Protein AF-A0A2A5JKD1-F1 (afdb_monomer)

Nearest PDB structures (foldseek):
  4aam-assembly1_A  TM=7.685E-01  e=1.737E-15  Geobacter sulfurreducens PCA
  4aal-assembly1_A  TM=6.685E-01  e=9.839E-11  Geobacter sulfurreducens PCA
  5iku-assembly1_A  TM=3.154E-01  e=1.225E-09  Hathewaya histolytica
  5sv5-assembly1_A  TM=7.148E-01  e=9.611E-04  Bacillus anthracis
  1nqj-assembly2_B  TM=7.236E-01  e=5.645E-03  Hathewaya histolytica

Radius of gyration: 30.05 Å; Cα contacts (8 Å, |Δi|>4): 1703; chains: 1; bounding box: 68×61×134 Å

Mean predicted aligned error: 7.11 Å

pLDDT: mean 91.25, std 12.55, range [30.92, 98.88]

Foldseek 3Di:
DDDDDDDDDPDPPPPPPPPPDADDDDPDLLVLLLVLCVVLVAQLCLCVPFDFFACPDLLLLLLLLQQQFLLLFLVLLEGVCQAQPLLLQGGQLDLARQAPQWPHSQATHQQTDHPVNAGDRQWGGFHLAQVSSDQAADDFQRQWGQLDSVCNVQAIHHPVDAPSHHDPLCANDRQLNVVLPQSQDCRHGHPCPRPPPDDSVVSQQLSLCLQLLDDPNHPVFVFHPNQVSQCVPPNDDRSSVRSHSSSNSSSNSSNSSNNHQSPFLVSVVSVPPVVSADPLLSLLSSCQSPQDFDDDPDDDDDPDDPQEQCNQLSYSQRHHDDPDQKDQLLDFQFHQACDDPVCRSAPQRNCSNHVDNVRGNITGDDGLQQVQSGALDDGSRLRGALLLVLVCLQAVPVSLCCCLVVVSVCVRSRNVPPDPSNPNGPCRNVNSVVSVVVVVVCVVVPRRGSDHNPDDPSNSVSNRSNSVSSYRCLSQDQVSCVSSHDDLPDDNRRQSRRQHAHSLRAGAANADQLVVDDADAAPEEFDARHKGWHKFQKGKYKYFDAFAFKKKKKWKDDFFFAWKKFWDAPDAGDPVDGLAIWDDTTRTTIDIFGDGGGMIIMMIHHPDITGGMIIHMYIHHQWRDNGPCSQDDDQCLVPDDAAQEEEADAPDKHWHDFFKRKYKYWDDDFQKKKKKWKDDFWAFKKKFKDLDAADPVGGRHIFGDRIRGTIGIGGGGDTHMMMIMTGRPRIGHSMMMHMHID

Solvent-accessible surface area (backbone atoms only — not comparable to full-atom values): 39091 Å² total; per-residue (Å²): 136,88,84,87,82,83,84,82,79,81,79,82,77,78,79,75,76,82,73,81,74,69,84,84,77,67,93,58,52,68,66,54,42,51,50,47,36,61,75,62,65,53,63,45,54,54,58,69,96,55,90,66,44,55,55,87,36,68,45,13,46,51,8,44,54,56,35,31,21,7,68,62,10,57,74,51,58,29,27,59,37,62,40,34,29,64,65,31,36,14,8,27,44,30,29,52,41,55,48,36,64,41,71,51,64,37,39,36,35,51,65,52,48,43,70,80,80,66,62,64,32,41,39,27,51,67,48,41,59,41,50,60,70,60,67,47,50,41,73,56,42,37,48,35,24,38,75,33,56,92,44,60,90,65,29,34,23,35,84,93,41,64,76,90,40,60,36,92,81,26,68,96,41,71,57,22,35,52,60,64,47,49,44,61,34,36,39,44,20,11,33,78,73,50,69,63,92,58,52,65,66,56,54,44,53,43,42,19,22,36,58,33,54,33,83,96,28,47,75,74,47,94,38,76,53,44,56,67,60,42,28,75,62,70,45,89,64,65,43,82,78,48,39,29,52,67,50,51,23,46,18,36,26,33,27,43,27,27,39,68,63,72,74,16,33,48,33,43,32,62,67,65,39,76,78,52,48,53,73,52,25,49,54,11,46,41,54,44,67,59,42,70,53,70,87,64,100,77,64,82,79,70,98,79,49,55,40,53,63,38,55,51,33,54,40,61,48,23,32,46,85,60,10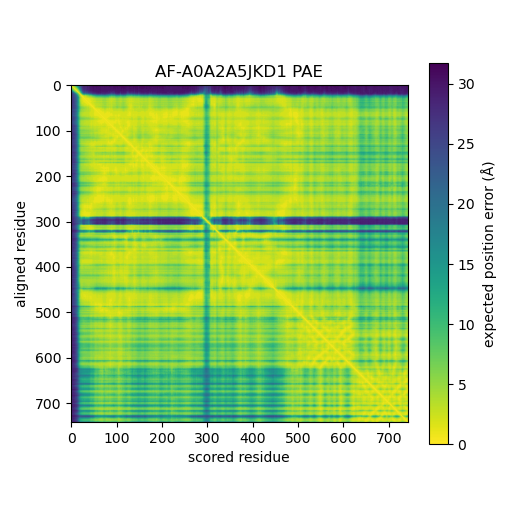2,61,55,59,45,69,74,56,63,64,40,46,55,42,23,65,37,51,94,92,44,39,51,36,56,37,37,22,19,73,58,66,78,38,75,94,28,48,46,13,34,44,64,58,58,48,56,35,48,75,52,40,37,29,38,66,65,31,14,70,30,81,45,65,60,58,52,49,46,35,57,29,41,40,69,66,47,50,51,54,33,58,79,66,38,45,60,40,72,35,76,68,33,52,82,46,85,69,40,76,66,76,43,80,56,25,61,62,45,24,51,58,44,38,50,56,50,51,56,39,38,75,75,64,46,62,57,78,58,72,61,74,66,50,72,66,54,49,52,15,37,45,44,24,43,49,31,34,30,20,65,48,83,78,33,42,74,66,47,40,83,75,47,89,53,90,84,54,86,65,45,51,42,42,47,67,61,56,17,29,67,85,73,39,60,55,44,28,76,58,64,36,93,80,49,81,54,58,60,67,72,36,73,55,52,68,29,27,36,41,28,36,56,44,40,66,39,44,33,32,38,75,38,90,44,63,43,25,30,37,33,40,40,33,31,64,57,49,50,43,50,44,43,20,29,20,66,88,46,85,21,42,98,89,71,35,65,42,62,40,53,72,58,43,38,39,31,42,34,68,36,50,39,55,53,44,64,36,21,33,17,44,39,34,97,48,66,26,41,40,24,33,37,34,36,23,80,47,57,20,51,56,69,77,38,66,73,71,70,67,71,74,73,27,44,82,81,42,75,60,39,47,67,49,76,58,45,69,79,46,59,40,14,36,31,60,26,66,20,44,35,35,36,77,42,84,53,64,64,29,34,44,35,40,38,32,33,61,54,49,48,31,34,29,41,30,27,21,79,52,85,32,50,100,90,48,58,74,38,66,22,78,57,92,32,27,68,27,31,35,50,39,34,35,58,64,48,44,58,38,19,36,29,40,40,15,91,74,47,23,40,52,30,17,41,32,39,39,69,89

InterPro domains:
  IPR004852 Di-haem cytochrome c peroxidase [PF03150] (59-274)
  IPR009056 Cytochrome c-like domain [PS51007] (279-471)
  IPR036909 Cytochrome c-like domain superfamily [G3DSA:1.10.760.10] (52-263)
  IPR036909 Cytochrome c-like domain superfamily [G3DSA:1.10.760.10] (264-482)
  IPR036909 Cytochrome c-like domain superfamily [SSF46626] (56-259)
  IPR036909 Cytochrome c-like domain superfamily [SSF46626] (264-472)
  IPR051395 Cytochrome c-dependent Peroxidase and MauG [PTHR30600] (47-470)

Structure (mmCIF, N/CA/C/O backbone):
data_AF-A0A2A5JKD1-F1
#
_entry.id   AF-A0A2A5JKD1-F1
#
loop_
_atom_site.group_PDB
_atom_site.id
_atom_site.type_symbol
_atom_site.label_atom_id
_atom_site.label_alt_id
_atom_site.label_comp_id
_atom_site.label_asym_id
_atom_site.label_entity_id
_atom_site.label_seq_id
_atom_site.pdbx_PDB_ins_code
_atom_site.Cartn_x
_atom_site.Cartn_y
_atom_site.Cartn_z
_atom_site.occupancy
_atom_site.B_iso_or_equiv
_atom_site.auth_seq_id
_atom_site.auth_comp_id
_atom_site.auth_asym_id
_atom_site.auth_atom_id
_atom_site.pdbx_PDB_model_num
ATOM 1 N N . MET A 1 1 ? -20.024 23.253 93.128 1.00 36.88 1 MET A N 1
ATOM 2 C CA . MET A 1 1 ? -18.914 22.840 92.241 1.00 36.88 1 MET A CA 1
ATOM 3 C C . MET A 1 1 ? -19.411 21.720 91.340 1.00 36.88 1 MET A C 1
ATOM 5 O O . MET A 1 1 ? -19.757 20.662 91.843 1.00 36.88 1 MET A O 1
ATOM 9 N N . LYS A 1 2 ? -19.543 22.006 90.041 1.00 35.41 2 LYS A N 1
ATOM 10 C CA . LYS A 1 2 ? -19.962 21.075 88.981 1.00 35.41 2 LYS A CA 1
ATOM 11 C C . LYS A 1 2 ? -18.818 20.089 88.695 1.00 35.41 2 LYS A C 1
ATOM 13 O O . LYS A 1 2 ? -17.677 20.534 88.607 1.00 35.41 2 LYS A O 1
ATOM 18 N N . ARG A 1 3 ? -19.100 18.795 88.508 1.00 32.31 3 ARG A N 1
ATOM 19 C CA . ARG A 1 3 ? -18.168 17.858 87.857 1.00 32.31 3 ARG A CA 1
ATOM 20 C C . ARG A 1 3 ? -18.816 17.288 86.599 1.00 32.31 3 ARG A C 1
ATOM 22 O O . ARG A 1 3 ? -19.912 16.744 86.639 1.00 32.31 3 ARG A O 1
ATOM 29 N N . LEU A 1 4 ? -18.105 17.538 85.510 1.00 34.50 4 LEU A N 1
ATOM 30 C CA . LEU A 1 4 ? -18.342 17.199 84.116 1.00 34.50 4 LEU A CA 1
ATOM 31 C C . LEU A 1 4 ? -18.054 15.702 83.906 1.00 34.50 4 LEU A C 1
ATOM 33 O O . LEU A 1 4 ? -16.990 15.244 84.314 1.00 34.50 4 LEU A O 1
ATOM 37 N N . TYR A 1 5 ? -18.937 14.976 83.225 1.00 32.69 5 TYR A N 1
ATOM 38 C CA . TYR A 1 5 ? -18.563 13.773 82.476 1.00 32.69 5 TYR A CA 1
ATOM 39 C C . TYR A 1 5 ? -19.056 13.977 81.044 1.00 32.69 5 TYR A C 1
ATOM 41 O O . TYR A 1 5 ? -20.259 14.050 80.798 1.00 32.69 5 TYR A O 1
ATOM 49 N N . GLY A 1 6 ? -18.107 14.192 80.132 1.00 30.92 6 GLY A N 1
ATOM 50 C CA . GLY A 1 6 ? -18.357 14.345 78.704 1.00 30.92 6 GLY A CA 1
ATOM 51 C C . GLY A 1 6 ? -18.532 12.983 78.040 1.00 30.92 6 GLY A C 1
ATOM 52 O O . GLY A 1 6 ? -17.751 12.067 78.285 1.00 30.92 6 GLY A O 1
ATOM 53 N N . TYR A 1 7 ? -19.553 12.874 77.194 1.00 31.80 7 TYR A N 1
ATOM 54 C CA . TYR A 1 7 ? -19.716 11.777 76.250 1.00 31.80 7 TYR A CA 1
ATOM 55 C C . TYR A 1 7 ? -18.874 12.076 75.004 1.00 31.80 7 TYR A C 1
ATOM 57 O O . TYR A 1 7 ? -19.100 13.079 74.331 1.00 31.80 7 TYR A O 1
ATOM 65 N N . ILE A 1 8 ? -17.907 11.209 74.705 1.00 32.81 8 ILE A N 1
ATOM 66 C CA . ILE A 1 8 ? -17.232 11.157 73.405 1.00 32.81 8 ILE A CA 1
ATOM 67 C C . ILE A 1 8 ? -18.076 10.234 72.523 1.00 32.81 8 ILE A C 1
ATOM 69 O O . ILE A 1 8 ? -18.129 9.029 72.758 1.00 32.81 8 ILE A O 1
ATOM 73 N N . ALA A 1 9 ? -18.759 10.801 71.530 1.00 33.31 9 ALA A N 1
ATOM 74 C CA . ALA A 1 9 ? -19.353 10.034 70.446 1.00 33.31 9 ALA A CA 1
ATOM 75 C C . ALA A 1 9 ? -18.248 9.711 69.429 1.00 33.31 9 ALA A C 1
ATOM 77 O O . ALA A 1 9 ? -17.772 10.603 68.729 1.00 33.31 9 ALA A O 1
ATOM 78 N N . LEU A 1 10 ? -17.817 8.448 69.365 1.00 31.42 10 LEU A N 1
ATOM 79 C CA . LEU A 1 10 ? -17.057 7.945 68.221 1.00 31.42 10 LEU A CA 1
ATOM 80 C C . LEU A 1 10 ? -18.020 7.806 67.035 1.00 31.42 10 LEU A C 1
ATOM 82 O O . LEU A 1 10 ? -18.791 6.852 66.955 1.00 31.42 10 LEU A O 1
ATOM 86 N N . THR A 1 11 ? -17.971 8.754 66.106 1.00 37.66 11 THR A N 1
ATOM 87 C CA . THR A 1 11 ? -18.471 8.555 64.745 1.00 37.66 11 THR A CA 1
ATOM 88 C C . THR A 1 11 ? -17.506 7.623 64.017 1.00 37.66 11 THR A C 1
ATOM 90 O O . THR A 1 11 ? -16.406 8.032 63.648 1.00 37.66 11 THR A O 1
ATOM 93 N N . LEU A 1 12 ? -17.900 6.359 63.838 1.00 34.94 12 LEU A N 1
ATOM 94 C CA . LEU A 1 12 ? -17.247 5.446 62.902 1.00 34.94 12 LEU A CA 1
ATOM 95 C C . LEU A 1 12 ? -17.587 5.924 61.482 1.00 34.94 12 LEU A C 1
ATOM 97 O O . LEU A 1 12 ? -18.666 5.644 60.962 1.00 34.94 12 LEU A O 1
ATOM 101 N N . SER A 1 13 ? -16.687 6.680 60.863 1.00 37.03 13 SER A N 1
ATOM 102 C CA . SER A 1 13 ? -16.710 6.925 59.423 1.00 37.03 13 SER A CA 1
ATOM 103 C C . SER A 1 13 ? -16.349 5.611 58.733 1.00 37.03 13 SER A C 1
ATOM 105 O O . SER A 1 13 ? -15.183 5.219 58.681 1.00 37.03 13 SER A O 1
ATOM 107 N N . ALA A 1 14 ? -17.358 4.895 58.239 1.00 37.09 14 ALA A N 1
ATOM 108 C CA . ALA A 1 14 ? -17.148 3.807 57.301 1.00 37.09 14 ALA A CA 1
ATOM 109 C C . ALA A 1 14 ? -16.570 4.412 56.014 1.00 37.09 14 ALA A C 1
ATOM 111 O O . ALA A 1 14 ? -17.289 5.014 55.220 1.00 37.09 14 ALA A O 1
ATOM 112 N N . LEU A 1 15 ? -15.255 4.285 55.837 1.00 38.03 15 LEU A N 1
ATOM 113 C CA . LEU A 1 15 ? -14.617 4.408 54.533 1.00 38.03 15 LEU A CA 1
ATOM 114 C C . LEU A 1 15 ? -15.183 3.281 53.666 1.00 38.03 15 LEU A C 1
ATOM 116 O O . LEU A 1 15 ? -14.708 2.147 53.713 1.00 38.03 15 LEU A O 1
ATOM 120 N N . ALA A 1 16 ? -16.248 3.580 52.923 1.00 38.09 16 ALA A N 1
ATOM 121 C CA . ALA A 1 16 ? -16.667 2.771 51.796 1.00 38.09 16 ALA A CA 1
ATOM 122 C C . ALA A 1 16 ? -15.532 2.837 50.771 1.00 38.09 16 ALA A C 1
ATOM 124 O O . ALA A 1 16 ? -15.431 3.769 49.978 1.00 38.09 16 ALA A O 1
ATOM 125 N N . SER A 1 17 ? -14.619 1.871 50.858 1.00 38.34 17 SER A N 1
ATOM 126 C CA . SER A 1 17 ? -13.686 1.567 49.786 1.00 38.34 17 SER A CA 1
ATOM 127 C C . SER A 1 17 ? -14.542 1.280 48.559 1.00 38.34 17 SER A C 1
ATOM 129 O O . SER A 1 17 ? -15.239 0.266 48.521 1.00 38.34 17 SER A O 1
ATOM 131 N N . CYS A 1 18 ? -14.557 2.210 47.607 1.00 40.09 18 CYS A N 1
ATOM 132 C CA . CYS A 1 18 ? -15.239 2.051 46.333 1.00 40.09 18 CYS A CA 1
ATOM 133 C C . CYS A 1 18 ? -14.489 0.955 45.564 1.00 40.09 18 CYS A C 1
ATOM 135 O O . CYS A 1 18 ? -13.544 1.221 44.826 1.00 40.09 18 CYS A O 1
ATOM 137 N N . CYS A 1 19 ? -14.808 -0.309 45.850 1.00 42.97 19 CYS A N 1
ATOM 138 C CA . CYS A 1 19 ? -14.310 -1.440 45.088 1.00 42.97 19 CYS A CA 1
ATOM 139 C C . CYS A 1 19 ? -14.927 -1.333 43.699 1.00 42.97 19 CYS A C 1
ATOM 141 O O . CYS A 1 19 ? -16.077 -1.718 43.501 1.00 42.97 19 CYS A O 1
ATOM 143 N N . VAL A 1 20 ? -14.163 -0.781 42.760 1.00 52.69 20 VAL A N 1
ATOM 144 C CA . VAL A 1 20 ? -14.494 -0.797 41.338 1.00 52.69 20 VAL A CA 1
ATOM 145 C C . VAL A 1 20 ? -14.700 -2.259 40.934 1.00 52.69 20 VAL A C 1
ATOM 147 O O . VAL A 1 20 ? -13.764 -3.059 40.966 1.00 52.69 20 VAL A O 1
ATOM 150 N N . GLN A 1 21 ? -15.945 -2.639 40.647 1.00 57.84 21 GLN A N 1
ATOM 151 C CA . GLN A 1 21 ? -16.272 -3.991 40.208 1.00 57.84 21 GLN A CA 1
ATOM 152 C C . GLN A 1 21 ? -15.935 -4.127 38.723 1.00 57.84 21 GLN A C 1
ATOM 154 O O . GLN A 1 21 ? -16.411 -3.351 37.900 1.00 57.84 21 GLN A O 1
ATOM 159 N N . ALA A 1 22 ? -15.116 -5.125 38.385 1.00 66.00 22 ALA A N 1
ATOM 160 C CA . ALA A 1 22 ? -14.866 -5.500 36.998 1.00 66.00 22 ALA A CA 1
ATOM 161 C C . ALA A 1 22 ? -16.187 -5.847 36.287 1.00 66.00 22 ALA A C 1
ATOM 163 O O . ALA A 1 22 ? -17.088 -6.417 36.908 1.00 66.00 22 ALA A O 1
ATOM 164 N N . ILE A 1 23 ? -16.282 -5.540 34.987 1.00 73.38 23 ILE A N 1
ATOM 165 C CA . ILE A 1 23 ? -17.461 -5.864 34.172 1.00 73.38 23 ILE A CA 1
ATOM 166 C C . ILE A 1 23 ? -17.713 -7.381 34.253 1.00 73.38 23 ILE A C 1
ATOM 168 O O . ILE A 1 23 ? -16.823 -8.158 33.888 1.00 73.38 23 ILE A O 1
ATOM 172 N N . PRO A 1 24 ? -18.888 -7.829 34.733 1.00 80.12 24 PRO A N 1
ATOM 173 C CA . PRO A 1 24 ? -19.174 -9.249 34.872 1.00 80.12 24 PRO A CA 1
ATOM 174 C C . PRO A 1 24 ? -19.288 -9.898 33.490 1.00 80.12 24 PRO A C 1
ATOM 176 O O . PRO A 1 24 ? -20.055 -9.446 32.637 1.00 80.12 24 PRO A O 1
ATOM 179 N N . ILE A 1 25 ? -18.522 -10.969 33.282 1.00 87.31 25 ILE A N 1
ATOM 180 C CA . ILE A 1 25 ? -18.590 -11.802 32.080 1.00 87.31 25 ILE A CA 1
ATOM 181 C C . ILE A 1 25 ? -19.612 -12.924 32.327 1.00 87.31 25 ILE A C 1
ATOM 183 O O . ILE A 1 25 ? -19.450 -13.654 33.306 1.00 87.31 25 ILE A O 1
ATOM 187 N N . PRO A 1 26 ? -20.650 -13.077 31.485 1.00 90.81 26 PRO A N 1
ATOM 188 C CA . PRO A 1 26 ? -21.635 -14.147 31.627 1.00 90.81 26 PRO A CA 1
ATOM 189 C C . PRO A 1 26 ? -21.029 -15.540 31.422 1.00 90.81 26 PRO A C 1
ATOM 191 O O . PRO A 1 26 ? -20.155 -15.715 30.575 1.00 90.81 26 PRO A O 1
ATOM 194 N N . ASP A 1 27 ? -21.570 -16.543 32.119 1.00 91.69 27 ASP A N 1
ATOM 195 C CA . ASP A 1 27 ? -21.173 -17.949 31.937 1.00 91.69 27 ASP A CA 1
ATOM 196 C C . ASP A 1 27 ? -21.538 -18.482 30.539 1.00 91.69 27 ASP A C 1
ATOM 198 O O . ASP A 1 27 ? -20.803 -19.282 29.964 1.00 91.69 27 ASP A O 1
ATOM 202 N N . ASN A 1 28 ? -22.669 -18.032 29.977 1.00 96.06 28 ASN A N 1
ATOM 203 C CA . ASN A 1 28 ? -23.091 -18.355 28.614 1.00 96.06 28 ASN A CA 1
ATOM 204 C C . ASN A 1 28 ? -22.935 -17.130 27.704 1.00 96.06 28 ASN A C 1
ATOM 206 O O . ASN A 1 28 ? -23.841 -16.303 27.572 1.00 96.06 28 ASN A O 1
ATOM 210 N N . LEU A 1 29 ? -21.759 -17.025 27.087 1.00 97.06 29 LEU A N 1
ATOM 211 C CA . LEU A 1 29 ? -21.419 -15.933 26.178 1.00 97.06 29 LEU A CA 1
ATOM 212 C C . LEU A 1 29 ? -22.256 -15.940 24.901 1.00 97.06 29 LEU A C 1
ATOM 214 O O . LEU A 1 29 ? -22.583 -14.864 24.410 1.00 97.06 29 LEU A O 1
ATOM 218 N N . ASP A 1 30 ? -22.619 -17.110 24.373 1.00 98.25 30 ASP A N 1
ATOM 219 C CA . ASP A 1 30 ? -23.359 -17.187 23.113 1.00 98.25 30 ASP A CA 1
ATOM 220 C C . ASP A 1 30 ? -24.752 -16.565 23.249 1.00 98.25 30 ASP A C 1
ATOM 222 O O . ASP A 1 30 ? -25.148 -15.748 22.417 1.00 98.25 30 ASP A O 1
ATOM 226 N N . ASP A 1 31 ? -25.473 -16.903 24.322 1.00 97.25 31 ASP A N 1
ATOM 227 C CA . ASP A 1 31 ? -26.813 -16.365 24.575 1.00 97.25 31 ASP A CA 1
ATOM 228 C C . ASP A 1 31 ? -26.760 -14.856 24.865 1.00 97.25 31 ASP A C 1
ATOM 230 O O . ASP A 1 31 ? -27.574 -14.090 24.345 1.00 97.25 31 ASP A O 1
ATOM 234 N N . ALA A 1 32 ? -25.776 -14.410 25.655 1.00 95.44 32 ALA A N 1
ATOM 235 C CA . ALA A 1 32 ? -25.583 -12.992 25.957 1.00 95.44 32 ALA A CA 1
ATOM 236 C C . ALA A 1 32 ? -25.227 -12.179 24.700 1.00 95.44 32 ALA A C 1
ATOM 238 O O . ALA A 1 32 ? -25.790 -11.110 24.458 1.00 95.44 32 ALA A O 1
ATOM 239 N N . LEU A 1 33 ? -24.328 -12.699 23.861 1.00 96.75 33 LEU A N 1
ATOM 240 C CA . LEU A 1 33 ? -23.966 -12.074 22.592 1.00 96.75 33 LEU A CA 1
ATOM 241 C C . LEU A 1 33 ? -25.138 -12.054 21.620 1.00 96.75 33 LEU A C 1
ATOM 243 O O . LEU A 1 33 ? -25.331 -11.045 20.955 1.00 96.75 33 LEU A O 1
ATOM 247 N N . GLN A 1 34 ? -25.941 -13.116 21.547 1.00 97.00 34 GLN A N 1
ATOM 248 C CA . GLN A 1 34 ? -27.123 -13.142 20.689 1.00 97.00 34 GLN A CA 1
ATOM 249 C C . GLN A 1 34 ? -28.111 -12.027 21.060 1.00 97.00 34 GLN A C 1
ATOM 251 O O . GLN A 1 34 ? -28.635 -11.353 20.171 1.00 97.00 34 GLN A O 1
ATOM 256 N N . GLN A 1 35 ? -28.324 -11.789 22.358 1.00 94.44 35 GLN A N 1
ATOM 257 C CA . GLN A 1 35 ? -29.158 -10.682 22.835 1.00 94.44 35 GLN A CA 1
ATOM 258 C C . GLN A 1 35 ? -28.578 -9.323 22.433 1.00 94.44 35 GLN A C 1
ATOM 260 O O . GLN A 1 35 ? -29.308 -8.487 21.905 1.00 94.44 35 GLN A O 1
ATOM 265 N N . LEU A 1 36 ? -27.270 -9.115 22.613 1.00 93.25 36 LEU A N 1
ATOM 266 C CA . LEU A 1 36 ? -26.601 -7.863 22.244 1.00 93.25 36 LEU A CA 1
ATOM 267 C C . LEU A 1 36 ? -26.593 -7.626 20.727 1.00 93.25 36 LEU A C 1
ATOM 269 O O . LEU A 1 36 ? -26.864 -6.518 20.274 1.00 93.25 36 LEU A O 1
ATOM 273 N N . ILE A 1 37 ? -26.336 -8.662 19.930 1.00 95.06 37 ILE A N 1
ATOM 274 C CA . ILE A 1 37 ? -26.403 -8.624 18.462 1.00 95.06 37 ILE A CA 1
ATOM 275 C C . ILE A 1 37 ? -27.802 -8.195 18.014 1.00 95.06 37 ILE A C 1
ATOM 277 O O . ILE A 1 37 ? -27.929 -7.293 17.185 1.00 95.06 37 ILE A O 1
ATOM 281 N N . GLN A 1 38 ? -28.850 -8.787 18.597 1.00 94.31 38 GLN A N 1
ATOM 282 C CA . GLN A 1 38 ? -30.234 -8.423 18.301 1.00 94.31 38 GLN A CA 1
ATOM 283 C C . GLN A 1 38 ? -30.560 -6.994 18.756 1.00 94.31 38 GLN A C 1
ATOM 285 O O . GLN A 1 38 ? -31.191 -6.248 18.009 1.00 94.31 38 GLN A O 1
ATOM 290 N N . GLN A 1 39 ? -30.116 -6.602 19.953 1.00 89.69 39 GLN A N 1
ATOM 291 C CA . GLN A 1 39 ? -30.312 -5.263 20.510 1.00 89.69 39 GLN A CA 1
ATOM 292 C C . GLN A 1 39 ? -29.683 -4.178 19.626 1.00 89.69 39 GLN A C 1
ATOM 294 O O . GLN A 1 39 ? -30.291 -3.130 19.417 1.00 89.69 39 GLN A O 1
ATOM 299 N N . HIS A 1 40 ? -28.485 -4.432 19.095 1.00 88.25 40 HIS A N 1
ATOM 300 C CA . HIS A 1 40 ? -27.760 -3.499 18.226 1.00 88.25 40 HIS A CA 1
ATOM 301 C C . HIS A 1 40 ? -28.112 -3.650 16.737 1.00 88.25 40 HIS A C 1
ATOM 303 O O . HIS A 1 40 ? -27.634 -2.871 15.917 1.00 88.25 40 HIS A O 1
ATOM 309 N N . GLY A 1 41 ? -28.958 -4.619 16.374 1.00 91.12 41 GLY A N 1
ATOM 310 C CA . GLY A 1 41 ? -29.410 -4.836 14.997 1.00 91.12 41 GLY A CA 1
ATOM 311 C C . GLY A 1 41 ? -28.307 -5.278 14.031 1.00 91.12 41 GLY A C 1
ATOM 312 O O . GLY A 1 41 ? -28.397 -4.985 12.839 1.00 91.12 41 GLY A O 1
ATOM 313 N N . LEU A 1 42 ? -27.269 -5.956 14.527 1.00 94.19 42 LEU A N 1
ATOM 314 C CA . LEU A 1 42 ? -26.165 -6.451 13.701 1.00 94.19 42 LEU A CA 1
ATOM 315 C C . LEU A 1 42 ? -26.621 -7.663 12.878 1.00 94.19 42 LEU A C 1
ATOM 317 O O . LEU A 1 42 ? -27.296 -8.556 13.390 1.00 94.19 42 LEU A O 1
ATOM 321 N N . THR A 1 43 ? -26.250 -7.699 11.599 1.00 96.31 43 THR A N 1
ATOM 322 C CA . THR A 1 43 ? -26.681 -8.737 10.646 1.00 96.31 43 THR A CA 1
ATOM 323 C C . THR A 1 43 ? -25.527 -9.561 10.079 1.00 96.31 43 THR A C 1
ATOM 325 O O . THR A 1 43 ? -25.752 -10.615 9.483 1.00 96.31 43 THR A O 1
ATOM 328 N N . GLY A 1 44 ? -24.283 -9.101 10.245 1.00 96.25 44 GLY A N 1
ATOM 329 C CA . GLY A 1 44 ? -23.110 -9.704 9.612 1.00 96.25 44 GLY A CA 1
ATOM 330 C C . GLY A 1 44 ? -23.043 -9.441 8.100 1.00 96.25 44 GLY A C 1
ATOM 331 O O . GLY A 1 44 ? -22.355 -10.164 7.370 1.00 96.25 44 GLY A O 1
ATOM 332 N N . GLU A 1 45 ? -23.775 -8.438 7.601 1.00 96.06 45 GLU A N 1
ATOM 333 C CA . GLU A 1 45 ? -23.840 -8.050 6.185 1.00 96.06 45 GLU A CA 1
ATOM 334 C C . GLU A 1 45 ? -23.384 -6.590 5.969 1.00 96.06 45 GLU A C 1
ATOM 336 O O . GLU A 1 45 ? -24.184 -5.731 5.596 1.00 96.06 45 GLU A O 1
ATOM 341 N N . PRO A 1 46 ? -22.087 -6.270 6.145 1.00 94.62 46 PRO A N 1
ATOM 342 C CA . PRO A 1 46 ? -21.582 -4.892 6.057 1.00 94.62 46 PRO A CA 1
ATOM 343 C C . PRO A 1 46 ? -21.778 -4.217 4.694 1.00 94.62 46 PRO A C 1
ATOM 345 O O . PRO A 1 46 ? -21.756 -2.993 4.608 1.00 94.62 46 PRO A O 1
ATOM 348 N N . THR A 1 47 ? -21.951 -4.991 3.622 1.00 94.69 47 THR A N 1
ATOM 349 C CA . THR A 1 47 ? -22.134 -4.492 2.248 1.00 94.69 47 THR A CA 1
ATOM 350 C C . THR A 1 47 ? -23.597 -4.370 1.836 1.00 94.69 47 THR A C 1
ATOM 352 O O . THR A 1 47 ? -23.887 -4.052 0.681 1.00 94.69 47 THR A O 1
ATOM 355 N N . LYS A 1 48 ? -24.543 -4.637 2.742 1.00 92.75 48 LYS A N 1
ATOM 356 C CA . LYS A 1 48 ? -25.969 -4.626 2.421 1.00 92.75 48 LYS A CA 1
ATOM 357 C C . LYS A 1 48 ? -26.399 -3.273 1.853 1.00 92.75 48 LYS A C 1
ATOM 359 O O . LYS A 1 48 ? -26.233 -2.234 2.483 1.00 92.75 48 LYS A O 1
ATOM 364 N N . GLY A 1 49 ? -26.965 -3.295 0.646 1.00 89.19 49 GLY A N 1
ATOM 365 C CA . GLY A 1 49 ? -27.406 -2.087 -0.060 1.00 89.19 49 GLY A CA 1
ATOM 366 C C . GLY A 1 49 ? -26.280 -1.261 -0.695 1.00 89.19 49 GLY A C 1
ATOM 367 O O . GLY A 1 49 ? -26.550 -0.184 -1.217 1.00 89.19 49 GLY A O 1
ATOM 368 N N . ILE A 1 50 ? -25.036 -1.749 -0.690 1.00 90.88 50 ILE A N 1
ATOM 369 C CA . ILE A 1 50 ? -23.883 -1.071 -1.287 1.00 90.88 50 ILE A CA 1
ATOM 370 C C . ILE A 1 50 ? -23.482 -1.803 -2.565 1.00 90.88 50 ILE A C 1
ATOM 372 O O . ILE A 1 50 ? -23.224 -3.003 -2.565 1.00 90.88 50 ILE A O 1
ATOM 376 N N . THR A 1 51 ? -23.393 -1.066 -3.672 1.00 92.75 51 THR A N 1
ATOM 377 C CA . THR A 1 51 ? -22.845 -1.610 -4.921 1.00 92.75 51 THR A CA 1
ATOM 378 C C . THR A 1 51 ? -21.322 -1.591 -4.856 1.00 92.75 51 THR A C 1
ATOM 380 O O . THR A 1 51 ? -20.723 -0.520 -4.730 1.00 92.75 51 THR A O 1
ATOM 383 N N . ILE A 1 52 ? -20.701 -2.765 -4.958 1.00 96.06 52 ILE A N 1
ATOM 384 C CA . ILE A 1 52 ? -19.246 -2.940 -4.974 1.00 96.06 52 ILE A CA 1
ATOM 385 C C . ILE A 1 52 ? -18.802 -3.195 -6.422 1.00 96.06 52 ILE A C 1
ATOM 387 O O . ILE A 1 52 ? -19.320 -4.126 -7.041 1.00 96.06 52 ILE A O 1
ATOM 391 N N . PRO A 1 53 ? -17.886 -2.388 -6.987 1.00 96.69 53 PRO A N 1
ATOM 392 C CA . PRO A 1 53 ? -17.310 -2.668 -8.298 1.00 96.69 53 PRO A CA 1
ATOM 393 C C . PRO A 1 53 ? -16.533 -3.987 -8.308 1.00 96.69 53 PRO A C 1
ATOM 395 O O . PRO A 1 53 ? -15.824 -4.298 -7.352 1.00 96.69 53 PRO A O 1
ATOM 398 N N . ASP A 1 54 ? -16.618 -4.729 -9.408 1.00 97.44 54 ASP A N 1
ATOM 399 C CA . ASP A 1 54 ? -15.767 -5.897 -9.641 1.00 97.44 54 ASP A CA 1
ATOM 400 C C . ASP A 1 54 ? -14.349 -5.432 -10.008 1.00 97.44 54 ASP A C 1
ATOM 402 O O . ASP A 1 54 ? -14.181 -4.618 -10.926 1.00 97.44 54 ASP A O 1
ATOM 406 N N . ILE A 1 55 ? -13.331 -5.958 -9.319 1.00 97.69 55 ILE A N 1
ATOM 407 C CA . ILE A 1 55 ? -11.922 -5.701 -9.640 1.00 97.69 55 ILE A CA 1
ATOM 408 C C . ILE A 1 55 ? -11.609 -6.081 -11.092 1.00 97.69 55 ILE A C 1
ATOM 410 O O . ILE A 1 55 ? -10.810 -5.405 -11.728 1.00 97.69 55 ILE A O 1
ATOM 414 N N . HIS A 1 56 ? -12.273 -7.083 -11.669 1.00 97.75 56 HIS A N 1
ATOM 415 C CA . HIS A 1 56 ? -12.060 -7.511 -13.054 1.00 97.75 56 HIS A CA 1
ATOM 416 C C . HIS A 1 56 ? -12.777 -6.647 -14.106 1.00 97.75 56 HIS A C 1
ATOM 418 O O . HIS A 1 56 ? -12.594 -6.871 -15.304 1.00 97.75 56 HIS A O 1
ATOM 424 N N . SER A 1 57 ? -13.566 -5.646 -13.699 1.00 98.12 57 SER A N 1
ATOM 425 C CA . SER A 1 57 ? -14.172 -4.695 -14.638 1.00 98.12 57 SER A CA 1
ATOM 426 C C . SER A 1 57 ? -13.112 -3.827 -15.328 1.00 98.12 57 SER A C 1
ATOM 428 O O . SER A 1 57 ? -12.082 -3.491 -14.740 1.00 98.12 57 SER A O 1
ATOM 430 N N . SER A 1 58 ? -13.365 -3.417 -16.575 1.00 98.06 58 SER A N 1
ATOM 431 C CA . SER A 1 58 ? -12.422 -2.590 -17.343 1.00 98.06 58 SER A CA 1
ATOM 432 C C . SER A 1 58 ? -12.123 -1.247 -16.663 1.00 98.06 58 SER A C 1
ATOM 434 O O . SER A 1 58 ? -10.977 -0.804 -16.657 1.00 98.06 58 SER A O 1
ATOM 436 N N . GLU A 1 59 ? -13.121 -0.631 -16.023 1.00 98.62 59 GLU A N 1
ATOM 437 C CA . GLU A 1 59 ? -12.963 0.620 -15.271 1.00 98.62 59 GLU A CA 1
ATOM 438 C C . GLU A 1 59 ? -12.089 0.437 -14.016 1.00 98.62 59 GLU A C 1
ATOM 440 O O . GLU A 1 59 ? -11.202 1.254 -13.766 1.00 98.62 59 GLU A O 1
ATOM 445 N N . ALA A 1 60 ? -12.263 -0.660 -13.265 1.00 98.62 60 ALA A N 1
ATOM 446 C CA . ALA A 1 60 ? -11.407 -0.970 -12.119 1.00 98.62 60 ALA A CA 1
ATOM 447 C C . ALA A 1 60 ? -9.979 -1.351 -12.544 1.00 98.62 60 ALA A C 1
ATOM 449 O O . ALA A 1 60 ? -9.026 -0.970 -11.869 1.00 98.62 60 ALA A O 1
ATOM 450 N N . GLN A 1 61 ? -9.796 -2.042 -13.675 1.00 98.62 61 GLN A N 1
ATOM 451 C CA . GLN A 1 61 ? -8.462 -2.337 -14.212 1.00 98.62 61 GLN A CA 1
ATOM 452 C C . GLN A 1 61 ? -7.744 -1.067 -14.696 1.00 98.62 61 GLN A C 1
ATOM 454 O O . GLN A 1 61 ? -6.564 -0.892 -14.396 1.00 98.62 61 GLN A O 1
ATOM 459 N N . LEU A 1 62 ? -8.448 -0.139 -15.358 1.00 98.81 62 LEU A N 1
ATOM 460 C CA . LEU A 1 62 ? -7.909 1.189 -15.677 1.00 98.81 62 LEU A CA 1
ATOM 461 C C . LEU A 1 62 ? -7.515 1.942 -14.396 1.00 98.81 62 LEU A C 1
ATOM 463 O O . LEU A 1 62 ? -6.415 2.487 -14.309 1.00 98.81 62 LEU A O 1
ATOM 467 N N . GLY A 1 63 ? -8.380 1.913 -13.379 1.00 98.81 63 GLY A N 1
ATOM 468 C CA . GLY A 1 63 ? -8.103 2.480 -12.063 1.00 98.81 63 GLY A CA 1
ATOM 469 C C . GLY A 1 63 ? -6.873 1.874 -11.390 1.00 98.81 63 GLY A C 1
ATOM 470 O O . GLY A 1 63 ? -6.057 2.621 -10.862 1.00 98.81 63 GLY A O 1
ATOM 471 N N . LYS A 1 64 ? -6.696 0.547 -11.461 1.00 98.81 64 LYS A N 1
ATOM 472 C CA . LYS A 1 64 ? -5.517 -0.165 -10.941 1.00 98.81 64 LYS A CA 1
ATOM 473 C C . LYS A 1 64 ? -4.238 0.356 -11.593 1.00 98.81 64 LYS A C 1
ATOM 475 O O . LYS A 1 64 ? -3.278 0.656 -10.894 1.00 98.81 64 LYS A O 1
ATOM 480 N N . LEU A 1 65 ? -4.219 0.503 -12.918 1.00 98.69 65 LEU A N 1
ATOM 481 C CA . LEU A 1 65 ? -3.041 1.018 -13.621 1.00 98.69 65 LEU A CA 1
ATOM 482 C C . LEU A 1 65 ? -2.730 2.466 -13.219 1.00 98.69 65 LEU A C 1
ATOM 484 O O . LEU A 1 65 ? -1.579 2.776 -12.920 1.00 98.69 65 LEU A O 1
ATOM 488 N N . LEU A 1 66 ? -3.745 3.336 -13.157 1.00 98.88 66 LEU A N 1
ATOM 489 C CA . LEU A 1 66 ? -3.583 4.731 -12.725 1.00 98.88 66 LEU A CA 1
ATOM 490 C C . LEU A 1 66 ? -3.077 4.830 -11.280 1.00 98.88 66 LEU A C 1
ATOM 492 O O . LEU A 1 66 ? -2.212 5.645 -10.984 1.00 98.88 66 LEU A O 1
ATOM 496 N N . PHE A 1 67 ? -3.585 3.979 -10.387 1.00 98.88 67 PHE A N 1
ATOM 497 C CA . PHE A 1 67 ? -3.248 3.988 -8.963 1.00 98.88 67 PHE A CA 1
ATOM 498 C C . PHE A 1 67 ? -1.771 3.664 -8.688 1.00 98.88 67 PHE A C 1
ATOM 500 O O . PHE A 1 67 ? -1.208 4.125 -7.693 1.00 98.88 67 PHE A O 1
ATOM 507 N N . PHE A 1 68 ? -1.141 2.882 -9.567 1.00 98.50 68 PHE A N 1
ATOM 508 C CA . PHE A 1 68 ? 0.273 2.512 -9.476 1.00 98.50 68 PHE A CA 1
ATOM 509 C C . PHE A 1 68 ? 1.187 3.339 -10.390 1.00 98.50 68 PHE A C 1
ATOM 511 O O . PHE A 1 68 ? 2.400 3.179 -10.297 1.00 98.50 68 PHE A O 1
ATOM 518 N N . SER A 1 69 ? 0.656 4.210 -11.253 1.00 97.88 69 SER A N 1
ATOM 519 C CA . SER A 1 69 ? 1.484 5.101 -12.073 1.00 97.88 69 SER A CA 1
ATOM 520 C C . SER A 1 69 ? 1.858 6.367 -11.303 1.00 97.88 69 SER A C 1
ATOM 522 O O . SER A 1 69 ? 1.012 7.007 -10.673 1.00 97.88 69 SER A O 1
ATOM 524 N N . LYS A 1 70 ? 3.129 6.765 -11.402 1.00 97.38 70 LYS A N 1
ATOM 525 C CA . LYS A 1 70 ? 3.620 8.043 -10.875 1.00 97.38 70 LYS A CA 1
ATOM 526 C C . LYS A 1 70 ? 3.240 9.230 -11.769 1.00 97.38 70 LYS A C 1
ATOM 528 O O . LYS A 1 70 ? 3.390 10.374 -11.360 1.00 97.38 70 LYS A O 1
ATOM 533 N N . ALA A 1 71 ? 2.678 9.006 -12.963 1.00 97.31 71 ALA A N 1
ATOM 534 C CA . ALA A 1 71 ? 2.335 10.071 -13.914 1.00 97.31 71 ALA A CA 1
ATOM 535 C C . ALA A 1 71 ? 1.304 11.089 -13.388 1.00 97.31 71 ALA A C 1
ATOM 537 O O . ALA A 1 71 ? 1.225 12.204 -13.912 1.00 97.31 71 ALA A O 1
ATOM 538 N N . LEU A 1 72 ? 0.530 10.723 -12.357 1.00 98.06 72 LEU A N 1
ATOM 539 C CA . LEU A 1 72 ? -0.428 11.601 -11.679 1.00 98.06 72 LEU A CA 1
ATOM 540 C C . LEU A 1 72 ? 0.205 12.500 -10.600 1.00 98.06 72 LEU A C 1
ATOM 542 O O . LEU A 1 72 ? -0.489 13.372 -10.078 1.00 98.06 72 LEU A O 1
ATOM 546 N N . SER A 1 73 ? 1.484 12.317 -10.261 1.00 98.25 73 SER A N 1
ATOM 547 C CA . SER A 1 73 ? 2.238 13.246 -9.410 1.00 98.25 73 SER A CA 1
ATOM 548 C C . SER A 1 73 ? 2.898 14.320 -10.267 1.00 98.25 73 SER A C 1
ATOM 550 O O . SER A 1 73 ? 3.230 14.089 -11.433 1.00 98.25 73 SER A O 1
ATOM 552 N N . GLY A 1 74 ? 3.080 15.524 -9.727 1.00 97.00 74 GLY A N 1
ATOM 553 C CA . GLY A 1 74 ? 3.640 16.629 -10.508 1.00 97.00 74 GLY A CA 1
ATOM 554 C C . GLY A 1 74 ? 5.048 16.320 -11.018 1.00 97.00 74 GLY A C 1
ATOM 555 O O . GLY A 1 74 ? 5.315 16.497 -12.209 1.00 97.00 74 GLY A O 1
ATOM 556 N N . ASN A 1 75 ? 5.880 15.751 -10.139 1.00 94.81 75 ASN A N 1
ATOM 557 C CA . ASN A 1 75 ? 7.277 15.390 -10.390 1.00 94.81 75 ASN A CA 1
ATOM 558 C C . ASN A 1 75 ? 7.486 13.964 -10.937 1.00 94.81 75 ASN A C 1
ATOM 560 O O . ASN A 1 75 ? 8.628 13.585 -11.180 1.00 94.81 75 ASN A O 1
ATOM 564 N N . GLN A 1 76 ? 6.418 13.188 -11.152 1.00 95.62 76 GLN A N 1
ATOM 565 C CA . GLN A 1 76 ? 6.473 11.796 -11.625 1.00 95.62 76 GLN A CA 1
ATOM 566 C C . GLN A 1 76 ? 7.220 10.821 -10.687 1.00 95.62 76 GLN A C 1
ATOM 568 O O . GLN A 1 76 ? 7.758 9.811 -11.132 1.00 95.62 76 GLN A O 1
ATOM 573 N N . ASP A 1 77 ? 7.198 11.103 -9.384 1.00 94.44 77 ASP A N 1
ATOM 574 C CA . ASP A 1 77 ? 7.946 10.437 -8.307 1.00 94.44 77 ASP A CA 1
ATOM 575 C C . ASP A 1 77 ? 7.061 9.718 -7.262 1.00 94.44 77 ASP A C 1
ATOM 577 O O . ASP A 1 77 ? 7.563 8.969 -6.424 1.00 94.44 77 ASP A O 1
ATOM 581 N N . VAL A 1 78 ? 5.735 9.904 -7.296 1.00 97.69 78 VAL A N 1
ATOM 582 C CA . VAL A 1 78 ? 4.802 9.332 -6.305 1.00 97.69 78 VAL A CA 1
ATOM 583 C C . VAL A 1 78 ? 3.578 8.732 -6.996 1.00 97.69 78 VAL A C 1
ATOM 585 O O . VAL A 1 78 ? 2.931 9.375 -7.809 1.00 97.69 78 VAL A O 1
ATOM 588 N N . ALA A 1 79 ? 3.195 7.508 -6.646 1.00 98.38 79 ALA A N 1
ATOM 589 C CA . ALA A 1 79 ? 1.914 6.927 -7.051 1.00 98.38 79 ALA A CA 1
ATOM 590 C C . ALA A 1 79 ? 0.943 6.913 -5.862 1.00 98.38 79 ALA A C 1
ATOM 592 O O . ALA A 1 79 ? 1.365 7.001 -4.709 1.00 98.38 79 ALA A O 1
ATOM 593 N N . CYS A 1 80 ? -0.356 6.708 -6.096 1.00 98.81 80 CYS A N 1
ATOM 594 C CA . CYS A 1 80 ? -1.295 6.477 -4.989 1.00 98.81 80 CYS A CA 1
ATOM 595 C C . CYS A 1 80 ? -0.857 5.258 -4.151 1.00 98.81 80 CYS A C 1
ATOM 597 O O . CYS A 1 80 ? -0.883 5.288 -2.920 1.00 98.81 80 CYS A O 1
ATOM 599 N N . ALA A 1 81 ? -0.369 4.212 -4.827 1.00 98.44 81 ALA A N 1
ATOM 600 C CA . ALA A 1 81 ? 0.180 3.012 -4.204 1.00 98.44 81 ALA A CA 1
ATOM 601 C C . ALA A 1 81 ? 1.423 3.262 -3.336 1.00 98.44 81 ALA A C 1
ATOM 603 O O . ALA A 1 81 ? 1.667 2.453 -2.447 1.00 98.44 81 ALA A O 1
ATOM 604 N N . SER A 1 82 ? 2.158 4.368 -3.519 1.00 98.00 82 SER A N 1
ATOM 605 C CA . SER A 1 82 ? 3.326 4.698 -2.686 1.00 98.00 82 SER A CA 1
ATOM 606 C C . SER A 1 82 ? 2.964 4.894 -1.211 1.00 98.00 82 SER A C 1
ATOM 608 O O . SER A 1 82 ? 3.834 4.747 -0.360 1.00 98.00 82 SER A O 1
ATOM 610 N N . CYS A 1 83 ? 1.702 5.223 -0.909 1.00 98.00 83 CYS A N 1
ATOM 611 C CA . CYS A 1 83 ? 1.205 5.404 0.458 1.00 98.00 83 CYS A CA 1
ATOM 612 C C . CYS A 1 83 ? 0.037 4.461 0.806 1.00 98.00 83 CYS A C 1
ATOM 614 O O . CYS A 1 83 ? -0.402 4.441 1.948 1.00 98.00 83 CYS A O 1
ATOM 616 N N . HIS A 1 84 ? -0.501 3.706 -0.156 1.00 98.19 84 HIS A N 1
ATOM 617 C CA . HIS A 1 84 ? -1.718 2.896 0.006 1.00 98.19 84 HIS A CA 1
ATOM 618 C C . HIS A 1 84 ? -1.567 1.482 -0.578 1.00 98.19 84 HIS A C 1
ATOM 620 O O . HIS A 1 84 ? -2.492 0.926 -1.180 1.00 98.19 84 HIS A O 1
ATOM 626 N N . HIS A 1 85 ? -0.380 0.892 -0.454 1.00 98.19 85 HIS A N 1
ATOM 627 C CA . HIS A 1 85 ? -0.103 -0.409 -1.050 1.00 98.19 85 HIS A CA 1
ATOM 628 C C . HIS A 1 85 ? -0.914 -1.529 -0.358 1.00 98.19 85 HIS A C 1
ATOM 630 O O . HIS A 1 85 ? -0.903 -1.615 0.874 1.00 98.19 85 HIS A O 1
ATOM 636 N N . PRO A 1 86 ? -1.568 -2.457 -1.091 1.00 97.69 86 PRO A N 1
ATOM 637 C CA . PRO A 1 86 ? -2.359 -3.529 -0.474 1.00 97.69 86 PRO A CA 1
ATOM 638 C C 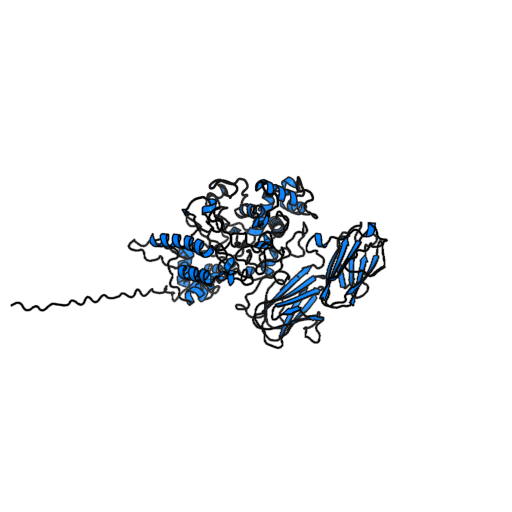. PRO A 1 86 ? -1.575 -4.407 0.517 1.00 97.69 86 PRO A C 1
ATOM 640 O O . PRO A 1 86 ? -2.093 -4.750 1.575 1.00 97.69 86 PRO A O 1
ATOM 643 N N . TYR A 1 87 ? -0.297 -4.705 0.247 1.00 97.00 87 TYR A N 1
ATOM 644 C CA . TYR A 1 87 ? 0.566 -5.449 1.188 1.00 97.00 87 TYR A CA 1
ATOM 645 C C . TYR A 1 87 ? 0.917 -4.710 2.489 1.00 97.00 87 TYR A C 1
ATOM 647 O O . TYR A 1 87 ? 1.460 -5.324 3.403 1.00 97.00 87 TYR A O 1
ATOM 655 N N . LEU A 1 88 ? 0.597 -3.421 2.592 1.00 96.75 88 LEU A N 1
ATOM 656 C CA . LEU A 1 88 ? 0.737 -2.612 3.808 1.00 96.75 88 LEU A CA 1
ATOM 657 C C . LEU A 1 88 ? -0.643 -2.307 4.420 1.00 96.75 88 LEU A C 1
ATOM 659 O O . LEU A 1 88 ? -0.847 -1.280 5.061 1.00 96.75 88 LEU A O 1
ATOM 663 N N . GLY A 1 89 ? -1.623 -3.184 4.173 1.00 96.62 89 GLY A N 1
ATOM 664 C CA . GLY A 1 89 ? -2.991 -3.031 4.664 1.00 96.62 89 GLY A CA 1
ATOM 665 C C . GLY A 1 89 ? -3.782 -1.937 3.945 1.00 96.62 89 GLY A C 1
ATOM 666 O O . GLY A 1 89 ? -4.738 -1.414 4.509 1.00 96.62 89 GLY A O 1
ATOM 667 N N . GLY A 1 90 ? -3.373 -1.527 2.739 1.00 97.06 90 GLY A N 1
ATOM 668 C CA . GLY A 1 90 ? -3.983 -0.405 2.015 1.00 97.06 90 GLY A CA 1
ATOM 669 C C . GLY A 1 90 ? -3.657 0.975 2.609 1.00 97.06 90 GLY A C 1
ATOM 670 O O . GLY A 1 90 ? -4.274 1.964 2.213 1.00 97.06 90 GLY A O 1
ATOM 671 N N . GLY A 1 91 ? -2.725 1.042 3.564 1.00 96.19 91 GLY A N 1
ATOM 672 C CA . GLY A 1 91 ? -2.095 2.264 4.071 1.00 96.19 91 GLY A CA 1
ATOM 673 C C . GLY A 1 91 ? -0.586 2.256 3.797 1.00 96.19 91 GLY A C 1
ATOM 674 O O . GLY A 1 91 ? -0.116 1.509 2.938 1.00 96.19 91 GLY A O 1
ATOM 675 N N . ASP A 1 92 ? 0.168 3.088 4.521 1.00 95.81 92 ASP A N 1
ATOM 676 C CA . ASP A 1 92 ? 1.616 3.277 4.293 1.00 95.81 92 ASP A CA 1
ATOM 677 C C . ASP A 1 92 ? 2.463 2.359 5.195 1.00 95.81 92 ASP A C 1
ATOM 679 O O . ASP A 1 92 ? 3.630 2.097 4.939 1.00 95.81 92 ASP A O 1
ATOM 683 N N . GLY A 1 93 ? 1.901 1.850 6.298 1.00 95.50 93 GLY A N 1
ATOM 684 C CA . GLY A 1 93 ? 2.687 1.155 7.328 1.00 95.50 93 GLY A CA 1
ATOM 685 C C . GLY A 1 93 ? 3.692 2.069 8.052 1.00 95.50 93 GLY A C 1
ATOM 686 O O . GLY A 1 93 ? 4.600 1.578 8.725 1.00 95.50 93 GLY A O 1
ATOM 687 N N . LEU A 1 94 ? 3.526 3.387 7.910 1.00 97.06 94 LEU A N 1
ATOM 688 C CA . LEU A 1 94 ? 4.286 4.454 8.557 1.00 97.06 94 LEU A CA 1
ATOM 689 C C . LEU A 1 94 ? 3.363 5.291 9.448 1.00 97.06 94 LEU A C 1
ATOM 691 O O . LEU A 1 94 ? 2.162 5.397 9.182 1.00 97.06 94 LEU A O 1
ATOM 695 N N . ALA A 1 95 ? 3.920 5.903 10.494 1.00 96.94 95 ALA A N 1
ATOM 696 C CA . ALA A 1 95 ? 3.184 6.841 11.333 1.00 96.94 95 ALA A CA 1
ATOM 697 C C . ALA A 1 95 ? 2.822 8.093 10.523 1.00 96.94 95 ALA A C 1
ATOM 699 O O . ALA A 1 95 ? 1.647 8.430 10.402 1.00 96.94 95 ALA A O 1
ATOM 700 N N . LEU A 1 96 ? 3.815 8.698 9.867 1.00 96.75 96 LEU A N 1
ATOM 701 C CA . LEU A 1 96 ? 3.643 9.848 8.976 1.00 96.75 96 LEU A CA 1
ATOM 702 C C . LEU A 1 96 ? 4.149 9.496 7.577 1.00 96.75 96 LEU A C 1
ATOM 704 O O . LEU A 1 96 ? 5.281 9.038 7.428 1.00 96.75 96 LEU A O 1
ATOM 708 N N . ALA A 1 97 ? 3.335 9.700 6.543 1.00 96.69 97 ALA A N 1
ATOM 709 C CA . ALA A 1 97 ? 3.776 9.428 5.178 1.00 96.69 97 ALA A CA 1
ATOM 710 C C . ALA A 1 97 ? 4.931 10.356 4.771 1.00 96.69 97 ALA A C 1
ATOM 712 O O . ALA A 1 97 ? 4.982 11.523 5.163 1.00 96.69 97 ALA A O 1
ATOM 713 N N . VAL A 1 98 ? 5.846 9.841 3.947 1.00 96.75 98 VAL A N 1
ATOM 714 C CA . VAL A 1 98 ? 6.907 10.667 3.342 1.00 96.75 98 VAL A CA 1
ATOM 715 C C . VAL A 1 98 ? 6.328 11.523 2.214 1.00 96.75 98 VAL A C 1
ATOM 717 O O . VAL A 1 98 ? 6.617 12.712 2.148 1.00 96.75 98 VAL A O 1
ATOM 720 N N . GLY A 1 99 ? 5.468 10.929 1.377 1.00 95.62 99 GLY A N 1
ATOM 721 C CA . GLY A 1 99 ? 4.901 11.592 0.204 1.00 95.62 99 GLY A CA 1
ATOM 722 C C . GLY A 1 99 ? 5.971 11.903 -0.845 1.00 95.62 99 GLY A C 1
ATOM 723 O O . GLY A 1 99 ? 6.676 10.981 -1.271 1.00 95.62 99 GLY A O 1
ATOM 724 N N . THR A 1 100 ? 6.077 13.167 -1.263 1.00 96.62 100 THR A N 1
ATOM 725 C CA . THR A 1 100 ? 7.146 13.640 -2.163 1.00 96.62 100 THR A CA 1
ATOM 726 C C . THR A 1 100 ? 8.501 13.706 -1.445 1.00 96.62 100 THR A C 1
ATOM 728 O O . THR A 1 100 ? 8.592 13.480 -0.240 1.00 96.62 100 THR A O 1
ATOM 731 N N . LEU A 1 101 ? 9.585 13.996 -2.178 1.00 95.56 101 LEU A N 1
ATOM 732 C CA . LEU A 1 101 ? 10.935 14.157 -1.606 1.00 95.56 101 LEU A CA 1
ATOM 733 C C . LEU A 1 101 ? 11.508 12.884 -0.951 1.00 95.56 101 LEU A C 1
ATOM 735 O O . LEU A 1 101 ? 12.388 12.977 -0.091 1.00 95.56 101 LEU A O 1
ATOM 739 N N . ALA A 1 102 ? 11.052 11.697 -1.355 1.00 95.69 102 ALA A N 1
ATOM 740 C CA . ALA A 1 102 ? 11.654 10.434 -0.935 1.00 95.69 102 ALA A CA 1
ATOM 741 C C . ALA A 1 102 ? 13.078 10.275 -1.505 1.00 95.69 102 ALA A C 1
ATOM 743 O O . ALA A 1 102 ? 13.340 10.661 -2.642 1.00 95.69 102 ALA A O 1
ATOM 744 N N . ILE A 1 103 ? 13.999 9.687 -0.731 1.00 94.56 103 ILE A N 1
ATOM 745 C CA . ILE A 1 103 ? 15.352 9.348 -1.225 1.00 94.56 103 ILE A CA 1
ATOM 746 C C . ILE A 1 103 ? 15.266 8.310 -2.350 1.00 94.56 103 ILE A C 1
ATOM 748 O O . ILE A 1 103 ? 15.957 8.417 -3.360 1.00 94.56 103 ILE A O 1
ATOM 752 N N . ASP A 1 104 ? 14.417 7.306 -2.148 1.00 94.06 104 ASP A N 1
ATOM 753 C CA . ASP A 1 104 ? 14.087 6.277 -3.124 1.00 94.06 104 ASP A CA 1
ATOM 754 C C . ASP A 1 104 ? 12.560 6.211 -3.229 1.00 94.06 104 ASP A C 1
ATOM 756 O O . ASP A 1 104 ? 11.862 5.934 -2.250 1.00 94.06 104 ASP A O 1
ATOM 760 N N . GLU A 1 105 ? 12.050 6.533 -4.414 1.00 94.44 105 GLU A N 1
ATOM 761 C CA . GLU A 1 105 ? 10.623 6.597 -4.739 1.00 94.44 105 GLU A CA 1
ATOM 762 C C . GLU A 1 105 ? 9.921 5.230 -4.716 1.00 94.44 105 GLU A C 1
ATOM 764 O O . GLU A 1 105 ? 8.693 5.175 -4.620 1.00 94.44 105 GLU A O 1
ATOM 769 N N . ASP A 1 106 ? 10.683 4.137 -4.793 1.00 94.38 106 ASP A N 1
ATOM 770 C CA . ASP A 1 106 ? 10.169 2.769 -4.854 1.00 94.38 106 ASP A CA 1
ATOM 771 C C . ASP A 1 106 ? 10.181 2.064 -3.483 1.00 94.38 106 ASP A C 1
ATOM 773 O O . ASP A 1 106 ? 9.434 1.103 -3.277 1.00 94.38 106 ASP A O 1
ATOM 777 N N . ILE A 1 107 ? 10.975 2.544 -2.513 1.00 95.69 107 ILE A N 1
ATOM 778 C CA . ILE A 1 107 ? 10.956 2.020 -1.137 1.00 95.69 107 ILE A CA 1
ATOM 779 C C . ILE A 1 107 ? 9.662 2.442 -0.436 1.00 95.69 107 ILE A C 1
ATOM 781 O O . ILE A 1 107 ? 9.333 3.626 -0.365 1.00 95.69 107 ILE A O 1
ATOM 785 N N . MET A 1 108 ? 8.963 1.477 0.162 1.00 95.06 108 MET A N 1
ATOM 786 C CA . MET A 1 108 ? 7.728 1.705 0.917 1.00 95.06 108 MET A CA 1
ATOM 787 C C . MET A 1 108 ? 7.762 1.144 2.334 1.00 95.06 108 MET A C 1
ATOM 789 O O . MET A 1 108 ? 8.499 0.202 2.640 1.00 95.06 108 MET A O 1
ATOM 793 N N . GLY A 1 109 ? 6.891 1.695 3.184 1.00 94.25 109 GLY A N 1
ATOM 794 C CA . GLY A 1 109 ? 6.773 1.292 4.575 1.00 94.25 109 GLY A CA 1
ATOM 795 C C . GLY A 1 109 ? 8.043 1.570 5.381 1.00 94.25 109 GLY A C 1
ATOM 796 O O . GLY A 1 109 ? 8.832 2.457 5.030 1.00 94.25 109 GLY A O 1
ATOM 797 N N . PRO A 1 110 ? 8.260 0.834 6.487 1.00 90.69 110 PRO A N 1
ATOM 798 C CA . PRO A 1 110 ? 9.426 1.021 7.342 1.00 90.69 110 PRO A CA 1
ATOM 799 C C . PRO A 1 110 ? 10.746 1.002 6.561 1.00 90.69 110 PRO A C 1
ATOM 801 O O . PRO A 1 110 ? 11.032 0.061 5.819 1.00 90.69 110 PRO A O 1
ATOM 804 N N . GLY A 1 111 ? 11.554 2.046 6.764 1.00 91.06 111 GLY A N 1
ATOM 805 C CA . GLY A 1 111 ? 12.815 2.287 6.057 1.00 91.06 111 GLY A CA 1
ATOM 806 C C . GLY A 1 111 ? 12.722 3.290 4.904 1.00 91.06 111 GLY A C 1
ATOM 807 O O . GLY A 1 111 ? 13.764 3.724 4.418 1.00 91.06 111 GLY A O 1
ATOM 808 N N . ARG A 1 112 ? 11.515 3.718 4.505 1.00 94.56 112 ARG A N 1
ATOM 809 C CA . ARG A 1 112 ? 11.332 4.853 3.589 1.00 94.56 112 ARG A CA 1
ATOM 810 C C . ARG A 1 112 ? 11.779 6.153 4.260 1.00 94.56 112 ARG A C 1
ATOM 812 O O . ARG A 1 112 ? 11.393 6.438 5.393 1.00 94.56 112 ARG A O 1
ATOM 819 N N . GLN A 1 113 ? 12.593 6.938 3.558 1.00 93.31 113 GLN A N 1
ATOM 820 C CA . GLN A 1 113 ? 13.225 8.147 4.090 1.00 93.31 113 GLN A CA 1
ATOM 821 C C . GLN A 1 113 ? 12.986 9.353 3.187 1.00 93.31 113 GLN A C 1
ATOM 823 O O . GLN A 1 113 ? 12.917 9.234 1.963 1.00 93.31 113 GLN A O 1
ATOM 828 N N . THR A 1 114 ? 12.906 10.513 3.825 1.00 93.12 114 THR A N 1
ATOM 829 C CA . THR A 1 114 ? 12.865 11.836 3.201 1.00 93.12 114 THR A CA 1
ATOM 830 C C . THR A 1 114 ? 14.283 12.333 2.911 1.00 93.12 114 THR A C 1
ATOM 832 O O . THR A 1 114 ? 15.211 12.103 3.685 1.00 93.12 114 THR A O 1
ATOM 835 N N . THR A 1 115 ? 14.447 13.046 1.802 1.00 94.44 115 THR A N 1
ATOM 836 C CA . THR A 1 115 ? 15.684 13.749 1.425 1.00 94.44 115 THR A CA 1
ATOM 837 C C . THR A 1 115 ? 16.005 14.940 2.328 1.00 94.44 115 THR A C 1
ATOM 839 O O . THR A 1 115 ? 17.160 15.361 2.376 1.00 94.44 115 THR A O 1
ATOM 842 N N . THR A 1 116 ? 15.020 15.481 3.052 1.00 92.62 116 THR A N 1
ATOM 843 C CA . THR A 1 116 ? 15.196 16.660 3.918 1.00 92.62 116 THR A CA 1
ATOM 844 C C . THR A 1 116 ? 15.425 16.303 5.384 1.00 92.62 116 THR A C 1
ATOM 846 O O . THR A 1 116 ? 15.888 17.146 6.146 1.00 92.62 116 THR A O 1
ATOM 849 N N . GLY A 1 117 ? 15.103 15.070 5.786 1.00 89.56 117 GLY A N 1
ATOM 850 C CA . GLY A 1 117 ? 15.038 14.661 7.194 1.00 89.56 117 GLY A CA 1
ATOM 851 C C . GLY A 1 117 ? 13.735 15.053 7.907 1.00 89.56 117 GLY A C 1
ATOM 852 O O . GLY A 1 117 ? 13.489 14.560 9.002 1.00 89.56 117 GLY A O 1
ATOM 853 N N . GLU A 1 118 ? 12.883 15.863 7.269 1.00 90.19 118 GLU A N 1
ATOM 854 C CA . GLU A 1 118 ? 11.618 16.372 7.813 1.00 90.19 118 GLU A CA 1
ATOM 855 C C . GLU A 1 118 ? 10.388 15.676 7.203 1.00 90.19 118 GLU A C 1
ATOM 857 O O . GLU A 1 118 ? 10.419 15.200 6.062 1.00 90.19 118 GLU A O 1
ATOM 862 N N . TYR A 1 119 ? 9.277 15.674 7.946 1.00 93.50 119 TYR A N 1
ATOM 863 C CA . TYR A 1 119 ? 7.992 15.104 7.522 1.00 93.50 119 TYR A CA 1
ATOM 864 C C . TYR A 1 119 ? 6.964 16.202 7.250 1.00 93.50 119 TYR A C 1
ATOM 866 O O . TYR A 1 119 ? 6.760 17.082 8.081 1.00 93.50 119 TYR A O 1
ATOM 874 N N . TYR A 1 120 ? 6.278 16.122 6.106 1.00 95.00 120 TYR A N 1
ATOM 875 C CA . TYR A 1 120 ? 5.359 17.173 5.640 1.00 95.00 120 TYR A CA 1
ATOM 876 C C . TYR A 1 120 ? 3.900 16.720 5.504 1.00 95.00 120 TYR A C 1
ATOM 878 O O . TYR A 1 120 ? 3.012 17.554 5.317 1.00 95.00 120 TYR A O 1
ATOM 886 N N . VAL A 1 121 ? 3.629 15.414 5.571 1.00 96.31 121 VAL A N 1
ATOM 887 C CA . VAL A 1 121 ? 2.258 14.893 5.600 1.00 96.31 121 VAL A CA 1
ATOM 888 C C . VAL A 1 121 ? 1.800 14.845 7.062 1.00 96.31 121 VAL A C 1
ATOM 890 O O . VAL A 1 121 ? 2.429 14.164 7.872 1.00 96.31 121 VAL A O 1
ATOM 893 N N . PRO A 1 122 ? 0.719 15.553 7.434 1.00 94.19 122 PRO A N 1
ATOM 894 C CA . PRO A 1 122 ? 0.397 15.803 8.840 1.00 94.19 122 PRO A CA 1
ATOM 895 C C . PRO A 1 122 ? -0.257 14.632 9.564 1.00 94.19 122 PRO A C 1
ATOM 897 O O . PRO A 1 122 ? -0.455 14.692 10.771 1.00 94.19 122 PRO A O 1
ATOM 900 N N . ARG A 1 123 ? -0.655 13.589 8.835 1.00 95.56 123 ARG A N 1
ATOM 901 C CA . ARG A 1 123 ? -1.476 12.506 9.369 1.00 95.56 123 ARG A CA 1
ATOM 902 C C . ARG A 1 123 ? -1.037 11.162 8.816 1.00 95.56 123 ARG A C 1
ATOM 904 O O . ARG A 1 123 ? -0.545 11.062 7.695 1.00 95.56 123 ARG A O 1
ATOM 911 N N . ASN A 1 124 ? -1.310 10.125 9.594 1.00 97.31 124 ASN A N 1
ATOM 912 C CA . ASN A 1 124 ? -1.235 8.743 9.167 1.00 97.31 124 ASN A CA 1
ATOM 913 C C . ASN A 1 124 ? -2.205 8.472 8.014 1.00 97.31 124 ASN A C 1
ATOM 915 O O . ASN A 1 124 ? -3.391 8.834 8.057 1.00 97.31 124 ASN A O 1
ATOM 919 N N . THR A 1 125 ? -1.686 7.765 7.016 1.00 97.25 125 THR A N 1
ATOM 920 C CA . THR A 1 125 ? -2.419 7.353 5.828 1.00 97.25 125 THR A CA 1
ATOM 921 C C . THR A 1 125 ? -3.472 6.291 6.172 1.00 97.25 125 THR A C 1
ATOM 923 O O . THR A 1 125 ? -3.107 5.181 6.563 1.00 97.25 125 THR A O 1
ATOM 926 N N . PRO A 1 126 ? -4.782 6.579 6.028 1.00 95.12 126 PRO A N 1
ATOM 927 C CA . PRO A 1 126 ? -5.823 5.600 6.315 1.00 95.12 126 PRO A CA 1
ATOM 928 C C . PRO A 1 126 ? -5.817 4.467 5.283 1.00 95.12 126 PRO A C 1
ATOM 930 O O . PRO A 1 126 ? -5.485 4.676 4.117 1.00 95.12 126 PRO A O 1
ATOM 933 N N . SER A 1 127 ? -6.270 3.281 5.693 1.00 96.81 127 SER A N 1
ATOM 934 C CA . SER A 1 127 ? -6.481 2.177 4.757 1.00 96.81 127 SER A CA 1
ATOM 935 C C . SER A 1 127 ? -7.557 2.509 3.716 1.00 96.81 127 SER A C 1
ATOM 937 O O . SER A 1 127 ? -8.607 3.067 4.052 1.00 96.81 127 SER A O 1
ATOM 939 N N . ILE A 1 128 ? -7.313 2.120 2.461 1.00 97.06 128 ILE A N 1
ATOM 940 C CA . ILE A 1 128 ? -8.318 2.142 1.382 1.00 97.06 128 ILE A CA 1
ATOM 941 C C . ILE A 1 128 ? -9.194 0.886 1.334 1.00 97.06 128 ILE A C 1
ATOM 943 O O . ILE A 1 128 ? -10.171 0.848 0.577 1.00 97.06 128 ILE A O 1
ATOM 947 N N . PHE A 1 129 ? -8.878 -0.137 2.133 1.00 98.00 129 PHE A N 1
ATOM 948 C CA . PHE A 1 129 ? -9.720 -1.321 2.240 1.00 98.00 129 PHE A CA 1
ATOM 949 C C . PHE A 1 129 ? -11.114 -0.921 2.712 1.00 98.00 129 PHE A C 1
ATOM 951 O O . PHE A 1 129 ? -11.288 -0.065 3.580 1.00 98.00 129 PHE A O 1
ATOM 958 N N . ASN A 1 130 ? -12.122 -1.522 2.083 1.00 97.25 130 ASN A N 1
ATOM 959 C CA . ASN A 1 130 ? -13.529 -1.278 2.366 1.00 97.25 130 ASN A CA 1
ATOM 960 C C . ASN A 1 130 ? -13.957 0.192 2.195 1.00 97.25 130 ASN A C 1
ATOM 962 O O . ASN A 1 130 ? -14.969 0.608 2.758 1.00 97.25 130 ASN A O 1
ATOM 966 N N . SER A 1 131 ? -13.241 0.985 1.387 1.00 95.12 131 SER A N 1
ATOM 967 C CA . SER A 1 131 ? -13.556 2.405 1.156 1.00 95.12 131 SER A CA 1
ATOM 968 C C . SER A 1 131 ? -14.983 2.649 0.640 1.00 95.12 131 SER A C 1
ATOM 970 O O . SER A 1 131 ? -15.569 3.699 0.902 1.00 95.12 131 SER A O 1
ATOM 972 N N . ALA A 1 132 ? -15.581 1.659 -0.030 1.00 93.62 132 ALA A N 1
ATOM 973 C CA . ALA A 1 132 ? -16.974 1.685 -0.474 1.00 93.62 132 ALA A CA 1
ATOM 974 C C . ALA A 1 132 ? -18.003 1.729 0.672 1.00 93.62 132 ALA A C 1
ATOM 976 O O . ALA A 1 132 ? -19.149 2.102 0.430 1.00 93.62 132 ALA A O 1
ATOM 977 N N . LEU A 1 133 ? -17.617 1.348 1.896 1.00 92.25 133 LEU A N 1
ATOM 978 C CA . LEU A 1 133 ? -18.505 1.317 3.062 1.00 92.25 133 LEU A CA 1
ATOM 979 C C . LEU A 1 133 ? -18.689 2.695 3.709 1.00 92.25 133 LEU A C 1
ATOM 981 O O . LEU A 1 133 ? -19.591 2.877 4.526 1.00 92.25 133 LEU A O 1
ATOM 985 N N . TYR A 1 134 ? -17.862 3.682 3.355 1.00 90.31 134 TYR A N 1
ATOM 986 C CA . TYR A 1 134 ? -18.009 5.038 3.869 1.00 90.31 134 TYR A CA 1
ATOM 987 C C . TYR A 1 134 ? -19.147 5.768 3.155 1.00 90.31 134 TYR A C 1
ATOM 989 O O . TYR A 1 134 ? -19.081 6.033 1.959 1.00 90.31 134 TYR A O 1
ATOM 997 N N . GLN A 1 135 ? -20.176 6.136 3.919 1.00 85.44 135 GLN A N 1
ATOM 998 C CA . GLN A 1 135 ? -21.380 6.803 3.404 1.00 85.44 135 GLN A CA 1
ATOM 999 C C . GLN A 1 135 ? -21.540 8.248 3.891 1.00 85.44 135 GLN A C 1
ATOM 1001 O O . GLN A 1 135 ? -22.544 8.884 3.600 1.00 85.44 135 GLN A O 1
ATOM 1006 N N . ARG A 1 136 ? -20.574 8.776 4.652 1.00 89.00 136 ARG A N 1
ATOM 1007 C CA . ARG A 1 136 ? -20.658 10.114 5.267 1.00 89.00 136 ARG A CA 1
ATOM 1008 C C . ARG A 1 136 ? -19.561 11.042 4.786 1.00 89.00 136 ARG A C 1
ATOM 1010 O O . ARG A 1 136 ? -19.853 12.042 4.146 1.00 89.00 136 ARG A O 1
ATOM 1017 N N . GLY A 1 137 ? -18.313 10.673 5.053 1.00 92.38 137 GLY A N 1
ATOM 1018 C CA . GLY A 1 137 ? -17.150 11.447 4.650 1.00 92.38 137 GLY A CA 1
ATOM 1019 C C . GLY A 1 137 ? -15.857 10.642 4.698 1.00 92.38 137 GLY A C 1
ATOM 1020 O O . GLY A 1 137 ? -15.808 9.549 5.267 1.00 92.38 137 GLY A O 1
ATOM 1021 N N . LEU A 1 138 ? -14.820 11.197 4.079 1.00 94.62 138 LEU A N 1
ATOM 1022 C CA . LEU A 1 138 ? -13.471 10.648 3.945 1.00 94.62 138 LEU A CA 1
ATOM 1023 C C . LEU A 1 138 ? -12.425 11.646 4.451 1.00 94.62 138 LEU A C 1
ATOM 1025 O O . LEU A 1 138 ? -12.749 12.788 4.749 1.00 94.62 138 LEU A O 1
ATOM 1029 N N . PHE A 1 139 ? -11.163 11.210 4.522 1.00 94.81 139 PHE A N 1
ATOM 1030 C CA . PHE A 1 139 ? -10.092 11.820 5.325 1.00 94.81 139 PHE A CA 1
ATOM 1031 C C . PHE A 1 139 ? -10.333 11.693 6.838 1.00 94.81 139 PHE A C 1
ATOM 1033 O O . PHE A 1 139 ? -11.402 11.272 7.289 1.00 94.81 139 PHE A O 1
ATOM 1040 N N . ARG A 1 140 ? -9.295 11.983 7.633 1.00 93.81 140 ARG A N 1
ATOM 1041 C CA . ARG A 1 140 ? -9.361 11.969 9.104 1.00 93.81 140 ARG A CA 1
ATOM 1042 C C . ARG A 1 140 ? -10.180 13.147 9.650 1.00 93.81 140 ARG A C 1
ATOM 1044 O O . ARG A 1 140 ? -10.832 12.983 10.665 1.00 93.81 140 ARG A O 1
ATOM 1051 N N . ASP A 1 141 ? -10.198 14.286 8.964 1.00 93.75 141 ASP A N 1
ATOM 1052 C CA . ASP A 1 141 ? -10.950 15.507 9.320 1.00 93.75 141 ASP A CA 1
ATOM 1053 C C . ASP A 1 141 ? -12.312 15.626 8.620 1.00 93.75 141 ASP A C 1
ATOM 1055 O O . ASP A 1 141 ? -13.018 16.616 8.805 1.00 93.75 141 ASP A O 1
ATOM 1059 N N . ALA A 1 142 ? -12.669 14.638 7.794 1.00 92.56 142 ALA A N 1
ATOM 1060 C CA . ALA A 1 142 ? -13.909 14.613 7.028 1.00 92.56 142 ALA A CA 1
ATOM 1061 C C . ALA A 1 142 ? -14.109 15.771 6.051 1.00 92.56 142 ALA A C 1
ATOM 1063 O O . ALA A 1 142 ? -15.236 16.137 5.725 1.00 92.56 142 ALA A O 1
ATOM 1064 N N . ARG A 1 143 ? -13.013 16.342 5.545 1.00 94.62 143 ARG A N 1
ATOM 1065 C CA . ARG A 1 143 ? -13.082 17.485 4.630 1.00 94.62 143 ARG A CA 1
ATOM 1066 C C . ARG A 1 143 ? -13.803 17.201 3.307 1.00 94.62 143 ARG A C 1
ATOM 1068 O O . ARG A 1 143 ? -14.212 18.149 2.641 1.00 94.62 143 ARG A O 1
ATOM 1075 N N . VAL A 1 144 ? -13.967 15.924 2.950 1.00 96.25 144 VAL A N 1
ATOM 1076 C CA . VAL A 1 144 ? -14.832 15.447 1.861 1.00 96.25 144 VAL A CA 1
ATOM 1077 C C . VAL A 1 144 ? -16.005 14.691 2.472 1.00 96.25 144 VAL A C 1
ATOM 1079 O O . VAL A 1 144 ? -15.805 13.604 3.012 1.00 96.25 144 VAL A O 1
ATOM 1082 N N . GLU A 1 145 ? -17.214 15.240 2.382 1.00 93.88 145 GLU A N 1
ATOM 1083 C CA . GLU A 1 145 ? -18.414 14.665 3.003 1.00 93.88 145 GLU A CA 1
ATOM 1084 C C . GLU A 1 145 ? -19.691 14.982 2.218 1.00 93.88 145 GLU A C 1
ATOM 1086 O O . GLU A 1 145 ? -19.776 15.997 1.529 1.00 93.88 145 GLU A O 1
ATOM 1091 N N . PHE A 1 146 ? -20.702 14.120 2.318 1.00 93.75 146 PHE A N 1
ATOM 1092 C CA . PHE A 1 146 ? -22.033 14.447 1.808 1.00 93.75 146 PHE A CA 1
ATOM 1093 C C . PHE A 1 146 ? -22.632 15.600 2.614 1.00 93.75 146 PHE A C 1
ATOM 1095 O O . PHE A 1 146 ? -22.557 15.600 3.841 1.00 93.75 146 PHE A O 1
ATOM 1102 N N . LEU A 1 147 ? -23.297 16.539 1.934 1.00 93.12 147 LEU A N 1
ATOM 1103 C CA . LEU A 1 147 ? -24.048 17.605 2.612 1.00 93.12 147 LEU A CA 1
ATOM 1104 C C . LEU A 1 147 ? -25.160 17.048 3.506 1.00 93.12 147 LEU A C 1
ATOM 1106 O O . LEU A 1 147 ? -25.477 17.603 4.554 1.00 93.12 147 LEU A O 1
ATOM 1110 N N . ASP A 1 148 ? -25.762 15.947 3.066 1.00 91.12 148 ASP A N 1
ATOM 1111 C CA . ASP A 1 148 ? -26.735 15.168 3.813 1.00 91.12 148 ASP A CA 1
ATOM 1112 C C . ASP A 1 148 ? -26.534 13.702 3.434 1.00 91.12 148 ASP A C 1
ATOM 1114 O O . ASP A 1 148 ? -26.880 13.274 2.337 1.00 91.12 148 ASP A O 1
ATOM 1118 N N . TRP A 1 149 ? -25.931 12.924 4.327 1.00 86.94 149 TRP A N 1
ATOM 1119 C CA . TRP A 1 149 ? -25.616 11.518 4.066 1.00 86.94 149 TRP A CA 1
ATOM 1120 C C . TRP A 1 149 ? -26.867 10.631 3.918 1.00 86.94 149 TRP A C 1
ATOM 1122 O O . TRP A 1 149 ? -26.773 9.543 3.358 1.00 86.94 149 TRP A O 1
ATOM 1132 N N . LEU A 1 150 ? -28.040 11.092 4.380 1.00 87.31 150 LEU A N 1
ATOM 1133 C CA . LEU A 1 150 ? -29.331 10.433 4.135 1.00 87.31 150 LEU A CA 1
ATOM 1134 C C . LEU A 1 150 ? -29.946 10.830 2.787 1.00 87.31 150 LEU A C 1
ATOM 1136 O O . LEU A 1 150 ? -30.901 10.195 2.341 1.00 87.31 150 LEU A O 1
ATOM 1140 N N . LYS A 1 151 ? -29.418 11.885 2.157 1.00 91.19 151 LYS A N 1
ATOM 1141 C CA . LYS A 1 151 ? -29.845 12.420 0.860 1.00 91.19 151 LYS A CA 1
ATOM 1142 C C . LYS A 1 151 ? -28.630 12.704 -0.034 1.00 91.19 151 LYS A C 1
ATOM 1144 O O . LYS A 1 151 ? -28.341 13.878 -0.305 1.00 91.19 151 LYS A O 1
ATOM 1149 N N . PRO A 1 152 ? -27.893 11.660 -0.476 1.00 90.25 152 PRO A N 1
ATOM 1150 C CA . PRO A 1 152 ? -26.669 11.811 -1.268 1.00 90.25 152 PRO A CA 1
ATOM 1151 C C . PRO A 1 152 ? -26.837 12.670 -2.529 1.00 90.25 152 PRO A C 1
ATOM 1153 O O . PRO A 1 152 ? -25.884 13.302 -2.980 1.00 90.25 152 PRO A O 1
ATOM 1156 N N . GLU A 1 153 ? -28.053 12.749 -3.077 1.00 92.75 153 GLU A N 1
ATOM 1157 C CA . GLU A 1 153 ? -28.411 13.591 -4.219 1.00 92.75 153 GLU A CA 1
ATOM 1158 C C . GLU A 1 153 ? -28.226 15.096 -3.973 1.00 92.75 153 GLU A C 1
ATOM 1160 O O . GLU A 1 153 ? -28.149 15.862 -4.932 1.00 92.75 153 GLU A O 1
ATOM 1165 N N . LYS A 1 154 ? -28.119 15.538 -2.711 1.00 94.44 154 LYS A N 1
ATOM 1166 C CA . LYS A 1 154 ? -27.768 16.929 -2.383 1.00 94.44 154 LYS A CA 1
ATOM 1167 C C . LYS A 1 154 ? -26.318 17.279 -2.722 1.00 94.44 154 LYS A C 1
ATOM 1169 O O . LYS A 1 154 ? -25.991 18.460 -2.769 1.00 94.44 154 LYS A O 1
ATOM 1174 N N . GLY A 1 155 ? -25.468 16.285 -2.969 1.00 95.81 155 GLY A N 1
ATOM 1175 C CA . GLY A 1 155 ? -24.081 16.476 -3.373 1.00 95.81 155 GLY A CA 1
ATOM 1176 C C . GLY A 1 155 ? -23.071 16.374 -2.229 1.00 95.81 155 GLY A C 1
ATOM 1177 O O . GLY A 1 155 ? -23.405 16.174 -1.057 1.00 95.81 155 GLY A O 1
ATOM 1178 N N . ILE A 1 156 ? -21.801 16.485 -2.612 1.00 97.50 156 ILE A N 1
ATOM 1179 C CA . ILE A 1 156 ? -20.630 16.318 -1.749 1.00 97.50 156 ILE A CA 1
ATOM 1180 C C . ILE A 1 156 ? -19.957 17.681 -1.580 1.00 97.50 156 ILE A C 1
ATOM 1182 O O . ILE A 1 156 ? -19.684 18.367 -2.561 1.00 97.50 156 ILE A O 1
ATOM 1186 N N . SER A 1 157 ? -19.664 18.054 -0.340 1.00 96.69 157 SER A N 1
ATOM 1187 C CA . SER A 1 157 ? -18.813 19.190 0.010 1.00 96.69 157 SER A CA 1
ATOM 1188 C C . SER A 1 157 ? -17.351 18.751 0.010 1.00 96.69 157 SER A C 1
ATOM 1190 O O . SER A 1 157 ? -17.010 17.682 0.522 1.00 96.69 157 SER A O 1
ATOM 1192 N N . THR A 1 158 ? -16.477 19.583 -0.554 1.00 97.44 158 THR A N 1
ATOM 1193 C CA . THR A 1 158 ? -15.026 19.351 -0.611 1.00 97.44 158 THR A CA 1
ATOM 1194 C C . THR A 1 158 ? -14.261 20.635 -0.258 1.00 97.44 158 THR A C 1
ATOM 1196 O O . THR A 1 158 ? -14.865 21.707 -0.236 1.00 97.44 158 THR A O 1
ATOM 1199 N N . PRO A 1 159 ? -12.937 20.579 -0.017 1.00 96.69 159 PRO A N 1
ATOM 1200 C CA . PRO A 1 159 ? -12.115 21.775 0.189 1.00 96.69 159 PRO A CA 1
ATOM 1201 C C . PRO A 1 159 ? -12.052 22.771 -0.978 1.00 96.69 159 PRO A C 1
ATOM 1203 O O . PRO A 1 159 ? -11.587 23.886 -0.769 1.00 96.69 159 PRO A O 1
ATOM 1206 N N . ASP A 1 160 ? -12.486 22.407 -2.190 1.00 96.75 160 ASP A N 1
ATOM 1207 C CA . ASP A 1 160 ? -12.466 23.334 -3.333 1.00 96.75 160 ASP A CA 1
ATOM 1208 C C . ASP A 1 160 ? -13.650 24.326 -3.320 1.00 96.75 160 ASP A C 1
ATOM 1210 O O . ASP A 1 160 ? -13.693 25.240 -4.145 1.00 96.75 160 ASP A O 1
ATOM 1214 N N . VAL A 1 161 ? -14.601 24.166 -2.390 1.00 96.62 161 VAL A N 1
ATOM 1215 C CA . VAL A 1 161 ? -15.758 25.055 -2.198 1.00 96.62 161 VAL A CA 1
ATOM 1216 C C . VAL A 1 161 ? -15.922 25.449 -0.720 1.00 96.62 161 VAL A C 1
ATOM 1218 O O . VAL A 1 161 ? -15.460 24.730 0.180 1.00 96.62 161 VAL A O 1
ATOM 1221 N N . PRO A 1 162 ? -16.599 26.576 -0.418 1.00 95.81 162 PRO A N 1
ATOM 1222 C CA . PRO A 1 162 ? -16.966 26.929 0.951 1.00 95.81 162 PRO A CA 1
ATOM 1223 C C . PRO A 1 162 ? -17.671 25.785 1.699 1.00 95.81 162 PRO A C 1
ATOM 1225 O O . PRO A 1 162 ? -18.314 24.915 1.111 1.00 95.81 162 PRO A O 1
ATOM 1228 N N . TYR A 1 163 ? -17.517 25.748 3.025 1.00 92.88 163 TYR A N 1
ATOM 1229 C CA . TYR A 1 163 ? -18.175 24.730 3.847 1.00 92.88 163 TYR A CA 1
ATOM 1230 C C . TYR A 1 163 ? -19.700 24.815 3.726 1.00 92.88 163 TYR A C 1
ATOM 1232 O O . TYR A 1 163 ? -20.269 25.892 3.872 1.00 92.88 163 TYR A O 1
ATOM 1240 N N . GLY A 1 164 ? -20.352 23.671 3.500 1.00 90.94 164 GLY A N 1
ATOM 1241 C CA . GLY A 1 164 ? -21.808 23.582 3.350 1.00 90.94 164 GLY A CA 1
ATOM 1242 C C . GLY A 1 164 ? -22.320 23.744 1.915 1.00 90.94 164 GLY A C 1
ATOM 1243 O O . GLY A 1 164 ? -23.528 23.661 1.702 1.00 90.94 164 GLY A O 1
ATOM 1244 N N . GLU A 1 165 ? -21.433 23.920 0.934 1.00 96.44 165 GLU A N 1
ATOM 1245 C CA . GLU A 1 165 ? -21.788 23.970 -0.488 1.00 96.44 165 GLU A CA 1
ATOM 1246 C C . GLU A 1 165 ? -21.500 22.642 -1.200 1.00 96.44 165 GLU A C 1
ATOM 1248 O O . GLU A 1 165 ? -20.578 21.906 -0.841 1.00 96.44 165 GLU A O 1
ATOM 1253 N N . ALA A 1 166 ? -22.302 22.328 -2.221 1.00 97.44 166 ALA A N 1
ATOM 1254 C CA . ALA A 1 166 ? -22.077 21.164 -3.069 1.00 97.44 166 ALA A CA 1
ATOM 1255 C C . ALA A 1 166 ? -21.008 21.503 -4.109 1.00 97.44 166 ALA A C 1
ATOM 1257 O O . ALA A 1 166 ? -21.165 22.451 -4.879 1.00 97.44 166 ALA A O 1
ATOM 1258 N N . ASP A 1 167 ? -19.944 20.710 -4.163 1.00 97.75 167 ASP A N 1
ATOM 1259 C CA . ASP A 1 167 ? -18.917 20.843 -5.186 1.00 97.75 167 ASP A CA 1
ATOM 1260 C C . ASP A 1 167 ? -19.391 20.170 -6.488 1.00 97.75 167 ASP A C 1
ATOM 1262 O O . ASP A 1 167 ? -19.539 18.941 -6.527 1.00 97.75 167 ASP A O 1
ATOM 1266 N N . PRO A 1 168 ? -19.591 20.930 -7.581 1.00 96.12 168 PRO A N 1
ATOM 1267 C CA . PRO A 1 168 ? -20.060 20.377 -8.851 1.00 96.12 168 PRO A CA 1
ATOM 1268 C C . PRO A 1 168 ? -19.062 19.401 -9.495 1.00 96.12 168 PRO A C 1
ATOM 1270 O O . PRO A 1 168 ? -19.441 18.629 -10.372 1.00 96.12 168 PRO A O 1
ATOM 1273 N N . ASN A 1 169 ? -17.796 19.411 -9.067 1.00 96.25 169 ASN A N 1
ATOM 1274 C CA . ASN A 1 169 ? -16.734 18.552 -9.586 1.00 96.25 169 ASN A CA 1
ATOM 1275 C C . ASN A 1 169 ? -16.423 17.359 -8.666 1.00 96.25 169 ASN A C 1
ATOM 1277 O O . ASN A 1 169 ? -15.458 16.633 -8.912 1.00 96.25 169 ASN A O 1
ATOM 1281 N N . ALA A 1 170 ? -17.180 17.147 -7.583 1.00 95.69 170 ALA A N 1
ATOM 1282 C CA . ALA A 1 170 ? -16.930 16.049 -6.642 1.00 95.69 170 ALA A CA 1
ATOM 1283 C C . ALA A 1 170 ? -17.054 14.652 -7.278 1.00 95.69 170 ALA A C 1
ATOM 1285 O O . ALA A 1 170 ? -16.438 13.701 -6.803 1.00 95.69 170 ALA A O 1
ATOM 1286 N N . GLY A 1 171 ? -17.806 14.524 -8.372 1.00 92.75 171 GLY A N 1
ATOM 1287 C CA . GLY A 1 171 ? -18.137 13.232 -8.965 1.00 92.75 171 GLY A CA 1
ATOM 1288 C C . GLY A 1 171 ? -19.230 12.499 -8.183 1.00 92.75 171 GLY A C 1
ATOM 1289 O O . GLY A 1 171 ? -19.896 13.067 -7.322 1.00 92.75 171 GLY A O 1
ATOM 1290 N N . GLU A 1 172 ? -19.440 11.224 -8.511 1.00 88.62 172 GLU A N 1
ATOM 1291 C CA . GLU A 1 172 ? -20.600 10.449 -8.036 1.00 88.62 172 GLU A CA 1
ATOM 1292 C C . GLU A 1 172 ? -20.395 9.793 -6.660 1.00 88.62 172 GLU A C 1
ATOM 1294 O O . GLU A 1 172 ? -21.350 9.337 -6.035 1.00 88.62 172 GLU A O 1
ATOM 1299 N N . THR A 1 173 ? -19.151 9.694 -6.181 1.00 95.12 173 THR A N 1
ATOM 1300 C CA . THR A 1 173 ? -18.827 8.987 -4.932 1.00 95.12 173 THR A CA 1
ATOM 1301 C C . THR A 1 173 ? -17.832 9.772 -4.092 1.00 95.12 173 THR A C 1
ATOM 1303 O O . THR A 1 173 ? -16.987 10.487 -4.632 1.00 95.12 173 THR A O 1
ATOM 1306 N N . LEU A 1 174 ? -17.861 9.572 -2.768 1.00 96.56 174 LEU A N 1
ATOM 1307 C CA . LEU A 1 174 ? -16.870 10.162 -1.862 1.00 96.56 174 LEU A CA 1
ATOM 1308 C C . LEU A 1 174 ? -15.436 9.805 -2.277 1.00 96.56 174 LEU A C 1
ATOM 1310 O O . LEU A 1 174 ? -14.562 10.661 -2.218 1.00 96.56 174 LEU A O 1
ATOM 1314 N N . VAL A 1 175 ? -15.194 8.571 -2.733 1.00 97.69 175 VAL A N 1
ATOM 1315 C CA . VAL A 1 175 ? -13.858 8.111 -3.152 1.00 97.69 175 VAL A CA 1
ATOM 1316 C C . VAL A 1 175 ? -13.379 8.854 -4.405 1.00 97.69 175 VAL A C 1
ATOM 1318 O O . VAL A 1 175 ? -12.225 9.272 -4.464 1.00 97.69 175 VAL A O 1
ATOM 1321 N N . ALA A 1 176 ? -14.267 9.100 -5.376 1.00 97.81 176 ALA A N 1
ATOM 1322 C CA . ALA A 1 176 ? -13.934 9.910 -6.551 1.00 97.81 176 ALA A CA 1
ATOM 1323 C C . ALA A 1 176 ? -13.631 11.368 -6.167 1.00 97.81 176 ALA A C 1
ATOM 1325 O O . ALA A 1 176 ? -12.682 11.952 -6.690 1.00 97.81 176 ALA A O 1
ATOM 1326 N N . ALA A 1 177 ? -14.383 11.933 -5.217 1.00 98.25 177 ALA A N 1
ATOM 1327 C CA . ALA A 1 177 ? -14.130 13.273 -4.693 1.00 98.25 177 ALA A CA 1
ATOM 1328 C C . ALA A 1 177 ? -12.784 13.348 -3.954 1.00 98.25 177 ALA A C 1
ATOM 1330 O O . ALA A 1 177 ? -11.993 14.260 -4.186 1.00 98.25 177 ALA A O 1
ATOM 1331 N N . GLN A 1 178 ? -12.497 12.365 -3.097 1.00 98.00 178 GLN A N 1
ATOM 1332 C CA . GLN A 1 178 ? -11.273 12.265 -2.302 1.00 98.00 178 GLN A CA 1
ATOM 1333 C C . GLN A 1 178 ? -10.021 12.172 -3.183 1.00 98.00 178 GLN A C 1
ATOM 1335 O O . GLN A 1 178 ? -9.052 12.885 -2.919 1.00 98.00 178 GLN A O 1
ATOM 1340 N N . ALA A 1 179 ? -10.063 11.382 -4.262 1.00 98.12 179 ALA A N 1
ATOM 1341 C CA . ALA A 1 179 ? -8.935 11.177 -5.175 1.00 98.12 179 ALA A CA 1
ATOM 1342 C C . ALA A 1 179 ? -8.446 12.467 -5.870 1.00 98.12 179 ALA A C 1
ATOM 1344 O O . ALA A 1 179 ? -7.364 12.494 -6.451 1.00 98.12 179 ALA A O 1
ATOM 1345 N N . ARG A 1 180 ? -9.215 13.562 -5.799 1.00 98.00 180 ARG A N 1
ATOM 1346 C CA . ARG A 1 180 ? -8.859 14.861 -6.386 1.00 98.00 180 ARG A CA 1
ATOM 1347 C C . ARG A 1 180 ? -7.838 15.657 -5.570 1.00 98.00 180 ARG A C 1
ATOM 1349 O O . ARG A 1 180 ? -7.321 16.645 -6.093 1.00 98.00 180 ARG A O 1
ATOM 1356 N N . PHE A 1 181 ? -7.601 15.309 -4.307 1.00 98.19 181 PHE A N 1
ATOM 1357 C CA . PHE A 1 181 ? -6.820 16.142 -3.383 1.00 98.19 181 PHE A CA 1
ATOM 1358 C C . PHE A 1 181 ? -5.338 15.762 -3.276 1.00 98.19 181 PHE A C 1
ATOM 1360 O O . PHE A 1 181 ? -4.528 16.677 -3.401 1.00 98.19 181 PHE A O 1
ATOM 1367 N N . PRO A 1 182 ? -4.944 14.477 -3.166 1.00 98.31 182 PRO A N 1
ATOM 1368 C CA . PRO A 1 182 ? -3.524 14.125 -3.056 1.00 98.31 182 PRO A CA 1
ATOM 1369 C C . PRO A 1 182 ? -2.666 14.693 -4.196 1.00 98.31 182 PRO A C 1
ATOM 1371 O O . PRO A 1 182 ? -1.595 15.244 -3.959 1.00 98.31 182 PRO A O 1
ATOM 1374 N N . VAL A 1 183 ? -3.189 14.669 -5.430 1.00 98.44 183 VAL A N 1
ATOM 1375 C CA . VAL A 1 183 ? -2.499 15.162 -6.639 1.00 98.44 183 VAL A CA 1
ATOM 1376 C C . VAL A 1 183 ? -2.234 16.672 -6.665 1.00 98.44 183 VAL A C 1
ATOM 1378 O O . VAL A 1 183 ? -1.429 17.133 -7.469 1.00 98.44 183 VAL A O 1
ATOM 1381 N N . VAL A 1 184 ? -2.915 17.456 -5.821 1.00 98.19 184 VAL A N 1
ATOM 1382 C CA . VAL A 1 184 ? -2.715 18.914 -5.722 1.00 98.19 184 VAL A CA 1
ATOM 1383 C C . VAL A 1 184 ? -1.995 19.332 -4.439 1.00 98.19 184 VAL A C 1
ATOM 1385 O O . VAL A 1 184 ? -1.587 20.486 -4.338 1.00 98.19 184 VAL A O 1
ATOM 1388 N N . THR A 1 185 ? -1.805 18.411 -3.492 1.00 97.75 185 THR A N 1
ATOM 1389 C CA . THR A 1 185 ? -1.081 18.655 -2.242 1.00 97.75 185 THR A CA 1
ATOM 1390 C C . THR A 1 185 ? 0.417 18.448 -2.453 1.00 97.75 185 THR A C 1
ATOM 1392 O O . THR A 1 185 ? 0.855 17.384 -2.894 1.00 97.75 185 THR A O 1
ATOM 1395 N N . GLU A 1 186 ? 1.210 19.469 -2.130 1.00 97.06 186 GLU A N 1
ATOM 1396 C CA . GLU A 1 186 ? 2.662 19.534 -2.345 1.00 97.06 186 GLU A CA 1
ATOM 1397 C C . GLU A 1 186 ? 3.404 18.367 -1.703 1.00 97.06 186 GLU A C 1
ATOM 1399 O O . GLU A 1 186 ? 4.204 17.695 -2.359 1.00 97.06 186 GLU A O 1
ATOM 1404 N N . SER A 1 187 ? 3.103 18.119 -0.429 1.00 96.56 187 SER A N 1
ATOM 1405 C CA . SER A 1 187 ? 3.737 17.077 0.369 1.00 96.56 187 SER A CA 1
ATOM 1406 C C . SER A 1 187 ? 3.259 15.672 0.026 1.00 96.56 187 SER A C 1
ATOM 1408 O O . SER A 1 187 ? 3.940 14.723 0.385 1.00 96.56 187 SER A O 1
ATOM 1410 N N . GLU A 1 188 ? 2.131 15.512 -0.674 1.00 98.19 188 GLU A N 1
ATOM 1411 C CA . GLU A 1 188 ? 1.588 14.196 -1.025 1.00 98.19 188 GLU A CA 1
ATOM 1412 C C . GLU A 1 188 ? 2.034 13.765 -2.427 1.00 98.19 188 GLU A C 1
ATOM 1414 O O . GLU A 1 188 ? 2.810 12.821 -2.548 1.00 98.19 188 GLU A O 1
ATOM 1419 N N . MET A 1 189 ? 1.570 14.444 -3.485 1.00 98.62 189 MET A N 1
ATOM 1420 C CA . MET A 1 189 ? 1.881 14.063 -4.873 1.00 98.62 189 MET A CA 1
ATOM 1421 C C . MET A 1 189 ? 2.200 15.243 -5.801 1.00 98.62 189 MET A C 1
ATOM 1423 O O . MET A 1 189 ? 2.803 15.035 -6.852 1.00 98.62 189 MET A O 1
ATOM 1427 N N . ARG A 1 190 ? 1.810 16.488 -5.495 1.00 98.31 190 ARG A N 1
ATOM 1428 C CA . ARG A 1 190 ? 2.070 17.593 -6.438 1.00 98.31 190 ARG A CA 1
ATOM 1429 C C . ARG A 1 190 ? 3.565 17.887 -6.557 1.00 98.31 190 ARG A C 1
ATOM 1431 O O . ARG A 1 190 ? 4.051 18.106 -7.657 1.00 98.31 190 ARG A O 1
ATOM 1438 N N . GLY A 1 191 ? 4.279 17.891 -5.435 1.00 96.94 191 GLY A N 1
ATOM 1439 C CA . GLY A 1 191 ? 5.618 18.463 -5.344 1.00 96.94 191 GLY A CA 1
ATOM 1440 C C . GLY A 1 191 ? 5.575 19.983 -5.162 1.00 96.94 191 GLY A C 1
ATOM 1441 O O . GLY A 1 191 ? 4.595 20.656 -5.503 1.00 96.94 191 GLY A O 1
ATOM 1442 N N . PHE A 1 192 ? 6.643 20.525 -4.579 1.00 95.44 192 PHE A N 1
ATOM 1443 C CA . PHE A 1 192 ? 6.717 21.936 -4.189 1.00 95.44 192 PHE A CA 1
ATOM 1444 C C . PHE A 1 192 ? 6.939 22.885 -5.380 1.00 95.44 192 PHE A C 1
ATOM 1446 O O . PHE A 1 192 ? 6.425 24.003 -5.357 1.00 95.44 192 PHE A O 1
ATOM 1453 N N . ASP A 1 193 ? 7.613 22.418 -6.436 1.00 95.75 193 ASP A N 1
ATOM 1454 C CA . ASP A 1 193 ? 7.968 23.239 -7.605 1.00 95.75 193 ASP A CA 1
ATOM 1455 C C . ASP A 1 193 ? 6.959 23.125 -8.761 1.00 95.75 193 ASP A C 1
ATOM 1457 O O . ASP A 1 193 ? 6.784 24.057 -9.551 1.00 95.75 193 ASP A O 1
ATOM 1461 N N . PHE A 1 194 ? 6.268 21.986 -8.874 1.00 97.25 194 PHE A N 1
ATOM 1462 C CA . PHE A 1 194 ? 5.367 21.723 -9.990 1.00 97.25 194 PHE A CA 1
ATOM 1463 C C . PHE A 1 194 ? 4.148 22.648 -9.959 1.00 97.25 194 PHE A C 1
ATOM 1465 O O . PHE A 1 194 ? 3.338 22.609 -9.029 1.00 97.25 194 PHE A O 1
ATOM 1472 N N . MET A 1 195 ? 4.007 23.464 -11.010 1.00 97.06 195 MET A N 1
ATOM 1473 C CA . MET A 1 195 ? 2.912 24.426 -11.175 1.00 97.06 195 MET A CA 1
ATOM 1474 C C . MET A 1 195 ? 2.680 25.292 -9.922 1.00 97.06 195 MET A C 1
ATOM 1476 O O . MET A 1 195 ? 1.541 25.578 -9.544 1.00 97.06 195 MET A O 1
ATOM 1480 N N . GLN A 1 196 ? 3.763 25.738 -9.279 1.00 96.44 196 GLN A N 1
ATOM 1481 C CA . GLN A 1 196 ? 3.685 26.638 -8.131 1.00 96.44 196 GLN A CA 1
ATOM 1482 C C . GLN A 1 196 ? 2.873 27.901 -8.476 1.00 96.44 196 GLN A C 1
ATOM 1484 O O . GLN A 1 196 ? 3.104 28.555 -9.493 1.00 96.44 196 GLN A O 1
ATOM 1489 N N . GLY A 1 197 ? 1.901 28.244 -7.626 1.00 95.81 197 GLY A N 1
ATOM 1490 C CA . GLY A 1 197 ? 1.033 29.414 -7.806 1.00 95.81 197 GLY A CA 1
ATOM 1491 C C . GLY A 1 197 ? -0.156 29.214 -8.755 1.00 95.81 197 GLY A C 1
ATOM 1492 O O . GLY A 1 197 ? -0.981 30.120 -8.881 1.00 95.81 197 GLY A O 1
ATOM 1493 N N . TYR A 1 198 ? -0.292 28.049 -9.394 1.00 97.25 198 TYR A N 1
ATOM 1494 C CA . TYR A 1 198 ? -1.481 27.708 -10.177 1.00 97.25 198 TYR A CA 1
ATOM 1495 C C . TYR A 1 198 ? -2.611 27.197 -9.275 1.00 97.25 198 TYR A C 1
ATOM 1497 O O . TYR A 1 198 ? -2.386 26.697 -8.174 1.00 97.25 198 TYR A O 1
ATOM 1505 N N . SER A 1 199 ? -3.856 27.303 -9.748 1.00 97.62 199 SER A N 1
ATOM 1506 C CA . SER A 1 199 ? -5.011 26.775 -9.017 1.00 97.62 199 SER A CA 1
ATOM 1507 C C . SER A 1 199 ? -5.046 25.242 -9.034 1.00 97.62 199 SER A C 1
ATOM 1509 O O . SER A 1 199 ? -4.617 24.613 -10.003 1.00 97.62 199 SER A O 1
ATOM 1511 N N . ASN A 1 200 ? -5.671 24.633 -8.019 1.00 97.62 200 ASN A N 1
ATOM 1512 C CA . ASN A 1 200 ? -5.905 23.181 -7.967 1.00 97.62 200 ASN A CA 1
ATOM 1513 C C . ASN A 1 200 ? -6.568 22.645 -9.247 1.00 97.62 200 ASN A C 1
ATOM 1515 O O . ASN A 1 200 ? -6.261 21.548 -9.712 1.00 97.62 200 ASN A O 1
ATOM 1519 N N . GLN A 1 201 ? -7.479 23.422 -9.841 1.00 97.44 201 GLN A N 1
ATOM 1520 C CA . GLN A 1 201 ? -8.147 23.037 -11.081 1.00 97.44 201 GLN A CA 1
ATOM 1521 C C . GLN A 1 201 ? -7.195 23.038 -12.283 1.00 97.44 201 GLN A C 1
ATOM 1523 O O . GLN A 1 201 ? -7.285 22.141 -13.118 1.00 97.44 201 GLN A O 1
ATOM 1528 N N . ALA A 1 202 ? -6.277 24.006 -12.365 1.00 98.12 202 ALA A N 1
ATOM 1529 C CA . ALA A 1 202 ? -5.272 24.048 -13.422 1.00 98.12 202 ALA A CA 1
ATOM 1530 C C . ALA A 1 202 ? -4.301 22.863 -13.319 1.00 98.12 202 ALA A C 1
ATOM 1532 O O . ALA A 1 202 ? -4.027 22.224 -14.330 1.00 98.12 202 ALA A O 1
ATOM 1533 N N . VAL A 1 203 ? -3.870 22.508 -12.102 1.00 98.56 203 VAL A N 1
ATOM 1534 C CA . VAL A 1 203 ? -3.025 21.327 -11.853 1.00 98.56 203 VAL A CA 1
ATOM 1535 C C . VAL A 1 203 ? -3.714 20.051 -12.345 1.00 98.56 203 VAL A C 1
ATOM 1537 O O . VAL A 1 203 ? -3.149 19.304 -13.136 1.00 98.56 203 VAL A O 1
ATOM 1540 N N . ARG A 1 204 ? -4.974 19.815 -11.963 1.00 98.44 204 ARG A N 1
ATOM 1541 C CA . ARG A 1 204 ? -5.734 18.627 -12.403 1.00 98.44 204 ARG A CA 1
ATOM 1542 C C . ARG A 1 204 ? -5.973 18.587 -13.910 1.00 98.44 204 ARG A C 1
ATOM 1544 O O . ARG A 1 204 ? -5.908 17.516 -14.509 1.00 98.44 204 ARG A O 1
ATOM 1551 N N . ALA A 1 205 ? -6.255 19.739 -14.522 1.00 98.31 205 ALA A N 1
ATOM 1552 C CA . ALA A 1 205 ? -6.410 19.842 -15.969 1.00 98.31 205 ALA A CA 1
ATOM 1553 C C . ALA A 1 205 ? -5.104 19.489 -16.694 1.00 98.31 205 ALA A C 1
ATOM 1555 O O . ALA A 1 205 ? -5.140 18.740 -17.668 1.00 98.31 205 ALA A O 1
ATOM 1556 N N . HIS A 1 206 ? -3.965 19.960 -16.178 1.00 98.69 206 HIS A N 1
ATOM 1557 C CA . HIS A 1 206 ? -2.640 19.625 -16.694 1.00 98.69 206 HIS A CA 1
ATOM 1558 C C . HIS A 1 206 ? -2.325 18.135 -16.543 1.00 98.69 206 HIS A C 1
ATOM 1560 O O . HIS A 1 206 ? -1.904 17.500 -17.503 1.00 98.69 206 HIS A O 1
ATOM 1566 N N . LEU A 1 207 ? -2.591 17.539 -15.376 1.00 98.69 207 LEU A N 1
ATOM 1567 C CA . LEU A 1 207 ? -2.382 16.103 -15.155 1.00 98.69 207 LEU A CA 1
ATOM 1568 C C . LEU A 1 207 ? -3.246 15.246 -16.094 1.00 98.69 207 LEU A C 1
ATOM 1570 O O . LEU A 1 207 ? -2.755 14.276 -16.663 1.00 98.69 207 LEU A O 1
ATOM 1574 N N . ALA A 1 208 ? -4.509 15.617 -16.320 1.00 98.69 208 ALA A N 1
ATOM 1575 C CA . ALA A 1 208 ? -5.349 14.941 -17.311 1.00 98.69 208 ALA A CA 1
ATOM 1576 C C . ALA A 1 208 ? -4.796 15.098 -18.738 1.00 98.69 208 ALA A C 1
ATOM 1578 O O . ALA A 1 208 ? -4.736 14.120 -19.480 1.00 98.69 208 ALA A O 1
ATOM 1579 N N . ALA A 1 209 ? -4.326 16.297 -19.092 1.00 98.69 209 ALA A N 1
ATOM 1580 C CA . ALA A 1 209 ? -3.693 16.577 -20.378 1.00 98.69 209 ALA A CA 1
ATOM 1581 C C . ALA A 1 209 ? -2.409 15.769 -20.603 1.00 98.69 209 ALA A C 1
ATOM 1583 O O . ALA A 1 209 ? -2.187 15.289 -21.711 1.00 98.69 209 ALA A O 1
ATOM 1584 N N . ARG A 1 210 ? -1.615 15.540 -19.551 1.00 98.44 210 ARG A N 1
ATOM 1585 C CA . ARG A 1 210 ? -0.438 14.663 -19.582 1.00 98.44 210 ARG A CA 1
ATOM 1586 C C . ARG A 1 210 ? -0.831 13.219 -19.886 1.00 98.44 210 ARG A C 1
ATOM 1588 O O . ARG A 1 210 ? -0.265 12.609 -20.787 1.00 98.44 210 ARG A O 1
ATOM 1595 N N . ILE A 1 211 ? -1.807 12.671 -19.155 1.00 98.62 211 ILE A N 1
ATOM 1596 C CA . ILE A 1 211 ? -2.289 11.297 -19.380 1.00 98.62 211 ILE A CA 1
ATOM 1597 C C . ILE A 1 211 ? -2.891 11.169 -20.786 1.00 98.62 211 ILE A C 1
ATOM 1599 O O . ILE A 1 211 ? -2.649 10.179 -21.469 1.00 98.62 211 ILE A O 1
ATOM 1603 N N . GLY A 1 212 ? -3.638 12.174 -21.247 1.00 98.00 212 GLY A N 1
ATOM 1604 C CA . GLY A 1 212 ? -4.299 12.166 -22.553 1.00 98.00 212 GLY A CA 1
ATOM 1605 C C . GLY A 1 212 ? -3.442 12.604 -23.740 1.00 98.00 212 GLY A C 1
ATOM 1606 O O . GLY A 1 212 ? -3.931 12.522 -24.864 1.00 98.00 212 GLY A O 1
ATOM 1607 N N . ASP A 1 213 ? -2.209 13.053 -23.499 1.00 98.06 213 ASP A N 1
ATOM 1608 C CA . ASP A 1 213 ? -1.268 13.589 -24.491 1.00 98.06 213 ASP A CA 1
ATOM 1609 C C . ASP A 1 213 ? -1.840 14.732 -25.352 1.00 98.06 213 ASP A C 1
ATOM 1611 O O . ASP A 1 213 ? -1.858 14.679 -26.583 1.00 98.06 213 ASP A O 1
ATOM 1615 N N . TYR A 1 214 ? -2.361 15.777 -24.706 1.00 98.19 214 TYR A N 1
ATOM 1616 C CA . TYR A 1 214 ? -2.955 16.924 -25.398 1.00 98.19 214 TYR A CA 1
ATOM 1617 C C . TYR A 1 214 ? -2.624 18.270 -24.730 1.00 98.19 214 TYR A C 1
ATOM 1619 O O . TYR A 1 214 ? -2.055 18.331 -23.642 1.00 98.19 214 TYR A O 1
ATOM 1627 N N . ASP A 1 215 ? -3.009 19.371 -25.386 1.00 96.75 215 ASP A N 1
ATOM 1628 C CA . ASP A 1 215 ? -2.800 20.756 -24.934 1.00 96.75 215 ASP A CA 1
ATOM 1629 C C . ASP A 1 215 ? -1.341 21.037 -24.490 1.00 96.75 215 ASP A C 1
ATOM 1631 O O . ASP A 1 215 ? -0.396 20.678 -25.188 1.00 96.75 215 ASP A O 1
ATOM 1635 N N . SER A 1 216 ? -1.139 21.718 -23.356 1.00 92.44 216 SER A N 1
ATOM 1636 C CA . SER A 1 216 ? 0.180 22.145 -22.867 1.00 92.44 216 SER A CA 1
ATOM 1637 C C . SER A 1 216 ? 1.048 21.018 -22.313 1.00 92.44 216 SER A C 1
ATOM 1639 O O . SER A 1 216 ? 2.227 21.254 -22.075 1.00 92.44 216 SER A O 1
ATOM 1641 N N . ALA A 1 217 ? 0.478 19.832 -22.089 1.00 96.12 217 ALA A N 1
ATOM 1642 C CA . ALA A 1 217 ? 1.170 18.683 -21.505 1.00 96.12 217 ALA A CA 1
ATOM 1643 C C . ALA A 1 217 ? 1.519 17.603 -22.548 1.00 96.12 217 ALA A C 1
ATOM 1645 O O . ALA A 1 217 ? 1.965 16.510 -22.193 1.00 96.12 217 ALA A O 1
ATOM 1646 N N . GLN A 1 218 ? 1.305 17.898 -23.835 1.00 96.25 218 GLN A N 1
ATOM 1647 C CA . GLN A 1 218 ? 1.645 16.999 -24.929 1.00 96.25 218 GLN A CA 1
ATOM 1648 C C . GLN A 1 218 ? 3.151 16.684 -24.927 1.00 96.25 218 GLN A C 1
ATOM 1650 O O . GLN A 1 218 ? 3.990 17.585 -24.884 1.00 96.25 218 GLN A O 1
ATOM 1655 N N . GLY A 1 219 ? 3.496 15.399 -24.999 1.00 93.62 219 GLY A N 1
ATOM 1656 C CA . GLY A 1 219 ? 4.873 14.908 -25.016 1.00 93.62 219 GLY A CA 1
ATOM 1657 C C . GLY A 1 219 ? 5.577 14.873 -23.655 1.00 93.62 219 GLY A C 1
ATOM 1658 O O . GLY A 1 219 ? 6.767 14.569 -23.615 1.00 93.62 219 GLY A O 1
ATOM 1659 N N . GLU A 1 220 ? 4.886 15.148 -22.540 1.00 95.12 220 GLU A N 1
ATOM 1660 C CA . GLU A 1 220 ? 5.485 15.052 -21.194 1.00 95.12 220 GLU A CA 1
ATOM 1661 C C . GLU A 1 220 ? 5.824 13.615 -20.774 1.00 95.12 220 GLU A C 1
ATOM 1663 O O . GLU A 1 220 ? 6.706 13.405 -19.940 1.00 95.12 220 GLU A O 1
ATOM 1668 N N . LEU A 1 221 ? 5.128 12.622 -21.332 1.00 92.06 221 LEU A N 1
ATOM 1669 C CA . LEU A 1 221 ? 5.408 11.209 -21.099 1.00 92.06 221 LEU A CA 1
ATOM 1670 C C . LEU A 1 221 ? 6.197 10.639 -22.282 1.00 92.06 221 LEU A C 1
ATOM 1672 O O . LEU A 1 221 ? 5.719 10.642 -23.414 1.00 92.06 221 LEU A O 1
ATOM 1676 N N . ILE A 1 222 ? 7.396 10.109 -22.010 1.00 83.38 222 ILE A N 1
ATOM 1677 C CA . ILE A 1 222 ? 8.280 9.497 -23.026 1.00 83.38 222 ILE A CA 1
ATOM 1678 C C . ILE A 1 222 ? 7.566 8.355 -23.762 1.00 83.38 222 ILE A C 1
ATOM 1680 O O . ILE A 1 222 ? 7.738 8.166 -24.966 1.00 83.38 222 ILE A O 1
ATOM 1684 N N . GLN A 1 223 ? 6.764 7.593 -23.023 1.00 86.25 223 GLN A N 1
ATOM 1685 C CA . GLN A 1 223 ? 5.836 6.608 -23.543 1.00 86.25 223 GLN A CA 1
ATOM 1686 C C . GLN A 1 223 ? 4.435 7.008 -23.080 1.00 86.25 223 GLN A C 1
ATOM 1688 O O . GLN A 1 223 ? 4.246 7.289 -21.904 1.00 86.25 223 GLN A O 1
ATOM 1693 N N . ASN A 1 224 ? 3.443 7.007 -23.969 1.00 92.81 224 ASN A N 1
ATOM 1694 C CA . ASN A 1 224 ? 2.054 7.195 -23.562 1.00 92.81 224 ASN A CA 1
ATOM 1695 C C . ASN A 1 224 ? 1.130 6.235 -24.316 1.00 92.81 224 ASN A C 1
ATOM 1697 O O . ASN A 1 224 ? 0.896 6.374 -25.515 1.00 92.81 224 ASN A O 1
ATOM 1701 N N . ARG A 1 225 ? 0.610 5.233 -23.601 1.00 95.44 225 ARG A N 1
ATOM 1702 C CA . ARG A 1 225 ? -0.371 4.258 -24.106 1.00 95.44 225 ARG A CA 1
ATOM 1703 C C . ARG A 1 225 ? -1.677 4.292 -23.308 1.00 95.44 225 ARG A C 1
ATOM 1705 O O . ARG A 1 225 ? -2.385 3.289 -23.243 1.00 95.44 225 ARG A O 1
ATOM 1712 N N . TRP A 1 226 ? -2.005 5.432 -22.698 1.00 98.12 226 TRP A N 1
ATOM 1713 C CA . TRP A 1 226 ? -3.213 5.584 -21.886 1.00 98.12 226 TRP A CA 1
ATOM 1714 C C . TRP A 1 226 ? -4.488 5.661 -22.721 1.00 98.12 226 TRP A C 1
ATOM 1716 O O . TRP A 1 226 ? -5.490 5.051 -22.355 1.00 98.12 226 TRP A O 1
ATOM 1726 N N . TYR A 1 227 ? -4.462 6.358 -23.860 1.00 97.94 227 TYR A N 1
ATOM 1727 C CA . TYR A 1 227 ? -5.661 6.594 -24.669 1.00 97.94 227 TYR A CA 1
ATOM 1728 C C . TYR A 1 227 ? -6.460 5.317 -25.011 1.00 97.94 227 TYR A C 1
ATOM 1730 O O . TYR A 1 227 ? -7.656 5.298 -24.716 1.00 97.94 227 TYR A O 1
ATOM 1738 N N . PRO A 1 228 ? -5.856 4.222 -25.529 1.00 97.88 228 PRO A N 1
ATOM 1739 C CA . PRO A 1 228 ? -6.601 2.991 -25.807 1.00 97.88 228 PRO A CA 1
ATOM 1740 C C . PRO A 1 228 ? -7.277 2.389 -24.567 1.00 97.88 228 PRO A C 1
ATOM 1742 O O . PRO A 1 228 ? -8.371 1.835 -24.667 1.00 97.88 228 PRO A O 1
ATOM 1745 N N . LEU A 1 229 ? -6.656 2.524 -23.388 1.00 98.31 229 LEU A N 1
ATOM 1746 C CA . LEU A 1 229 ? -7.221 2.044 -22.127 1.00 98.31 229 LEU A CA 1
ATOM 1747 C C . LEU A 1 229 ? -8.465 2.859 -21.747 1.00 98.31 229 LEU A C 1
ATOM 1749 O O . LEU A 1 229 ? -9.497 2.275 -21.424 1.00 98.31 229 LEU A O 1
ATOM 1753 N N . PHE A 1 230 ? -8.417 4.188 -21.871 1.00 98.75 230 PHE A N 1
ATOM 1754 C CA . PHE A 1 230 ? -9.587 5.046 -21.651 1.00 98.75 230 PHE A CA 1
ATOM 1755 C C . PHE A 1 230 ? -10.686 4.812 -22.690 1.00 98.75 230 PHE A C 1
ATOM 1757 O O . PHE A 1 230 ? -11.854 4.710 -22.319 1.00 98.75 230 PHE A O 1
ATOM 1764 N N . ALA A 1 231 ? -10.333 4.674 -23.969 1.00 98.38 231 ALA A N 1
ATOM 1765 C CA . ALA A 1 231 ? -11.292 4.404 -25.038 1.00 98.38 231 ALA A CA 1
ATOM 1766 C C . ALA A 1 231 ? -12.030 3.070 -24.824 1.00 98.38 231 ALA A C 1
ATOM 1768 O O . ALA A 1 231 ? -13.225 2.976 -25.101 1.00 98.38 231 ALA A O 1
ATOM 1769 N N . SER A 1 232 ? -11.360 2.062 -24.250 1.00 97.81 232 SER A N 1
ATOM 1770 C CA . SER A 1 232 ? -11.981 0.772 -23.914 1.00 97.81 232 SER A CA 1
ATOM 1771 C C . SER A 1 232 ? -13.060 0.854 -22.822 1.00 97.81 232 SER A C 1
ATOM 1773 O O . SER A 1 232 ? -13.922 -0.021 -22.748 1.00 97.81 232 SER A O 1
ATOM 1775 N N . VAL A 1 233 ? -13.032 1.901 -21.987 1.00 98.31 233 VAL A N 1
ATOM 1776 C CA . VAL A 1 233 ? -13.980 2.113 -20.879 1.00 98.31 233 VAL A CA 1
ATOM 1777 C C . VAL A 1 233 ? -15.039 3.156 -21.244 1.00 98.31 233 VAL A C 1
ATOM 1779 O O . VAL A 1 233 ? -16.225 2.946 -21.004 1.00 98.31 233 VAL A O 1
ATOM 1782 N N . TYR A 1 234 ? -14.623 4.273 -21.845 1.00 98.25 234 TYR A N 1
ATOM 1783 C CA . TYR A 1 234 ? -15.461 5.461 -22.058 1.00 98.25 234 TYR A CA 1
ATOM 1784 C C . TYR A 1 234 ? -15.847 5.701 -23.529 1.00 98.25 234 TYR A C 1
ATOM 1786 O O . TYR A 1 234 ? -16.546 6.672 -23.839 1.00 98.25 234 TYR A O 1
ATOM 1794 N N . GLY A 1 235 ? -15.437 4.797 -24.422 1.00 97.69 235 GLY A N 1
ATOM 1795 C CA . GLY A 1 235 ? -15.718 4.832 -25.854 1.00 97.69 235 GLY A CA 1
ATOM 1796 C C . GLY A 1 235 ? -14.648 5.555 -26.672 1.00 97.69 235 GLY A C 1
ATOM 1797 O O . GLY A 1 235 ? -13.915 6.402 -26.170 1.00 97.69 235 GLY A O 1
ATOM 1798 N N . ASP A 1 236 ? -14.585 5.223 -27.960 1.00 96.62 236 ASP A N 1
ATOM 1799 C CA . ASP A 1 236 ? -13.644 5.802 -28.920 1.00 96.62 236 ASP A CA 1
ATOM 1800 C C . ASP A 1 236 ? -14.066 7.232 -29.314 1.00 96.62 236 ASP A C 1
ATOM 1802 O O . ASP A 1 236 ? -14.963 7.444 -30.133 1.00 96.62 236 ASP A O 1
ATOM 1806 N N . LYS A 1 237 ? -13.474 8.224 -28.643 1.00 97.19 237 LYS A N 1
ATOM 1807 C CA . LYS A 1 237 ? -13.727 9.670 -28.786 1.00 97.19 237 LYS A CA 1
ATOM 1808 C C . LYS A 1 237 ? -12.400 10.434 -28.747 1.00 97.19 237 LYS A C 1
ATOM 1810 O O . LYS A 1 237 ? -11.388 9.841 -28.368 1.00 97.19 237 LYS A O 1
ATOM 1815 N N . PRO A 1 238 ? -12.357 11.739 -29.085 1.00 97.56 238 PRO A N 1
ATOM 1816 C CA . PRO A 1 238 ? -11.151 12.544 -28.898 1.00 97.56 238 PRO A CA 1
ATOM 1817 C C . PRO A 1 238 ? -10.608 12.435 -27.466 1.00 97.56 238 PRO A C 1
ATOM 1819 O O . PRO A 1 238 ? -11.377 12.498 -26.507 1.00 97.56 238 PRO A O 1
ATOM 1822 N N . ALA A 1 239 ? -9.285 12.305 -27.307 1.00 96.94 239 ALA A N 1
ATOM 1823 C CA . ALA A 1 239 ? -8.649 12.064 -26.005 1.00 96.94 239 ALA A CA 1
ATOM 1824 C C . ALA A 1 239 ? -9.090 13.067 -24.925 1.00 96.94 239 ALA A C 1
ATOM 1826 O O . ALA A 1 239 ? -9.409 12.669 -23.810 1.00 96.94 239 ALA A O 1
ATOM 1827 N N . LYS A 1 240 ? -9.222 14.347 -25.285 1.00 97.38 240 LYS A N 1
ATOM 1828 C CA . LYS A 1 240 ? -9.661 15.432 -24.392 1.00 97.38 240 LYS A CA 1
ATOM 1829 C C . LYS A 1 240 ? -11.089 15.276 -23.844 1.00 97.38 240 LYS A C 1
ATOM 1831 O O . LYS A 1 240 ? -11.422 15.895 -22.839 1.00 97.38 240 LYS A O 1
ATOM 1836 N N . GLU A 1 241 ? -11.932 14.461 -24.476 1.00 97.94 241 GLU A N 1
ATOM 1837 C CA . GLU A 1 241 ? -13.301 14.187 -24.016 1.00 97.94 241 GLU A CA 1
ATOM 1838 C C . GLU A 1 241 ? -13.390 12.992 -23.060 1.00 97.94 241 GLU A C 1
ATOM 1840 O O . GLU A 1 241 ? -14.320 12.923 -22.257 1.00 97.94 241 GLU A O 1
ATOM 1845 N N . ILE A 1 242 ? -12.446 12.046 -23.134 1.00 98.19 242 ILE A N 1
ATOM 1846 C CA . ILE A 1 242 ? -12.498 10.791 -22.364 1.00 98.19 242 ILE A CA 1
ATOM 1847 C C . ILE A 1 242 ? -11.382 10.649 -21.334 1.00 98.19 242 ILE A C 1
ATOM 1849 O O . ILE A 1 242 ? -11.624 10.096 -20.263 1.00 98.19 242 ILE A O 1
ATOM 1853 N N . VAL A 1 243 ? -10.198 11.198 -21.590 1.00 98.56 243 VAL A N 1
ATOM 1854 C CA . VAL A 1 243 ? -9.088 11.277 -20.634 1.00 98.56 243 VAL A CA 1
ATOM 1855 C C . VAL A 1 243 ? -9.230 12.563 -19.822 1.00 98.56 243 VAL A C 1
ATOM 1857 O O . VAL A 1 243 ? -8.378 13.440 -19.818 1.00 98.56 243 VAL A O 1
ATOM 1860 N N . THR A 1 244 ? -10.377 12.709 -19.167 1.00 98.44 244 THR A N 1
ATOM 1861 C CA . THR A 1 244 ? -10.670 13.857 -18.307 1.00 98.44 244 THR A CA 1
ATOM 1862 C C . THR A 1 244 ? -10.301 13.535 -16.868 1.00 98.44 244 THR A C 1
ATOM 1864 O O . THR A 1 244 ? -10.318 12.375 -16.452 1.00 98.44 244 THR A O 1
ATOM 1867 N N . PHE A 1 245 ? -10.040 14.563 -16.059 1.00 98.31 245 PHE A N 1
ATOM 1868 C CA . PHE A 1 245 ? -9.761 14.338 -14.641 1.00 98.31 245 PHE A CA 1
ATOM 1869 C C . PHE A 1 245 ? -10.944 13.681 -13.903 1.00 98.31 245 PHE A C 1
ATOM 1871 O O . PHE A 1 245 ? -10.733 12.881 -12.997 1.00 98.31 245 PHE A O 1
ATOM 1878 N N . ALA A 1 246 ? -12.182 13.941 -14.338 1.00 98.38 246 ALA A N 1
ATOM 1879 C CA . ALA A 1 246 ? -13.373 13.271 -13.816 1.00 98.38 246 ALA A CA 1
ATOM 1880 C C . ALA A 1 246 ? -13.369 11.759 -14.109 1.00 98.38 246 ALA A C 1
ATOM 1882 O O . ALA A 1 246 ? -13.663 10.958 -13.225 1.00 98.38 246 ALA A O 1
ATOM 1883 N N . ASN A 1 247 ? -12.987 11.350 -15.322 1.00 98.69 247 ASN A N 1
ATOM 1884 C CA . ASN A 1 247 ? -12.872 9.933 -15.677 1.00 98.69 247 ASN A CA 1
ATOM 1885 C C . ASN A 1 247 ? -11.660 9.255 -15.017 1.00 98.69 247 ASN A C 1
ATOM 1887 O O . ASN A 1 247 ? -11.730 8.071 -14.684 1.00 98.69 247 ASN A O 1
ATOM 1891 N N . ILE A 1 248 ? -10.571 9.995 -14.776 1.00 98.88 248 ILE A N 1
ATOM 1892 C CA . ILE A 1 248 ? -9.430 9.520 -13.977 1.00 98.88 248 ILE A CA 1
ATOM 1893 C C . ILE A 1 248 ? -9.894 9.184 -12.555 1.00 98.88 248 ILE A C 1
ATOM 1895 O O . ILE A 1 248 ? -9.697 8.058 -12.097 1.00 98.88 248 ILE A O 1
ATOM 1899 N N . THR A 1 249 ? -10.555 10.114 -11.856 1.00 98.75 249 THR A N 1
ATOM 1900 C CA . THR A 1 249 ? -10.999 9.859 -10.476 1.00 98.75 249 THR A CA 1
ATOM 1901 C C . THR A 1 249 ? -12.133 8.845 -10.390 1.00 98.75 249 THR A C 1
ATOM 1903 O O . THR A 1 249 ? -12.197 8.097 -9.415 1.00 98.75 249 THR A O 1
ATOM 1906 N N . ARG A 1 250 ? -12.984 8.746 -11.417 1.00 98.62 250 ARG A N 1
ATOM 1907 C CA . ARG A 1 250 ? -13.995 7.689 -11.541 1.00 98.62 250 ARG A CA 1
ATOM 1908 C C . ARG A 1 250 ? -13.362 6.296 -11.633 1.00 98.62 250 ARG A C 1
ATOM 1910 O O . ARG A 1 250 ? -13.740 5.419 -10.858 1.00 98.62 250 ARG A O 1
ATOM 1917 N N . ALA A 1 251 ? -12.352 6.112 -12.487 1.00 98.81 251 ALA A N 1
ATOM 1918 C CA . ALA A 1 251 ? -11.619 4.848 -12.592 1.00 98.81 251 ALA A CA 1
ATOM 1919 C C . ALA A 1 251 ? -10.866 4.511 -11.292 1.00 98.81 251 ALA A C 1
ATOM 1921 O O . ALA A 1 251 ? -10.982 3.398 -10.773 1.00 98.81 251 ALA A O 1
ATOM 1922 N N . LEU A 1 252 ? -10.161 5.487 -10.702 1.00 98.88 252 LEU A N 1
ATOM 1923 C CA . LEU A 1 252 ? -9.503 5.327 -9.397 1.00 98.88 252 LEU A CA 1
ATOM 1924 C C . LEU A 1 252 ? -10.498 4.922 -8.301 1.00 98.88 252 LEU A C 1
ATOM 1926 O O . LEU A 1 252 ? -10.175 4.090 -7.452 1.00 98.88 252 LEU A O 1
ATOM 1930 N N . ALA A 1 253 ? -11.705 5.491 -8.302 1.00 98.62 253 ALA A N 1
ATOM 1931 C CA . ALA A 1 253 ? -12.748 5.139 -7.347 1.00 98.62 253 ALA A CA 1
ATOM 1932 C C . ALA A 1 253 ? -13.300 3.730 -7.581 1.00 98.62 253 ALA A C 1
ATOM 1934 O O . ALA A 1 253 ? -13.536 3.023 -6.604 1.00 98.62 253 ALA A O 1
ATOM 1935 N N . ALA A 1 254 ? -13.480 3.299 -8.833 1.00 98.69 254 ALA A N 1
ATOM 1936 C CA . ALA A 1 254 ? -13.893 1.931 -9.149 1.00 98.69 254 ALA A CA 1
ATOM 1937 C C . ALA A 1 254 ? -12.884 0.905 -8.604 1.00 98.69 254 ALA A C 1
ATOM 1939 O O . ALA A 1 254 ? -13.274 -0.034 -7.910 1.00 98.69 254 ALA A O 1
ATOM 1940 N N . TYR A 1 255 ? -11.588 1.143 -8.827 1.00 98.88 255 TYR A N 1
ATOM 1941 C CA . TYR A 1 255 ? -10.510 0.310 -8.293 1.00 98.88 255 TYR A CA 1
ATOM 1942 C C . TYR A 1 255 ? -10.501 0.273 -6.758 1.00 98.88 255 TYR A C 1
ATOM 1944 O O . TYR A 1 255 ? -10.606 -0.802 -6.170 1.00 98.88 255 TYR A O 1
ATOM 1952 N N . GLN A 1 256 ? -10.446 1.429 -6.092 1.00 98.69 256 GLN A N 1
ATOM 1953 C CA . GLN A 1 256 ? -10.384 1.491 -4.626 1.00 98.69 256 GLN A CA 1
ATOM 1954 C C . GLN A 1 256 ? -11.621 0.867 -3.962 1.00 98.69 256 GLN A C 1
ATOM 1956 O O . GLN A 1 256 ? -11.501 0.139 -2.979 1.00 98.69 256 GLN A O 1
ATOM 1961 N N . ARG A 1 257 ? -12.817 1.104 -4.516 1.00 98.19 257 ARG A N 1
ATOM 1962 C CA . ARG A 1 257 ? -14.076 0.556 -3.986 1.00 98.19 257 ARG A CA 1
ATOM 1963 C C . ARG A 1 257 ? -14.221 -0.948 -4.209 1.00 98.19 257 ARG A C 1
ATOM 1965 O O . ARG A 1 257 ? -15.014 -1.563 -3.502 1.00 98.19 257 ARG A O 1
ATOM 1972 N N . SER A 1 258 ? -13.478 -1.535 -5.150 1.00 98.50 258 SER A N 1
ATOM 1973 C CA . SER A 1 258 ? -13.467 -2.988 -5.373 1.00 98.50 258 SER A CA 1
ATOM 1974 C C . SER A 1 258 ? -12.751 -3.769 -4.262 1.00 98.50 258 SER A C 1
ATOM 1976 O O . SER A 1 258 ? -12.974 -4.970 -4.128 1.00 98.50 258 SER A O 1
ATOM 1978 N N . MET A 1 259 ? -11.917 -3.109 -3.442 1.00 98.25 259 MET A N 1
ATOM 1979 C CA . MET A 1 259 ? -11.222 -3.713 -2.294 1.00 98.25 259 MET A CA 1
ATOM 1980 C C . MET A 1 259 ? -12.176 -3.964 -1.125 1.00 98.25 259 MET A C 1
ATOM 1982 O O . MET A 1 259 ? -12.127 -3.299 -0.088 1.00 98.25 259 MET A O 1
ATOM 1986 N N . ASN A 1 260 ? -13.088 -4.910 -1.303 1.00 96.00 260 ASN A N 1
ATOM 1987 C CA . ASN A 1 260 ? -14.111 -5.237 -0.326 1.00 96.00 260 ASN A CA 1
ATOM 1988 C C . ASN A 1 260 ? -13.771 -6.527 0.431 1.00 96.00 260 ASN A C 1
ATOM 1990 O O . ASN A 1 260 ? -14.162 -7.622 0.033 1.00 96.00 260 ASN A O 1
ATOM 1994 N N . PHE A 1 261 ? -13.080 -6.364 1.555 1.00 97.94 261 PHE A N 1
ATOM 1995 C CA . PHE A 1 261 ? -12.631 -7.443 2.433 1.00 97.94 261 PHE A CA 1
ATOM 1996 C C . PHE A 1 261 ? -13.502 -7.490 3.692 1.00 97.94 261 PHE A C 1
ATOM 1998 O O . PHE A 1 261 ? -13.252 -6.767 4.656 1.00 97.94 261 PHE A O 1
ATOM 2005 N N . VAL A 1 262 ? -14.599 -8.243 3.643 1.00 97.31 262 VAL A N 1
ATOM 2006 C CA . VAL A 1 262 ? -15.624 -8.297 4.707 1.00 97.31 262 VAL A CA 1
ATOM 2007 C C . VAL A 1 262 ? -15.935 -9.716 5.184 1.00 97.31 262 VAL A C 1
ATOM 2009 O O . VAL A 1 262 ? -16.769 -9.903 6.070 1.00 97.31 262 VAL A O 1
ATOM 2012 N N . ASN A 1 263 ? -15.292 -10.729 4.605 1.00 97.25 263 ASN A N 1
ATOM 2013 C CA . ASN A 1 263 ? -15.522 -12.131 4.929 1.00 97.25 263 ASN A CA 1
ATOM 2014 C C . ASN A 1 263 ? -14.679 -12.515 6.149 1.00 97.25 263 ASN A C 1
ATOM 2016 O O . ASN A 1 263 ? -13.645 -13.164 6.029 1.00 97.25 263 ASN A O 1
ATOM 2020 N N . ASN A 1 264 ? -15.109 -12.068 7.329 1.00 98.06 264 ASN A N 1
ATOM 2021 C CA . ASN A 1 264 ? -14.391 -12.266 8.586 1.00 98.06 264 ASN A CA 1
ATOM 2022 C C . ASN A 1 264 ? -15.127 -13.222 9.556 1.00 98.06 264 ASN A C 1
ATOM 2024 O O . ASN A 1 264 ? -16.341 -13.427 9.422 1.00 98.06 264 ASN A O 1
ATOM 2028 N N . PRO A 1 265 ? -14.410 -13.794 10.544 1.00 98.56 265 PRO A N 1
ATOM 2029 C CA . PRO A 1 265 ? -14.983 -14.666 11.572 1.00 98.56 265 PRO A CA 1
ATOM 2030 C C . PRO A 1 265 ? -16.179 -14.086 12.342 1.00 98.56 265 PRO A C 1
ATOM 2032 O O . PRO A 1 265 ? -17.145 -14.802 12.600 1.00 98.56 265 PRO A O 1
ATOM 2035 N N . TRP A 1 266 ? -16.158 -12.794 12.685 1.00 98.56 266 TRP A N 1
ATOM 2036 C CA . TRP A 1 266 ? -17.271 -12.156 13.398 1.00 98.56 266 TRP A CA 1
ATOM 2037 C C . TRP A 1 266 ? -18.575 -12.184 12.593 1.00 98.56 266 TRP A C 1
ATOM 2039 O O . TRP A 1 266 ? -19.628 -12.531 13.124 1.00 98.56 266 TRP A O 1
ATOM 2049 N N . ASN A 1 267 ? -18.513 -11.892 11.295 1.00 98.12 267 ASN A N 1
ATOM 2050 C CA . ASN A 1 267 ? -19.688 -11.924 10.429 1.00 98.12 267 ASN A CA 1
ATOM 2051 C C . ASN A 1 267 ? -20.272 -13.340 10.298 1.00 98.12 267 ASN A C 1
ATOM 2053 O O . ASN A 1 267 ? -21.490 -13.484 10.207 1.00 98.12 267 ASN A O 1
ATOM 2057 N N . ALA A 1 268 ? -19.435 -14.384 10.308 1.00 98.44 268 ALA A N 1
ATOM 2058 C CA . ALA A 1 268 ? -19.900 -15.773 10.351 1.00 98.44 268 ALA A CA 1
ATOM 2059 C C . ALA A 1 268 ? -20.586 -16.102 11.691 1.00 98.44 268 ALA A C 1
ATOM 2061 O O . ALA A 1 268 ? -21.667 -16.695 11.694 1.00 98.44 268 ALA A O 1
ATOM 2062 N N . TYR A 1 269 ? -20.026 -15.624 12.807 1.00 98.69 269 TYR A N 1
ATOM 2063 C CA . TYR A 1 269 ? -20.621 -15.769 14.137 1.00 98.69 269 TYR A CA 1
ATOM 2064 C C . TYR A 1 269 ? -21.998 -15.102 14.247 1.00 98.69 269 TYR A C 1
ATOM 2066 O O . TYR A 1 269 ? -22.960 -15.741 14.672 1.00 98.69 269 TYR A O 1
ATOM 2074 N N . VAL A 1 270 ? -22.137 -13.856 13.778 1.00 98.44 270 VAL A N 1
ATOM 2075 C CA . VAL A 1 270 ? -23.429 -13.141 13.745 1.00 98.44 270 VAL A CA 1
ATOM 2076 C C . VAL A 1 270 ? -24.474 -13.892 12.904 1.00 98.44 270 VAL A C 1
ATOM 2078 O O . VAL A 1 270 ? -25.659 -13.876 13.231 1.00 98.44 270 VAL A O 1
ATOM 2081 N N . LYS A 1 271 ? -24.041 -14.611 11.859 1.00 97.94 271 LYS A N 1
ATOM 2082 C CA . LYS A 1 271 ? -24.900 -15.450 11.002 1.00 97.94 271 LYS A CA 1
ATOM 2083 C C . LYS A 1 271 ? -25.229 -16.826 11.594 1.00 97.94 271 LYS A C 1
ATOM 2085 O O . LYS A 1 271 ? -25.982 -17.577 10.975 1.00 97.94 271 LYS A O 1
ATOM 2090 N N . GLY A 1 272 ? -24.712 -17.147 12.779 1.00 97.56 272 GLY A N 1
ATOM 2091 C CA . GLY A 1 272 ? -25.063 -18.344 13.544 1.00 97.56 272 GLY A CA 1
ATOM 2092 C C . GLY A 1 272 ? -23.964 -19.401 13.659 1.00 97.56 272 GLY A C 1
ATOM 2093 O O . GLY A 1 272 ? -24.197 -20.415 14.317 1.00 97.56 272 GLY A O 1
ATOM 2094 N N . ASP A 1 273 ? -22.783 -19.191 13.072 1.00 98.19 273 ASP A N 1
ATOM 2095 C CA . ASP A 1 273 ? -21.638 -20.088 13.266 1.00 98.19 273 ASP A CA 1
ATOM 2096 C C . ASP A 1 273 ? -20.941 -19.797 14.605 1.00 98.19 273 ASP A C 1
ATOM 2098 O O . ASP A 1 273 ? -20.013 -18.992 14.699 1.00 98.19 273 ASP A O 1
ATOM 2102 N N . LYS A 1 274 ? -21.411 -20.457 15.667 1.00 97.12 274 LYS A N 1
ATOM 2103 C CA . LYS A 1 274 ? -20.903 -20.270 17.036 1.00 97.12 274 LYS A CA 1
ATOM 2104 C C . LYS A 1 274 ? -19.431 -20.661 17.214 1.00 97.12 274 LYS A C 1
ATOM 2106 O O . LYS A 1 274 ? -18.816 -20.215 18.184 1.00 97.12 274 LYS A O 1
ATOM 2111 N N . ASP A 1 275 ? -18.879 -21.443 16.286 1.00 97.88 275 ASP A N 1
ATOM 2112 C CA . ASP A 1 275 ? -17.494 -21.919 16.310 1.00 97.88 275 ASP A CA 1
ATOM 2113 C C . ASP A 1 275 ? -16.554 -21.038 15.468 1.00 97.88 275 ASP A C 1
ATOM 2115 O O . ASP A 1 275 ? -15.336 -21.229 15.492 1.00 97.88 275 ASP A O 1
ATOM 2119 N N . ALA A 1 276 ? -17.087 -20.031 14.761 1.00 98.25 276 ALA A N 1
ATOM 2120 C CA . ALA A 1 276 ? -16.289 -19.127 13.934 1.00 98.25 276 ALA A CA 1
ATOM 2121 C C . ALA A 1 276 ? -15.290 -18.288 14.748 1.00 98.25 276 ALA A C 1
ATOM 2123 O O . ALA A 1 276 ? -14.244 -17.899 14.228 1.00 98.25 276 ALA A O 1
ATOM 2124 N N . ILE A 1 277 ? -15.594 -18.001 16.018 1.00 98.50 277 ILE A N 1
ATOM 2125 C CA . ILE A 1 277 ? -14.734 -17.227 16.919 1.00 98.50 277 ILE A CA 1
ATOM 2126 C C . ILE A 1 277 ? -14.448 -17.993 18.213 1.00 98.50 277 ILE A C 1
ATOM 2128 O O . ILE A 1 277 ? -15.290 -18.704 18.754 1.00 98.50 277 ILE A O 1
ATOM 2132 N N . SER A 1 278 ? -13.241 -17.815 18.738 1.00 98.19 278 SER A N 1
ATOM 2133 C CA . SER A 1 278 ? -12.795 -18.407 20.001 1.00 98.19 278 SER A CA 1
ATOM 2134 C C . SER A 1 278 ? -13.482 -17.793 21.227 1.00 98.19 278 SER A C 1
ATOM 2136 O O . SER A 1 278 ? -13.944 -16.655 21.197 1.00 98.19 278 SER A O 1
ATOM 2138 N N . GLU A 1 279 ? -13.436 -18.485 22.366 1.00 97.94 279 GLU A N 1
ATOM 2139 C CA . GLU A 1 279 ? -13.968 -17.976 23.642 1.00 97.94 279 GLU A CA 1
ATOM 2140 C C . GLU A 1 279 ? -13.368 -16.621 24.071 1.00 97.94 279 GLU A C 1
ATOM 2142 O O . GLU A 1 279 ? -14.071 -15.767 24.605 1.00 97.94 279 GLU A O 1
ATOM 2147 N N . SER A 1 280 ? -12.079 -16.370 23.799 1.00 97.94 280 SER A N 1
ATOM 2148 C CA . SER A 1 280 ? -11.458 -15.054 24.053 1.00 97.94 280 SER A CA 1
ATOM 2149 C C . SER A 1 280 ? -12.063 -13.960 23.170 1.00 97.94 280 SER A C 1
ATOM 2151 O O . SER A 1 280 ? -12.361 -12.867 23.648 1.00 97.94 280 SER A O 1
ATOM 2153 N N . GLN A 1 281 ? -12.323 -14.270 21.898 1.00 98.56 281 GLN A N 1
ATOM 2154 C CA . GLN A 1 281 ? -12.993 -13.355 20.974 1.00 98.56 281 GLN A CA 1
ATOM 2155 C C . GLN A 1 281 ? -14.448 -13.103 21.378 1.00 98.56 281 GLN A C 1
ATOM 2157 O O . GLN A 1 281 ? -14.898 -11.966 21.273 1.00 98.56 281 GLN A O 1
ATOM 2162 N N . LYS A 1 282 ? -15.160 -14.112 21.900 1.00 98.50 282 LYS A N 1
ATOM 2163 C CA . LYS A 1 282 ? -16.514 -13.944 22.450 1.00 98.50 282 LYS A CA 1
ATOM 2164 C C . LYS A 1 282 ? -16.526 -13.013 23.663 1.00 98.50 282 LYS A C 1
ATOM 2166 O O . LYS A 1 282 ? -17.335 -12.090 23.706 1.00 98.50 282 LYS A O 1
ATOM 2171 N N . ARG A 1 283 ? -15.598 -13.183 24.616 1.00 97.38 283 ARG A N 1
ATOM 2172 C CA . ARG A 1 283 ? -15.458 -12.253 25.756 1.00 97.38 283 ARG A CA 1
ATOM 2173 C C . ARG A 1 283 ? -15.161 -10.828 25.295 1.00 97.38 283 ARG A C 1
ATOM 2175 O O . ARG A 1 283 ? -15.777 -9.891 25.792 1.00 97.38 283 ARG A O 1
ATOM 2182 N N . GLY A 1 284 ? -14.271 -10.664 24.316 1.00 96.50 284 GLY A N 1
ATOM 2183 C CA . GLY A 1 284 ? -13.960 -9.358 23.734 1.00 96.50 284 GLY A CA 1
ATOM 2184 C C . GLY A 1 284 ? -15.154 -8.720 23.024 1.00 96.50 284 GLY A C 1
ATOM 2185 O O . GLY A 1 284 ? -15.422 -7.540 23.229 1.00 96.50 284 GLY A O 1
ATOM 2186 N N . ALA A 1 285 ? -15.909 -9.500 22.246 1.00 96.75 285 ALA A N 1
ATOM 2187 C CA . ALA A 1 285 ? -17.139 -9.047 21.601 1.00 96.75 285 ALA A CA 1
ATOM 2188 C C . ALA A 1 285 ? -18.188 -8.619 22.636 1.00 96.75 285 ALA A C 1
ATOM 2190 O O . ALA A 1 285 ? -18.843 -7.594 22.467 1.00 96.75 285 ALA A O 1
ATOM 2191 N N . TYR A 1 286 ? -18.314 -9.368 23.736 1.00 95.06 286 TYR A N 1
ATOM 2192 C CA . TYR A 1 286 ? -19.237 -9.031 24.814 1.00 95.06 286 TYR A CA 1
ATOM 2193 C C . TYR A 1 286 ? -18.851 -7.698 25.454 1.00 95.06 286 TYR A C 1
ATOM 2195 O O . TYR A 1 286 ? -19.685 -6.801 25.531 1.00 95.06 286 TYR A O 1
ATOM 2203 N N . LEU A 1 287 ? -17.578 -7.533 25.832 1.00 92.12 287 LEU A N 1
ATOM 2204 C CA . LEU A 1 287 ? -17.063 -6.272 26.371 1.00 92.12 287 LEU A CA 1
ATOM 2205 C C . LEU A 1 287 ? -17.339 -5.109 25.411 1.00 92.12 287 LEU A C 1
ATOM 2207 O O . LEU A 1 287 ? -17.889 -4.094 25.822 1.00 92.12 287 LEU A O 1
ATOM 2211 N N . TYR A 1 288 ? -17.042 -5.289 24.126 1.00 93.00 288 TYR A N 1
ATOM 2212 C CA . TYR A 1 288 ? -17.259 -4.283 23.092 1.00 93.00 288 TYR A CA 1
ATOM 2213 C C . TYR A 1 288 ? -18.733 -3.850 22.950 1.00 93.00 288 TYR A C 1
ATOM 2215 O O . TYR A 1 288 ? -19.004 -2.664 22.745 1.00 93.00 288 TYR A O 1
ATOM 2223 N N . LEU A 1 289 ? -19.681 -4.793 23.049 1.00 90.56 289 LEU A N 1
ATOM 2224 C CA . LEU A 1 289 ? -21.117 -4.551 22.851 1.00 90.56 289 LEU A CA 1
ATOM 2225 C C . LEU A 1 289 ? -21.871 -4.122 24.122 1.00 90.56 289 LEU A C 1
ATOM 2227 O O . LEU A 1 289 ? -22.920 -3.484 24.000 1.00 90.56 289 LEU A O 1
ATOM 2231 N N . PHE A 1 290 ? -21.387 -4.501 25.309 1.00 83.56 290 PHE A N 1
ATOM 2232 C CA . PHE A 1 290 ? -22.114 -4.367 26.578 1.00 83.56 290 PHE A CA 1
ATOM 2233 C C . PHE A 1 290 ? -21.754 -3.116 27.394 1.00 83.56 290 PHE A C 1
ATOM 2235 O O . PHE A 1 290 ? -22.586 -2.694 28.188 1.00 83.56 290 PHE A O 1
ATOM 2242 N N . MET A 1 291 ? -20.551 -2.542 27.232 1.00 68.44 291 MET A N 1
ATOM 2243 C CA . MET A 1 291 ? -19.989 -1.487 28.103 1.00 68.44 291 MET A CA 1
ATOM 2244 C C . MET A 1 291 ? -21.041 -0.474 28.627 1.00 68.44 291 MET A C 1
ATOM 2246 O O . MET A 1 291 ? -21.540 0.336 27.834 1.00 68.44 291 MET A O 1
ATOM 2250 N N . PRO A 1 292 ? -21.392 -0.531 29.934 1.00 57.09 292 PRO A N 1
ATOM 2251 C CA . PRO A 1 292 ? -22.463 0.279 30.511 1.00 57.09 292 PRO A CA 1
ATOM 2252 C C . PRO A 1 292 ? -22.078 1.766 30.566 1.00 57.09 292 PRO A C 1
ATOM 2254 O O . PRO A 1 292 ? -20.882 2.082 30.620 1.00 57.09 292 PRO A O 1
ATOM 2257 N N . PRO A 1 293 ? -23.065 2.685 30.572 1.00 52.81 293 PRO A N 1
ATOM 2258 C CA . PRO A 1 293 ? -22.795 4.101 30.769 1.00 52.81 293 PRO A CA 1
ATOM 2259 C C . PRO A 1 293 ? -22.137 4.334 32.136 1.00 52.81 293 PRO A C 1
ATOM 2261 O O . PRO A 1 293 ? -22.432 3.602 33.087 1.00 52.81 293 PRO A O 1
ATOM 2264 N N . PRO A 1 294 ? -21.245 5.330 32.265 1.00 48.94 294 PRO A N 1
ATOM 2265 C CA . PRO A 1 294 ? -20.713 5.684 33.567 1.00 48.94 294 PRO A CA 1
ATOM 2266 C C . PRO A 1 294 ? -21.835 6.168 34.499 1.00 48.94 294 PRO A C 1
ATOM 2268 O O . PRO A 1 294 ? -22.853 6.677 34.015 1.00 48.94 294 PRO A O 1
ATOM 2271 N N . PRO A 1 295 ? -21.674 6.025 35.828 1.00 45.69 295 PRO A N 1
ATOM 2272 C CA . PRO A 1 295 ? -22.673 6.487 36.783 1.00 45.69 295 PRO A CA 1
ATOM 2273 C C . PRO A 1 295 ? -22.909 7.989 36.601 1.00 45.69 295 PRO A C 1
ATOM 2275 O O . PRO A 1 295 ? -21.961 8.766 36.694 1.00 45.69 295 PRO A O 1
ATOM 2278 N N . SER A 1 296 ? -24.155 8.409 36.360 1.00 48.69 296 SER A N 1
ATOM 2279 C CA . SER A 1 296 ? -24.481 9.839 36.400 1.00 48.69 296 SER A CA 1
ATOM 2280 C C . SER A 1 296 ? -24.471 10.331 37.851 1.00 48.69 296 SER A C 1
ATOM 2282 O O . SER A 1 296 ? -24.949 9.647 38.758 1.00 48.69 296 SER A O 1
ATOM 2284 N N . ASP A 1 297 ? -23.959 11.533 38.072 1.00 46.12 297 ASP A N 1
ATOM 2285 C CA . ASP A 1 297 ? -23.817 12.242 39.347 1.00 46.12 297 ASP A CA 1
ATOM 2286 C C . ASP A 1 297 ? -25.147 12.765 39.941 1.00 46.12 297 ASP A C 1
ATOM 2288 O O . ASP A 1 297 ? -25.169 13.696 40.746 1.00 46.12 297 ASP A O 1
ATOM 2292 N N . GLY A 1 298 ? -26.273 12.114 39.624 1.00 46.72 298 GLY A N 1
ATOM 2293 C CA . GLY A 1 298 ? -27.588 12.412 40.205 1.00 46.72 298 GLY A CA 1
ATOM 2294 C C . GLY A 1 298 ? -28.724 12.613 39.200 1.00 46.72 298 GLY A C 1
ATOM 2295 O O . GLY A 1 298 ? -29.817 13.018 39.602 1.00 46.72 298 GLY A O 1
ATOM 2296 N N . GLY A 1 299 ? -28.502 12.331 37.914 1.00 50.53 299 GLY A N 1
ATOM 2297 C CA . GLY A 1 299 ? -29.556 12.253 36.902 1.00 50.53 299 GLY A CA 1
ATOM 2298 C C . GLY A 1 299 ? -30.258 10.890 36.878 1.00 50.53 299 GLY A C 1
ATOM 2299 O O . GLY A 1 299 ? -29.760 9.889 37.391 1.00 50.53 299 GLY A O 1
ATOM 2300 N N . THR A 1 300 ? -31.442 10.829 36.267 1.00 47.22 300 THR A N 1
ATOM 2301 C CA . THR A 1 300 ? -32.019 9.546 35.839 1.00 47.22 300 THR A CA 1
ATOM 2302 C C . THR A 1 300 ? -31.182 8.996 34.691 1.00 47.22 300 THR A C 1
ATOM 2304 O O . THR A 1 300 ? -31.004 9.700 33.694 1.00 47.22 300 THR A O 1
ATOM 2307 N N . GLU A 1 301 ? -30.688 7.762 34.831 1.00 47.50 301 GLU A N 1
ATOM 2308 C CA . GLU A 1 301 ? -29.978 7.054 33.764 1.00 47.50 301 GLU A CA 1
ATOM 2309 C C . GLU A 1 301 ? -30.784 7.119 32.456 1.00 47.50 301 GLU A C 1
ATOM 2311 O O . GLU A 1 301 ? -31.989 6.854 32.469 1.00 47.50 301 GLU A O 1
ATOM 2316 N N . PRO A 1 302 ? -30.173 7.485 31.319 1.00 46.97 302 PRO A N 1
ATOM 2317 C CA . PRO A 1 302 ? -30.829 7.286 30.040 1.00 46.97 302 PRO A CA 1
ATOM 2318 C C . PRO A 1 302 ? -30.992 5.781 29.812 1.00 46.97 302 PRO A C 1
ATOM 2320 O O . PRO A 1 302 ? -30.017 5.039 29.902 1.00 46.97 302 PRO A O 1
ATOM 2323 N N . ASP A 1 303 ? -32.206 5.352 29.455 1.00 47.12 303 ASP A N 1
ATOM 2324 C CA . ASP A 1 303 ? -32.578 3.936 29.287 1.00 47.12 303 ASP A CA 1
ATOM 2325 C C . ASP A 1 303 ? -31.636 3.146 28.349 1.00 47.12 303 ASP A C 1
ATOM 2327 O O . ASP A 1 303 ? -31.586 1.921 28.418 1.00 47.12 303 ASP A O 1
ATOM 2331 N N . TYR A 1 304 ? -30.872 3.828 27.480 1.00 45.25 304 TYR A N 1
ATOM 2332 C CA . TYR A 1 304 ? -29.866 3.231 26.599 1.00 45.25 304 TYR A CA 1
ATOM 2333 C C . TYR A 1 304 ? -28.756 4.229 26.221 1.00 45.25 304 TYR A C 1
ATOM 2335 O O . TYR A 1 304 ? -28.913 5.010 25.279 1.00 45.25 304 TYR A O 1
ATOM 2343 N N . LEU A 1 305 ? -27.584 4.152 26.854 1.00 45.38 305 LEU A N 1
ATOM 2344 C CA . LEU A 1 305 ? -26.347 4.693 26.278 1.00 45.38 305 LEU A CA 1
ATOM 2345 C C . LEU A 1 305 ? -25.242 3.628 26.319 1.00 45.38 305 LEU A C 1
ATOM 2347 O O . LEU A 1 305 ? -24.676 3.393 27.379 1.00 45.38 305 LEU A O 1
ATOM 2351 N N . PRO A 1 306 ? -24.884 2.991 25.191 1.00 47.62 306 PRO A N 1
ATOM 2352 C CA . PRO A 1 306 ? -23.602 2.309 25.095 1.00 47.62 306 PRO A CA 1
ATOM 2353 C C . PRO A 1 306 ? -22.516 3.374 24.880 1.00 47.62 306 PRO A C 1
ATOM 2355 O O . PRO A 1 306 ? -22.454 3.982 23.809 1.00 47.62 306 PRO A O 1
ATOM 2358 N N . THR A 1 307 ? -21.701 3.664 25.892 1.00 52.00 307 THR A N 1
ATOM 2359 C CA . THR A 1 307 ? -20.864 4.885 25.923 1.00 52.00 307 THR A CA 1
ATOM 2360 C C . THR A 1 307 ? -19.424 4.702 25.454 1.00 52.00 307 THR A C 1
ATOM 2362 O O . THR A 1 307 ? -18.652 5.652 25.492 1.00 52.00 307 THR A O 1
ATOM 2365 N N . GLN A 1 308 ? -19.041 3.517 24.980 1.00 73.88 308 GLN A N 1
ATOM 2366 C CA . GLN A 1 308 ? -17.640 3.236 24.649 1.00 73.88 308 GLN A CA 1
ATOM 2367 C C . GLN A 1 308 ? -17.494 2.776 23.194 1.00 73.88 308 GLN A C 1
ATOM 2369 O O . GLN A 1 308 ? -17.804 3.533 22.272 1.00 73.88 308 GLN A O 1
ATOM 2374 N N . CYS A 1 309 ? -17.052 1.544 22.939 1.00 86.12 309 CYS A N 1
ATOM 2375 C CA . CYS A 1 309 ? -16.654 1.134 21.593 1.00 86.12 309 CYS A CA 1
ATOM 2376 C C . CYS A 1 309 ? -17.828 1.091 20.593 1.00 86.12 309 CYS A C 1
ATOM 2378 O O . CYS A 1 309 ? -17.780 1.758 19.553 1.00 86.12 309 CYS A O 1
ATOM 2380 N N . ILE A 1 310 ? -18.909 0.361 20.909 1.00 85.94 310 ILE A N 1
ATOM 2381 C CA . ILE A 1 310 ? -20.104 0.276 20.046 1.00 85.94 310 ILE A CA 1
ATOM 2382 C C . ILE A 1 310 ? -20.846 1.622 19.953 1.00 85.94 310 ILE A C 1
ATOM 2384 O O . ILE A 1 310 ? -21.535 1.869 18.972 1.00 85.94 310 ILE A O 1
ATOM 2388 N N . GLY A 1 311 ? -20.668 2.551 20.902 1.00 81.00 311 GLY A N 1
ATOM 2389 C CA . GLY A 1 311 ? -21.268 3.892 20.838 1.00 81.00 311 GLY A CA 1
ATOM 2390 C C . GLY A 1 311 ? -20.875 4.662 19.570 1.00 81.00 311 GLY A C 1
ATOM 2391 O O . GLY A 1 311 ? -21.725 5.288 18.918 1.00 81.00 311 GLY A O 1
ATOM 2392 N N . CYS A 1 312 ? -19.607 4.528 19.168 1.00 82.88 312 CYS A N 1
ATOM 2393 C CA . CYS A 1 312 ? -19.065 5.122 17.948 1.00 82.88 312 CYS A CA 1
ATOM 2394 C C . CYS A 1 312 ? -19.070 4.149 16.760 1.00 82.88 312 CYS A C 1
ATOM 2396 O O . CYS A 1 312 ? -19.384 4.548 15.646 1.00 82.88 312 CYS A O 1
ATOM 2398 N N . HIS A 1 313 ? -18.801 2.863 16.976 1.00 89.56 313 HIS A N 1
ATOM 2399 C CA . HIS A 1 313 ? -18.620 1.877 15.905 1.00 89.56 313 HIS A CA 1
ATOM 2400 C C . HIS A 1 313 ? -19.837 0.932 15.750 1.00 89.56 313 HIS A C 1
ATOM 2402 O O . HIS A 1 313 ? -19.698 -0.281 15.704 1.00 89.56 313 HIS A O 1
ATOM 2408 N N . ASN A 1 314 ? -21.050 1.488 15.658 1.00 86.44 314 ASN A N 1
ATOM 2409 C CA . ASN A 1 314 ? -22.346 0.795 15.845 1.00 86.44 314 ASN A CA 1
ATOM 2410 C C . ASN A 1 314 ? -22.942 0.016 14.654 1.00 86.44 314 ASN A C 1
ATOM 2412 O O . ASN A 1 314 ? -24.137 -0.268 14.658 1.00 86.44 314 ASN A O 1
ATOM 2416 N N . THR A 1 315 ? -22.181 -0.307 13.615 1.00 89.06 315 THR A N 1
ATOM 2417 C CA . THR A 1 315 ? -22.733 -0.971 12.417 1.00 89.06 315 THR A CA 1
ATOM 2418 C C . THR A 1 315 ? -22.010 -2.265 12.089 1.00 89.06 315 THR A C 1
ATOM 2420 O O . THR A 1 315 ? -20.914 -2.503 12.586 1.00 89.06 315 THR A O 1
ATOM 2423 N N . ASP A 1 316 ? -22.568 -3.068 11.176 1.00 93.50 316 ASP A N 1
ATOM 2424 C CA . ASP A 1 316 ? -21.881 -4.246 10.620 1.00 93.50 316 ASP A CA 1
ATOM 2425 C C . ASP A 1 316 ? -20.537 -3.889 9.959 1.00 93.50 316 ASP A C 1
ATOM 2427 O O . ASP A 1 316 ? -19.622 -4.708 9.903 1.00 93.50 316 ASP A O 1
ATOM 2431 N N . SER A 1 317 ? -20.394 -2.653 9.464 1.00 92.00 317 SER A N 1
ATOM 2432 C CA . SER A 1 317 ? -19.137 -2.128 8.925 1.00 92.00 317 SER A CA 1
ATOM 2433 C C . SER A 1 317 ? -18.262 -1.445 9.977 1.00 92.00 317 SER A C 1
ATOM 2435 O O . SER A 1 317 ? -17.224 -0.890 9.625 1.00 92.00 317 SER A O 1
ATOM 2437 N N . PHE A 1 318 ? -18.651 -1.455 11.256 1.00 92.56 318 PHE A N 1
ATOM 2438 C CA . PHE A 1 318 ? -17.938 -0.801 12.357 1.00 92.56 318 PHE A CA 1
ATOM 2439 C C . PHE A 1 318 ? -17.680 0.694 12.111 1.00 92.56 318 PHE A C 1
ATOM 2441 O O . PHE A 1 318 ? -16.683 1.257 12.562 1.00 92.56 318 PHE A O 1
ATOM 2448 N N . THR A 1 319 ? -18.578 1.342 11.370 1.00 84.25 319 THR A N 1
ATOM 2449 C CA . THR A 1 319 ? -18.609 2.795 11.151 1.00 84.25 319 THR A CA 1
ATOM 2450 C C . THR A 1 319 ? -19.786 3.419 11.905 1.00 84.25 319 THR A C 1
ATOM 2452 O O . THR A 1 319 ? -20.722 2.710 12.281 1.00 84.25 319 THR A O 1
ATOM 2455 N N . GLN A 1 320 ? -19.766 4.735 12.142 1.00 76.31 320 GLN A N 1
ATOM 2456 C CA . GLN A 1 320 ? -20.832 5.397 12.899 1.00 76.31 320 GLN A CA 1
ATOM 2457 C C . GLN A 1 320 ? -22.012 5.851 12.035 1.00 76.31 320 GLN A C 1
ATOM 2459 O O . GLN A 1 320 ? -21.826 6.534 11.025 1.00 76.31 320 GLN A O 1
ATOM 2464 N N . THR A 1 321 ? -23.236 5.611 12.522 1.00 63.25 321 THR A N 1
ATOM 2465 C CA . THR A 1 321 ? -24.490 6.118 11.920 1.00 63.25 321 THR A CA 1
ATOM 2466 C C . THR A 1 321 ? -25.295 7.098 12.796 1.00 63.25 321 THR A C 1
ATOM 2468 O O . THR A 1 321 ? -26.346 7.575 12.370 1.00 63.2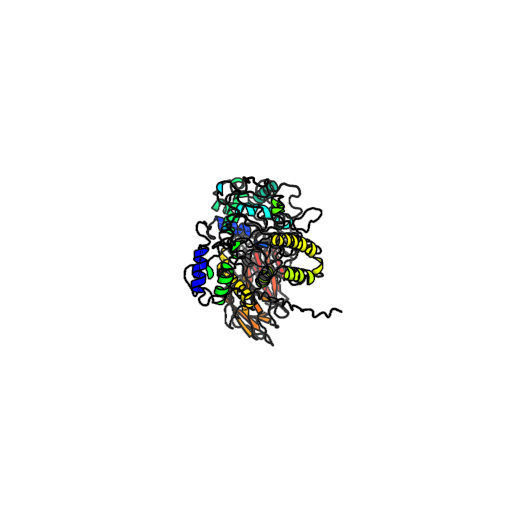5 321 THR A O 1
ATOM 2471 N N . LYS A 1 322 ? -24.805 7.493 13.984 1.00 61.72 322 LYS A N 1
ATOM 2472 C CA . LYS A 1 322 ? -25.450 8.493 14.881 1.00 61.72 322 LYS A CA 1
ATOM 2473 C C . LYS A 1 322 ? -25.039 9.949 14.562 1.00 61.72 322 LYS A C 1
ATOM 2475 O O . LYS A 1 322 ? -24.298 10.161 13.614 1.00 61.72 322 LYS A O 1
ATOM 2480 N N . GLY A 1 323 ? -25.565 10.961 15.263 1.00 60.03 323 GLY A N 1
ATOM 2481 C CA . GLY A 1 323 ? -25.576 12.388 14.853 1.00 60.03 323 GLY A CA 1
ATOM 2482 C C . GLY A 1 323 ? -24.248 13.068 14.452 1.00 60.03 323 GLY A C 1
ATOM 2483 O O . GLY A 1 323 ? -24.287 14.026 13.688 1.00 60.03 323 GLY A O 1
ATOM 2484 N N . SER A 1 324 ? -23.090 12.558 14.882 1.00 68.69 324 SER A N 1
ATOM 2485 C CA . SER A 1 324 ? -21.746 12.937 14.401 1.00 68.69 324 SER A CA 1
ATOM 2486 C C . SER A 1 324 ? -20.961 11.665 14.048 1.00 68.69 324 SER A C 1
ATOM 2488 O O . SER A 1 324 ? -21.330 10.590 14.515 1.00 68.69 324 SER A O 1
ATOM 2490 N N . ASN A 1 325 ? -19.924 11.764 13.205 1.00 79.31 325 ASN A N 1
ATOM 2491 C CA . ASN A 1 325 ? -18.934 10.696 12.958 1.00 79.31 325 ASN A CA 1
ATOM 2492 C C . ASN A 1 325 ? -17.516 11.111 13.391 1.00 79.31 325 ASN A C 1
ATOM 2494 O O . ASN A 1 325 ? -16.533 10.541 12.919 1.00 79.31 325 ASN A O 1
ATOM 2498 N N . TYR A 1 326 ? -17.403 12.167 14.198 1.00 86.31 326 TYR A N 1
ATOM 2499 C CA . TYR A 1 326 ? -16.142 12.821 14.538 1.00 86.31 326 TYR A CA 1
ATOM 2500 C C . TYR A 1 326 ? -16.060 12.992 16.048 1.00 86.31 326 TYR A C 1
ATOM 2502 O O . TYR A 1 326 ? -17.020 13.492 16.637 1.00 86.31 326 TYR A O 1
ATOM 2510 N N . HIS A 1 327 ? -14.931 12.598 16.638 1.00 87.00 327 HIS A N 1
ATOM 2511 C CA . HIS A 1 327 ? -14.733 12.588 18.089 1.00 87.00 327 HIS A CA 1
ATOM 2512 C C . HIS A 1 327 ? -13.361 13.118 18.465 1.00 87.00 327 HIS A C 1
ATOM 2514 O O . HIS A 1 327 ? -12.383 12.886 17.747 1.00 87.00 327 HIS A O 1
ATOM 2520 N N . ARG A 1 328 ? -13.303 13.787 19.615 1.00 88.69 328 ARG A N 1
ATOM 2521 C CA . ARG A 1 328 ? -12.066 14.068 20.336 1.00 88.69 328 ARG A CA 1
ATOM 2522 C C . ARG A 1 328 ? -11.707 12.845 21.155 1.00 88.69 328 ARG A C 1
ATOM 2524 O O . ARG A 1 328 ? -12.517 12.391 21.950 1.00 88.69 328 ARG A O 1
ATOM 2531 N N . LEU A 1 329 ? -10.514 12.308 20.924 1.00 89.44 329 LEU A N 1
ATOM 2532 C CA . LEU A 1 329 ? -10.030 11.128 21.641 1.00 89.44 329 LEU A CA 1
ATOM 2533 C C . LEU A 1 329 ? -8.605 11.309 22.184 1.00 89.44 329 LEU A C 1
ATOM 2535 O O . LEU A 1 329 ? -7.998 10.329 22.554 1.00 89.44 329 LEU A O 1
ATOM 2539 N N . ALA A 1 330 ? -8.044 12.524 22.164 1.00 91.69 330 ALA A N 1
ATOM 2540 C CA . ALA A 1 330 ? -6.727 12.865 22.721 1.00 91.69 330 ALA A CA 1
ATOM 2541 C C . ALA A 1 330 ? -5.568 11.921 22.344 1.00 91.69 330 ALA A C 1
ATOM 2543 O O . ALA A 1 330 ? -4.635 11.746 23.118 1.00 91.69 330 ALA A O 1
ATOM 2544 N N . PHE A 1 331 ? -5.563 11.345 21.138 1.00 95.06 331 PHE A N 1
ATOM 2545 C CA . PHE A 1 331 ? -4.377 10.639 20.645 1.00 95.06 331 PHE A CA 1
ATOM 2546 C C . PHE A 1 331 ? -3.174 11.600 20.572 1.00 95.06 331 PHE A C 1
ATOM 2548 O O . PHE A 1 331 ? -3.372 12.774 20.239 1.00 95.06 331 PHE A O 1
ATOM 2555 N N . PRO A 1 332 ? -1.933 11.122 20.809 1.00 96.38 332 PRO A N 1
ATOM 2556 C CA . PRO A 1 332 ? -0.750 11.977 20.787 1.00 96.38 332 PRO A CA 1
ATOM 2557 C C . PRO A 1 332 ? -0.623 12.778 19.487 1.00 96.38 332 PRO A C 1
ATOM 2559 O O . PRO A 1 332 ? -0.728 12.215 18.393 1.00 96.38 332 PRO A O 1
ATOM 2562 N N . GLN A 1 333 ? -0.355 14.075 19.621 1.00 94.69 333 GLN A N 1
ATOM 2563 C CA . GLN A 1 333 ? -0.221 15.030 18.523 1.00 94.69 333 GLN A CA 1
ATOM 2564 C C . GLN A 1 333 ? 1.246 15.127 18.072 1.00 94.69 333 GLN A C 1
ATOM 2566 O O . GLN A 1 333 ? 1.984 16.005 18.517 1.00 94.69 333 GLN A O 1
ATOM 2571 N N . ILE A 1 334 ? 1.678 14.205 17.206 1.00 95.56 334 ILE A N 1
ATOM 2572 C CA . ILE A 1 334 ? 3.001 14.241 16.555 1.00 95.56 334 ILE A CA 1
ATOM 2573 C C . ILE A 1 334 ? 2.891 14.674 15.087 1.00 95.56 334 ILE A C 1
ATOM 2575 O O . ILE A 1 334 ? 1.828 14.568 14.478 1.00 95.56 334 ILE A O 1
ATOM 2579 N N . GLY A 1 335 ? 4.011 15.092 14.496 1.00 94.38 335 GLY A N 1
ATOM 2580 C CA . GLY A 1 335 ? 4.085 15.489 13.090 1.00 94.38 335 GLY A CA 1
ATOM 2581 C C . GLY A 1 335 ? 3.945 16.993 12.846 1.00 94.38 335 GLY A C 1
ATOM 2582 O O . GLY A 1 335 ? 3.921 17.783 13.789 1.00 94.38 335 GLY A O 1
ATOM 2583 N N . PRO A 1 336 ? 3.882 17.406 11.569 1.00 93.12 336 PRO A N 1
ATOM 2584 C CA . PRO A 1 336 ? 3.915 18.816 11.182 1.00 93.12 336 PRO A CA 1
ATOM 2585 C C . PRO A 1 336 ? 2.598 19.566 11.414 1.00 93.12 336 PRO A C 1
ATOM 2587 O O . PRO A 1 336 ? 2.574 20.775 11.214 1.00 93.12 336 PRO A O 1
ATOM 2590 N N . GLY A 1 337 ? 1.522 18.882 11.822 1.00 92.25 337 GLY A N 1
ATOM 2591 C CA . GLY A 1 337 ? 0.228 19.491 12.125 1.00 92.25 337 GLY A CA 1
ATOM 2592 C C . GLY A 1 337 ? -0.488 20.131 10.935 1.00 92.25 337 GLY A C 1
ATOM 2593 O O . GLY A 1 337 ? -0.079 20.034 9.780 1.00 92.25 337 GLY A O 1
ATOM 2594 N N . THR A 1 338 ? -1.617 20.777 11.217 1.00 91.19 338 THR A N 1
ATOM 2595 C CA . THR A 1 338 ? -2.432 21.477 10.208 1.00 91.19 338 THR A CA 1
ATOM 2596 C C . THR A 1 338 ? -2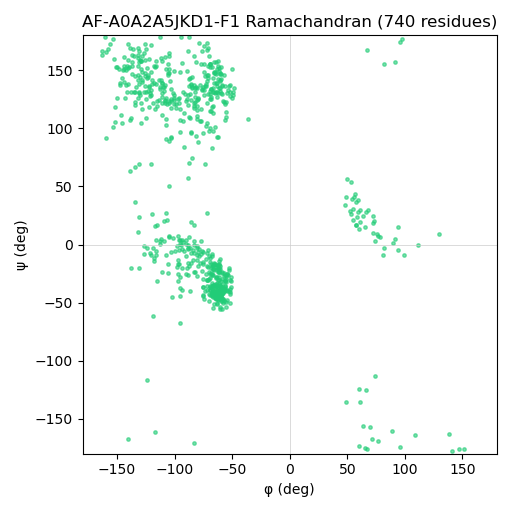.792 22.892 10.660 1.00 91.19 338 THR A C 1
ATOM 2598 O O . THR A 1 338 ? -3.846 23.417 10.283 1.00 91.19 338 THR A O 1
ATOM 2601 N N . GLY A 1 339 ? -1.988 23.445 11.564 1.00 82.69 339 GLY A N 1
ATOM 2602 C CA . GLY A 1 339 ? -2.354 24.594 12.372 1.00 82.69 339 GLY A CA 1
ATOM 2603 C C . GLY A 1 339 ? -2.155 25.929 11.670 1.00 82.69 339 GLY A C 1
ATOM 2604 O O . GLY A 1 339 ? -1.931 26.016 10.461 1.00 82.69 339 GLY A O 1
ATOM 2605 N N . THR A 1 340 ? -2.289 27.004 12.440 1.00 81.38 340 THR A N 1
ATOM 2606 C CA . THR A 1 340 ? -2.105 28.376 11.952 1.00 81.38 340 THR A CA 1
ATOM 2607 C C . THR A 1 340 ? -0.621 28.729 11.846 1.00 81.38 340 THR A C 1
ATOM 2609 O O . THR A 1 340 ? 0.238 27.986 12.308 1.00 81.38 340 THR A O 1
ATOM 2612 N N . LEU A 1 341 ? -0.300 29.898 11.282 1.00 77.94 341 LEU A N 1
ATOM 2613 C CA . LEU A 1 341 ? 1.086 30.386 11.202 1.00 77.94 341 LEU A CA 1
ATOM 2614 C C . LEU A 1 341 ? 1.782 30.471 12.573 1.00 77.94 341 LEU A C 1
ATOM 2616 O O . LEU A 1 341 ? 2.989 30.263 12.643 1.00 77.94 341 LEU A O 1
ATOM 2620 N N . ASP A 1 342 ? 1.030 30.747 13.642 1.00 81.88 342 ASP A N 1
ATOM 2621 C CA . ASP A 1 342 ? 1.569 30.868 15.003 1.00 81.88 342 ASP A CA 1
ATOM 2622 C C . ASP A 1 342 ? 1.741 29.508 15.703 1.00 81.88 342 ASP A C 1
ATOM 2624 O O . ASP A 1 342 ? 2.534 29.388 16.634 1.00 81.88 342 ASP A O 1
ATOM 2628 N N . GLN A 1 343 ? 0.995 28.485 15.273 1.00 86.88 343 GLN A N 1
ATOM 2629 C CA . GLN A 1 343 ? 1.038 27.125 15.820 1.00 86.88 343 GLN A CA 1
ATOM 2630 C C . GLN A 1 343 ? 0.969 26.083 14.692 1.00 86.88 343 GLN A C 1
ATOM 2632 O O . GLN A 1 343 ? -0.001 25.326 14.617 1.00 86.88 343 GLN A O 1
ATOM 2637 N N . PRO A 1 344 ? 1.961 26.037 13.785 1.00 88.00 344 PRO A N 1
ATOM 2638 C CA . PRO A 1 344 ? 1.865 25.235 12.565 1.00 88.00 344 PRO A CA 1
ATOM 2639 C C . PRO A 1 344 ? 1.759 23.731 12.857 1.00 88.00 344 PRO A C 1
ATOM 2641 O O . PRO A 1 344 ? 0.985 23.039 12.199 1.00 88.00 344 PRO A O 1
ATOM 2644 N N . SER A 1 345 ? 2.443 23.263 13.910 1.00 92.62 345 SER A N 1
ATOM 2645 C CA . SER A 1 345 ? 2.490 21.864 14.360 1.00 92.62 345 SER A CA 1
ATOM 2646 C C . SER A 1 345 ? 1.199 21.350 15.012 1.00 92.62 345 SER A C 1
ATOM 2648 O O . SER A 1 345 ? 1.074 20.155 15.276 1.00 92.62 345 SER A O 1
ATOM 2650 N N . ASN A 1 346 ? 0.212 22.216 15.251 1.00 93.94 346 ASN A N 1
ATOM 2651 C CA . ASN A 1 346 ? -1.030 21.857 15.929 1.00 93.94 346 ASN A CA 1
ATOM 2652 C C . ASN A 1 346 ? -2.067 21.311 14.923 1.00 93.94 346 ASN A C 1
ATOM 2654 O O . ASN A 1 346 ? -2.594 22.058 14.098 1.00 93.94 346 ASN A O 1
ATOM 2658 N N . ASP A 1 347 ? -2.377 20.009 14.943 1.00 95.62 347 ASP A N 1
ATOM 2659 C CA . ASP A 1 347 ? -3.450 19.447 14.103 1.00 95.62 347 ASP A CA 1
ATOM 2660 C C . ASP A 1 347 ? -4.823 19.746 14.712 1.00 95.62 347 ASP A C 1
ATOM 2662 O O . ASP A 1 347 ? -5.249 19.123 15.686 1.00 95.62 347 ASP A O 1
ATOM 2666 N N . LEU A 1 348 ? -5.537 20.687 14.094 1.00 94.56 348 LEU A N 1
ATOM 2667 C CA . LEU A 1 348 ? -6.836 21.178 14.556 1.00 94.56 348 LEU A CA 1
ATOM 2668 C C . LEU A 1 348 ? -7.990 20.195 14.283 1.00 94.56 348 LEU A C 1
ATOM 2670 O O . LEU A 1 348 ? -9.122 20.442 14.708 1.00 94.56 348 LEU A O 1
ATOM 2674 N N . GLY A 1 349 ? -7.738 19.098 13.563 1.00 94.69 349 GLY A N 1
ATOM 2675 C CA . GLY A 1 349 ? -8.759 18.136 13.165 1.00 94.69 349 GLY A CA 1
ATOM 2676 C C . GLY A 1 349 ? -9.840 18.776 12.292 1.00 94.69 349 GLY A C 1
ATOM 2677 O O . GLY A 1 349 ? -9.560 19.538 11.361 1.00 94.69 349 GLY A O 1
ATOM 2678 N N . ARG A 1 350 ? -11.104 18.467 12.589 1.00 92.94 350 ARG A N 1
ATOM 2679 C CA . ARG A 1 350 ? -12.264 18.929 11.814 1.00 92.94 350 ARG A CA 1
ATOM 2680 C C . ARG A 1 350 ? -12.389 20.457 11.725 1.00 92.94 350 ARG A C 1
ATOM 2682 O O . ARG A 1 350 ? -12.899 20.947 10.711 1.00 92.94 350 ARG A O 1
ATOM 2689 N N . THR A 1 351 ? -11.917 21.212 12.721 1.00 93.19 351 THR A N 1
ATOM 2690 C CA . THR A 1 351 ? -11.974 22.689 12.714 1.00 93.19 351 THR A CA 1
ATOM 2691 C C . THR A 1 351 ? -11.327 23.293 11.478 1.00 93.19 351 THR A C 1
ATOM 2693 O O . THR A 1 351 ? -11.831 24.286 10.960 1.00 93.19 351 THR A O 1
ATOM 2696 N N . GLN A 1 352 ? -10.284 22.656 10.934 1.00 91.56 352 GLN A N 1
ATOM 2697 C CA . GLN A 1 352 ? -9.625 23.119 9.713 1.00 91.56 352 GLN A CA 1
ATOM 2698 C C . GLN A 1 352 ? -10.600 23.247 8.526 1.00 91.56 352 GLN A C 1
ATOM 2700 O O . GLN A 1 352 ? -10.416 24.101 7.660 1.00 91.56 352 GLN A O 1
ATOM 2705 N N . ARG A 1 353 ? -11.652 22.414 8.467 1.00 91.44 353 ARG A N 1
ATOM 2706 C CA . ARG A 1 353 ? -12.624 22.420 7.363 1.00 91.44 353 ARG A CA 1
ATOM 2707 C C . ARG A 1 353 ? -13.759 23.424 7.555 1.00 91.44 353 ARG A C 1
ATOM 2709 O O . ARG A 1 353 ? -14.227 23.986 6.562 1.00 91.44 353 ARG A O 1
ATOM 2716 N N . ASN A 1 354 ? -14.272 23.561 8.777 1.00 89.75 354 ASN A N 1
ATOM 2717 C CA . ASN A 1 354 ? -15.540 24.251 9.050 1.00 89.75 354 ASN A CA 1
ATOM 2718 C C . ASN A 1 354 ? -15.400 25.521 9.901 1.00 89.75 354 ASN A C 1
ATOM 2720 O O . ASN A 1 354 ? -16.403 26.205 10.092 1.00 89.75 354 ASN A O 1
ATOM 2724 N N . ASN A 1 355 ? -14.202 25.832 10.407 1.00 89.94 355 ASN A N 1
ATOM 2725 C CA . ASN A 1 355 ? -13.935 26.946 11.321 1.00 89.94 355 ASN A CA 1
ATOM 2726 C C . ASN A 1 355 ? -14.838 26.961 12.572 1.00 89.94 355 ASN A C 1
ATOM 2728 O O . ASN A 1 355 ? -15.083 28.023 13.142 1.00 89.94 355 ASN A O 1
ATOM 2732 N N . ASN A 1 356 ? -15.349 25.799 12.995 1.00 90.81 356 ASN A N 1
ATOM 2733 C CA . ASN A 1 356 ? -16.136 25.657 14.216 1.00 90.81 356 ASN A CA 1
ATOM 2734 C C . ASN A 1 356 ? -15.287 24.992 15.306 1.00 90.81 356 ASN A C 1
ATOM 2736 O O . ASN A 1 356 ? -14.806 23.874 15.119 1.00 90.81 356 ASN A O 1
ATOM 2740 N N . ASN A 1 357 ? -15.156 25.653 16.456 1.00 88.88 357 ASN A N 1
ATOM 2741 C CA . ASN A 1 357 ? -14.423 25.137 17.611 1.00 88.88 357 ASN A CA 1
ATOM 2742 C C . ASN A 1 357 ? -15.030 23.855 18.193 1.00 88.88 357 ASN A C 1
ATOM 2744 O O . ASN A 1 357 ? -14.286 23.060 18.759 1.00 88.88 357 ASN A O 1
ATOM 2748 N N . ASP A 1 358 ? -16.316 23.573 17.958 1.00 86.62 358 ASP A N 1
ATOM 2749 C CA . ASP A 1 358 ? -16.917 22.286 18.335 1.00 86.62 358 ASP A CA 1
ATOM 2750 C C . ASP A 1 358 ? -16.230 21.100 17.639 1.00 86.62 358 ASP A C 1
ATOM 2752 O O . ASP A 1 358 ? -16.337 19.967 18.099 1.00 86.62 358 ASP A O 1
ATOM 2756 N N . GLY A 1 359 ? -15.534 21.336 16.520 1.00 88.69 359 GLY A N 1
ATOM 2757 C CA . GLY A 1 359 ? -14.767 20.334 15.780 1.00 88.69 359 GLY A CA 1
ATOM 2758 C C . GLY A 1 359 ? -13.287 20.256 16.157 1.00 88.69 359 GLY A C 1
ATOM 2759 O O . GLY A 1 359 ? -12.554 19.494 15.519 1.00 88.69 359 GLY A O 1
ATOM 2760 N N . LEU A 1 360 ? -12.829 21.027 17.149 1.00 93.50 360 LEU A N 1
ATOM 2761 C CA . LEU A 1 360 ? -11.406 21.111 17.472 1.00 93.50 360 LEU A CA 1
ATOM 2762 C C . LEU A 1 360 ? -10.929 19.753 17.984 1.00 93.50 360 LEU A C 1
ATOM 2764 O O . LEU A 1 360 ? -11.621 19.121 18.785 1.00 93.50 360 LEU A O 1
ATOM 2768 N N . TYR A 1 361 ? -9.808 19.269 17.441 1.00 93.94 361 TYR A N 1
ATOM 2769 C CA . TYR A 1 361 ? -9.234 17.943 17.723 1.00 93.94 361 TYR A CA 1
ATOM 2770 C C . TYR A 1 361 ? -10.163 16.757 17.440 1.00 93.94 361 TYR A C 1
ATOM 2772 O O . TYR A 1 361 ? -9.929 15.646 17.914 1.00 93.94 361 TYR A O 1
ATOM 2780 N N . SER A 1 362 ? -11.225 16.979 16.662 1.00 92.62 362 SER A N 1
ATOM 2781 C CA . SER A 1 362 ? -12.148 15.917 16.283 1.00 92.62 362 SER A CA 1
ATOM 2782 C C . SER A 1 362 ? -11.682 15.226 15.012 1.00 92.62 362 SER A C 1
ATOM 2784 O O . SER A 1 362 ? -11.475 15.874 13.982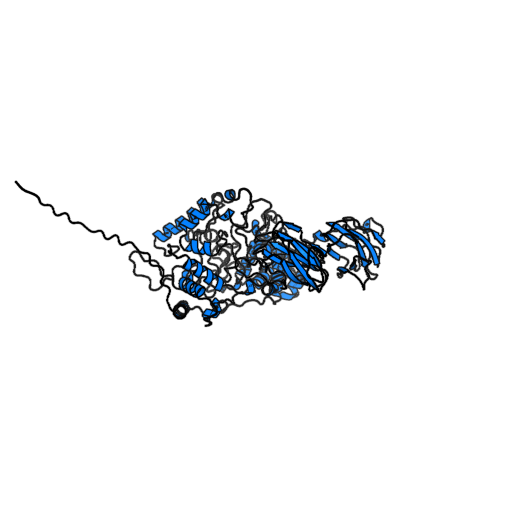 1.00 92.62 362 SER A O 1
ATOM 2786 N N . PHE A 1 363 ? -11.604 13.899 15.067 1.00 93.62 363 PHE A N 1
ATOM 2787 C CA . PHE A 1 363 ? -11.260 13.054 13.928 1.00 93.62 363 PHE A CA 1
ATOM 2788 C C . PHE A 1 363 ? -12.341 12.011 13.671 1.00 93.62 363 PHE A C 1
ATOM 2790 O O . PHE A 1 363 ? -13.070 11.588 14.566 1.00 93.62 363 PHE A O 1
ATOM 2797 N N . ARG A 1 364 ? -12.449 11.597 12.412 1.00 91.88 364 ARG A N 1
ATOM 2798 C CA . ARG A 1 364 ? -13.440 10.645 11.933 1.00 91.88 364 ARG A CA 1
ATOM 2799 C C . ARG A 1 364 ? -13.195 9.239 12.468 1.00 91.88 364 ARG A C 1
ATOM 2801 O O . ARG A 1 364 ? -12.107 8.691 12.279 1.00 91.88 364 ARG A O 1
ATOM 2808 N N . SER A 1 365 ? -14.249 8.604 12.979 1.00 88.00 365 SER A N 1
ATOM 2809 C CA . SER A 1 365 ? -14.246 7.166 13.251 1.00 88.00 365 SER A CA 1
ATOM 2810 C C . SER A 1 365 ? -14.206 6.376 11.936 1.00 88.00 365 SER A C 1
ATOM 2812 O O . SER A 1 365 ? -15.104 6.447 11.085 1.00 88.00 365 SER A O 1
ATOM 2814 N N . GLY A 1 366 ? -13.103 5.655 11.736 1.00 88.19 366 GLY A N 1
ATOM 2815 C CA . GLY A 1 366 ? -12.922 4.699 10.643 1.00 88.19 366 GLY A CA 1
ATOM 2816 C C . GLY A 1 366 ? -13.695 3.400 10.864 1.00 88.19 366 GLY A C 1
ATOM 2817 O O . GLY A 1 366 ? -14.225 3.167 11.948 1.00 88.19 366 GLY A O 1
ATOM 2818 N N . THR A 1 367 ? -13.738 2.547 9.839 1.00 93.12 367 THR A N 1
ATOM 2819 C CA . THR A 1 367 ? -14.127 1.143 10.039 1.00 93.12 367 THR A CA 1
ATOM 2820 C C . THR A 1 367 ? -13.078 0.427 10.896 1.00 93.12 367 THR A C 1
ATOM 2822 O O . THR A 1 367 ? -11.892 0.747 10.810 1.00 93.12 367 THR A O 1
ATOM 2825 N N . LEU A 1 368 ? -13.514 -0.539 11.708 1.00 96.38 368 LEU A N 1
ATOM 2826 C CA . LEU A 1 368 ? -12.634 -1.475 12.421 1.00 96.38 368 LEU A CA 1
ATOM 2827 C C . LEU A 1 368 ? -12.432 -2.795 11.658 1.00 96.38 368 LEU A C 1
ATOM 2829 O O . LEU A 1 368 ? -11.714 -3.677 12.126 1.00 96.38 368 LEU A O 1
ATOM 2833 N N . LEU A 1 369 ? -13.046 -2.952 10.481 1.00 97.75 369 LEU A N 1
ATOM 2834 C CA . LEU A 1 369 ? -12.775 -4.096 9.616 1.00 97.75 369 LEU A CA 1
ATOM 2835 C C . LEU A 1 369 ? -11.302 -4.093 9.207 1.00 97.75 369 LEU A C 1
ATOM 2837 O O . LEU A 1 369 ? -10.756 -3.056 8.834 1.00 97.75 369 LEU A O 1
ATOM 2841 N N . ASN A 1 370 ? -10.668 -5.263 9.280 1.00 98.06 370 ASN A N 1
ATOM 2842 C CA . ASN A 1 370 ? -9.249 -5.456 8.964 1.00 98.06 370 ASN A CA 1
ATOM 2843 C C . ASN A 1 370 ? -8.268 -4.645 9.829 1.00 98.06 370 ASN A C 1
ATOM 2845 O O . ASN A 1 370 ? -7.080 -4.609 9.508 1.00 98.06 370 ASN A O 1
ATOM 2849 N N . ILE A 1 371 ? -8.714 -4.059 10.950 1.00 97.38 371 ILE A N 1
ATOM 2850 C CA . ILE A 1 371 ? -7.891 -3.169 11.787 1.00 97.38 371 ILE A CA 1
ATOM 2851 C C . ILE A 1 371 ? -6.575 -3.817 12.241 1.00 97.38 371 ILE A C 1
ATOM 2853 O O . ILE A 1 371 ? -5.580 -3.134 12.430 1.00 97.38 371 ILE A O 1
ATOM 2857 N N . GLU A 1 372 ? -6.519 -5.146 12.346 1.00 96.38 372 GLU A N 1
ATOM 2858 C CA . GLU A 1 372 ? -5.307 -5.894 12.690 1.00 96.38 372 GLU A CA 1
ATOM 2859 C C . GLU A 1 372 ? -4.100 -5.626 11.771 1.00 96.38 372 GLU A C 1
ATOM 2861 O O . GLU A 1 372 ? -2.955 -5.747 12.222 1.00 96.38 372 GLU A O 1
ATOM 2866 N N . VAL A 1 373 ? -4.341 -5.297 10.496 1.00 96.00 373 VAL A N 1
ATOM 2867 C CA . VAL A 1 373 ? -3.293 -5.134 9.472 1.00 96.00 373 VAL A CA 1
ATOM 2868 C C . VAL A 1 373 ? -3.124 -3.695 8.982 1.00 96.00 373 VAL A C 1
ATOM 2870 O O . VAL A 1 373 ? -2.277 -3.452 8.131 1.00 96.00 373 VAL A O 1
ATOM 2873 N N . THR A 1 374 ? -3.893 -2.738 9.505 1.00 96.56 374 THR A N 1
ATOM 2874 C CA . THR A 1 374 ? -3.914 -1.345 9.015 1.00 96.56 374 THR A CA 1
ATOM 2875 C C . THR A 1 374 ? -3.214 -0.365 9.957 1.00 96.56 374 THR A C 1
ATOM 2877 O O . THR A 1 374 ? -3.527 0.825 9.950 1.00 96.56 374 THR A O 1
ATOM 2880 N N . GLY A 1 375 ? -2.335 -0.866 10.826 1.00 95.31 375 GLY A N 1
ATOM 2881 C CA . GLY A 1 375 ? -1.513 -0.026 11.692 1.00 95.31 375 GLY A CA 1
ATOM 2882 C C . GLY A 1 375 ? -0.417 0.731 10.918 1.00 95.31 375 GLY A C 1
ATOM 2883 O O . GLY A 1 375 ? -0.136 0.401 9.763 1.00 95.31 375 GLY A O 1
ATOM 2884 N N . PRO A 1 376 ? 0.256 1.698 11.561 1.00 97.19 376 PRO A N 1
ATOM 2885 C CA . PRO A 1 376 ? 0.025 2.153 12.936 1.00 97.19 376 PRO A CA 1
ATOM 2886 C C . PRO A 1 376 ? -1.275 2.970 13.095 1.00 97.19 376 PRO A C 1
ATOM 2888 O O . PRO A 1 376 ? -1.927 3.337 12.121 1.00 97.19 376 PRO A O 1
ATOM 2891 N N . TYR A 1 377 ? -1.695 3.197 14.339 1.00 97.19 377 TYR A N 1
ATOM 2892 C CA . TYR A 1 377 ? -3.037 3.643 14.723 1.00 97.19 377 TYR A CA 1
ATOM 2893 C C . TYR A 1 377 ? -3.066 5.078 15.261 1.00 97.19 377 TYR A C 1
ATOM 2895 O O . TYR A 1 377 ? -2.071 5.595 15.762 1.00 97.19 377 TYR A O 1
ATOM 2903 N N . GLY A 1 378 ? -4.247 5.698 15.202 1.00 95.12 378 GLY A N 1
ATOM 2904 C CA . GLY A 1 378 ? -4.460 7.116 15.514 1.00 95.12 378 GLY A CA 1
ATOM 2905 C C . GLY A 1 378 ? -4.449 7.994 14.260 1.00 95.12 378 GLY A C 1
ATOM 2906 O O . GLY A 1 378 ? -4.200 7.516 13.152 1.00 95.12 378 GLY A O 1
ATOM 2907 N N . HIS A 1 379 ? -4.751 9.287 14.405 1.00 95.69 379 HIS A N 1
ATOM 2908 C CA . HIS A 1 379 ? -4.706 10.227 13.276 1.00 95.69 379 HIS A CA 1
ATOM 2909 C C . HIS A 1 379 ? -3.274 10.516 12.828 1.00 95.69 379 HIS A C 1
ATOM 2911 O O . HIS A 1 379 ? -3.072 10.711 11.636 1.00 95.69 379 HIS A O 1
ATOM 2917 N N . ALA A 1 380 ? -2.309 10.476 13.748 1.00 96.12 380 ALA A N 1
ATOM 2918 C CA . ALA A 1 380 ? -0.881 10.667 13.495 1.00 96.12 380 ALA A CA 1
ATOM 2919 C C . ALA A 1 380 ? -0.068 9.355 13.536 1.00 96.12 380 ALA A C 1
ATOM 2921 O O . ALA A 1 380 ? 1.155 9.379 13.453 1.00 96.12 380 ALA A O 1
ATOM 2922 N N . GLY A 1 381 ? -0.737 8.198 13.661 1.00 96.75 381 GLY A N 1
ATOM 2923 C CA . GLY A 1 381 ? -0.067 6.895 13.654 1.00 96.75 381 GLY A CA 1
ATOM 2924 C C . GLY A 1 381 ? 0.809 6.648 14.885 1.00 96.75 381 GLY A C 1
ATOM 2925 O O . GLY A 1 381 ? 1.807 5.947 14.782 1.00 96.75 381 GLY A O 1
ATOM 2926 N N . SER A 1 382 ? 0.458 7.229 16.032 1.00 96.62 382 SER A N 1
ATOM 2927 C CA . SER A 1 382 ? 1.261 7.243 17.262 1.00 96.62 382 SER A CA 1
ATOM 2928 C C . SER A 1 382 ? 1.413 5.871 17.942 1.00 96.62 382 SER A C 1
ATOM 2930 O O . SER A 1 382 ? 2.292 5.701 18.780 1.00 96.62 382 SER A O 1
ATOM 2932 N N . TYR A 1 383 ? 0.578 4.877 17.610 1.00 97.62 383 TYR A N 1
ATOM 2933 C CA . TYR A 1 383 ? 0.620 3.546 18.236 1.00 97.62 383 TYR A CA 1
ATOM 2934 C C . TYR A 1 383 ? 0.816 2.419 17.216 1.00 97.62 383 TYR A C 1
ATOM 2936 O O . TYR A 1 383 ? 0.071 2.320 16.248 1.00 97.62 383 TYR A O 1
ATOM 2944 N N . ASP A 1 384 ? 1.748 1.496 17.460 1.00 94.75 384 ASP A N 1
ATOM 2945 C CA . ASP A 1 384 ? 2.045 0.381 16.541 1.00 94.75 384 ASP A CA 1
ATOM 2946 C C . ASP A 1 384 ? 1.169 -0.858 16.784 1.00 94.75 384 ASP A C 1
ATOM 2948 O O . ASP A 1 384 ? 1.057 -1.750 15.933 1.00 94.75 384 ASP A O 1
ATOM 2952 N N . THR A 1 385 ? 0.555 -0.958 17.966 1.00 96.00 385 THR A N 1
ATOM 2953 C CA . THR A 1 385 ? -0.197 -2.144 18.388 1.00 96.00 385 THR A CA 1
ATOM 2954 C C . THR A 1 385 ? -1.619 -1.805 18.819 1.00 96.00 385 THR A C 1
ATOM 2956 O O . THR A 1 385 ? -1.879 -0.761 19.409 1.00 96.00 385 THR A O 1
ATOM 2959 N N . LEU A 1 386 ? -2.546 -2.741 18.585 1.00 97.19 386 LEU A N 1
ATOM 2960 C CA . LEU A 1 386 ? -3.912 -2.629 19.102 1.00 97.19 386 LEU A CA 1
ATOM 2961 C C . LEU A 1 386 ? -3.940 -2.596 20.634 1.00 97.19 386 LEU A C 1
ATOM 2963 O O . LEU A 1 386 ? -4.842 -1.994 21.196 1.00 97.19 386 LEU A O 1
ATOM 2967 N N . MET A 1 387 ? -2.960 -3.210 21.311 1.00 97.06 387 MET A N 1
ATOM 2968 C CA . MET A 1 387 ? -2.879 -3.160 22.773 1.00 97.06 387 MET A CA 1
ATOM 2969 C C . MET A 1 387 ? -2.686 -1.725 23.267 1.00 97.06 387 MET A C 1
ATOM 2971 O O . MET A 1 387 ? -3.453 -1.297 24.113 1.00 97.06 387 MET A O 1
ATOM 2975 N N . GLN A 1 388 ? -1.762 -0.964 22.671 1.00 97.00 388 GLN A N 1
ATOM 2976 C CA . GLN A 1 388 ? -1.561 0.452 23.012 1.00 97.00 388 GLN A CA 1
ATOM 2977 C C . GLN A 1 388 ? -2.829 1.284 22.784 1.00 97.00 388 GLN A C 1
ATOM 2979 O O . GLN A 1 388 ? -3.145 2.166 23.573 1.00 97.00 388 GLN A O 1
ATOM 2984 N N . VAL A 1 389 ? -3.595 0.974 21.731 1.00 96.25 389 VAL A N 1
ATOM 2985 C CA . VAL A 1 389 ? -4.895 1.615 21.485 1.00 96.25 389 VAL A CA 1
ATOM 2986 C C . VAL A 1 389 ? -5.889 1.280 22.602 1.00 96.25 389 VAL A C 1
ATOM 2988 O O . VAL A 1 389 ? -6.541 2.178 23.119 1.00 96.25 389 VAL A O 1
ATOM 2991 N N . ILE A 1 390 ? -6.008 0.009 23.000 1.00 95.44 390 ILE A N 1
ATOM 2992 C CA . ILE A 1 390 ? -6.908 -0.398 24.091 1.00 95.44 390 ILE A CA 1
ATOM 2993 C C . ILE A 1 390 ? -6.455 0.172 25.443 1.00 95.44 390 ILE A C 1
ATOM 2995 O O . ILE A 1 390 ? -7.300 0.560 26.239 1.00 95.44 390 ILE A O 1
ATOM 2999 N N . GLU A 1 391 ? -5.150 0.262 25.701 1.00 95.19 391 GLU A N 1
ATOM 3000 C CA . GLU A 1 391 ? -4.595 0.913 26.894 1.00 95.19 391 GLU A CA 1
ATOM 3001 C C . GLU A 1 391 ? -4.936 2.403 26.927 1.00 95.19 391 GLU A C 1
ATOM 3003 O O . GLU A 1 391 ? -5.358 2.897 27.966 1.00 95.19 391 GLU A O 1
ATOM 3008 N N . HIS A 1 392 ? -4.846 3.090 25.786 1.00 94.94 392 HIS A N 1
ATOM 3009 C CA . HIS A 1 392 ? -5.266 4.482 25.665 1.00 94.94 392 HIS A CA 1
ATOM 3010 C C . HIS A 1 392 ? -6.760 4.663 25.985 1.00 94.94 392 HIS A C 1
ATOM 3012 O O . HIS A 1 392 ? -7.120 5.553 26.743 1.00 94.94 392 HIS A O 1
ATOM 3018 N N . TYR A 1 393 ? -7.638 3.803 25.455 1.00 91.19 393 TYR A N 1
ATOM 3019 C CA . TYR A 1 393 ? -9.069 3.863 25.785 1.00 91.19 393 TYR A CA 1
ATOM 3020 C C . TYR A 1 393 ? -9.383 3.464 27.237 1.00 91.19 393 TYR A C 1
ATOM 3022 O O . TYR A 1 393 ? -10.425 3.861 27.747 1.00 91.19 393 TYR A O 1
ATOM 3030 N N . ASP A 1 394 ? -8.532 2.663 27.887 1.00 89.94 394 ASP A N 1
ATOM 3031 C CA . ASP A 1 394 ? -8.697 2.258 29.289 1.00 89.94 394 ASP A CA 1
ATOM 3032 C C . ASP A 1 394 ? -8.345 3.389 30.261 1.00 89.94 394 ASP A C 1
ATOM 3034 O O . ASP A 1 394 ? -9.075 3.593 31.231 1.00 89.94 394 ASP A O 1
ATOM 3038 N N . ASP A 1 395 ? -7.239 4.097 30.011 1.00 89.38 395 ASP A N 1
ATOM 3039 C CA . ASP A 1 395 ? -6.751 5.223 30.817 1.00 89.38 395 ASP A CA 1
ATOM 3040 C C . ASP A 1 395 ? -5.777 6.094 30.000 1.00 89.38 395 ASP A C 1
ATOM 3042 O O . ASP A 1 395 ? -4.573 5.821 29.945 1.00 89.38 395 ASP A O 1
ATOM 3046 N N . TYR A 1 396 ? -6.287 7.131 29.327 1.00 91.44 396 TYR A N 1
ATOM 3047 C CA . TYR A 1 396 ? -5.464 7.898 28.391 1.00 91.44 396 TYR A CA 1
ATOM 3048 C C . TYR A 1 396 ? -4.418 8.776 29.083 1.00 91.44 396 TYR A C 1
ATOM 3050 O O . TYR A 1 396 ? -3.325 8.893 28.539 1.00 91.44 396 TYR A O 1
ATOM 3058 N N . HIS A 1 397 ? -4.689 9.367 30.257 1.00 90.44 397 HIS A N 1
ATOM 3059 C CA . HIS A 1 397 ? -3.757 10.306 30.909 1.00 90.44 397 HIS A CA 1
ATOM 3060 C C . HIS A 1 397 ? -2.381 9.687 31.118 1.00 90.44 397 HIS A C 1
ATOM 3062 O O . HIS A 1 397 ? -1.381 10.220 30.638 1.00 90.44 397 HIS A O 1
ATOM 3068 N N . GLN A 1 398 ? -2.341 8.519 31.768 1.00 89.75 398 GLN A N 1
ATOM 3069 C CA . GLN A 1 398 ? -1.084 7.818 32.017 1.00 89.75 398 GLN A CA 1
ATOM 3070 C C . GLN A 1 398 ? -0.395 7.432 30.702 1.00 89.75 398 GLN A C 1
ATOM 3072 O O . GLN A 1 398 ? 0.817 7.577 30.571 1.00 89.75 398 GLN A O 1
ATOM 3077 N N . VAL A 1 399 ? -1.162 6.971 29.711 1.00 93.81 399 VAL A N 1
ATOM 3078 C CA . VAL A 1 399 ? -0.620 6.554 28.412 1.00 93.81 399 VAL A CA 1
ATOM 3079 C C . VAL A 1 399 ? -0.035 7.735 27.631 1.00 93.81 399 VAL A C 1
ATOM 3081 O O . VAL A 1 399 ? 0.960 7.558 26.926 1.00 93.81 399 VAL A O 1
ATOM 3084 N N . LEU A 1 400 ? -0.622 8.930 27.732 1.00 95.94 400 LEU A N 1
ATOM 3085 C CA . LEU A 1 400 ? -0.104 10.137 27.087 1.00 95.94 400 LEU A CA 1
ATOM 3086 C C . LEU A 1 400 ? 1.189 10.619 27.739 1.00 95.94 400 LEU A C 1
ATOM 3088 O O . LEU A 1 400 ? 2.159 10.843 27.013 1.00 95.94 400 LEU A O 1
ATOM 3092 N N . ASP A 1 401 ? 1.228 10.718 29.070 1.00 94.62 401 ASP A N 1
ATOM 3093 C CA . ASP A 1 401 ? 2.451 11.082 29.795 1.00 94.62 401 ASP A CA 1
ATOM 3094 C C . ASP A 1 401 ? 3.570 10.073 29.492 1.00 94.62 401 ASP A C 1
ATOM 3096 O O . ASP A 1 401 ? 4.651 10.464 29.051 1.00 94.62 401 ASP A O 1
ATOM 3100 N N . ASP A 1 402 ? 3.288 8.767 29.590 1.00 95.38 402 ASP A N 1
ATOM 3101 C CA . ASP A 1 402 ? 4.262 7.713 29.287 1.00 95.38 402 ASP A CA 1
ATOM 3102 C C . ASP A 1 402 ? 4.745 7.778 27.827 1.00 95.38 402 ASP A C 1
ATOM 3104 O O . ASP A 1 402 ? 5.931 7.564 27.556 1.00 95.38 402 ASP A O 1
ATOM 3108 N N . TYR A 1 403 ? 3.859 8.076 26.871 1.00 96.50 403 TYR A N 1
ATOM 3109 C CA . TYR A 1 403 ? 4.232 8.216 25.464 1.00 96.50 403 TYR A CA 1
ATOM 3110 C C . TYR A 1 403 ? 5.140 9.428 25.229 1.00 96.50 403 TYR A C 1
ATOM 3112 O O . TYR A 1 403 ? 6.136 9.312 24.516 1.00 96.50 403 TYR A O 1
ATOM 3120 N N . ILE A 1 404 ? 4.822 10.590 25.800 1.00 96.06 404 ILE A N 1
ATOM 3121 C CA . ILE A 1 404 ? 5.588 11.820 25.574 1.00 96.06 404 ILE A CA 1
ATOM 3122 C C . ILE A 1 404 ? 6.927 11.785 26.324 1.00 96.06 404 ILE A C 1
ATOM 3124 O O . ILE A 1 404 ? 7.978 12.046 25.726 1.00 96.06 404 ILE A O 1
ATOM 3128 N N . ASP A 1 405 ? 6.914 11.405 27.601 1.00 95.31 405 ASP A N 1
ATOM 3129 C CA . ASP A 1 405 ? 8.092 11.446 28.472 1.00 95.31 405 ASP A CA 1
ATOM 3130 C C . ASP A 1 405 ? 9.147 10.404 28.073 1.00 95.31 405 ASP A C 1
ATOM 3132 O O . ASP A 1 405 ? 10.345 10.652 28.229 1.00 95.31 405 ASP A O 1
ATOM 3136 N N . ASN A 1 406 ? 8.727 9.277 27.483 1.00 95.50 406 ASN A N 1
ATOM 3137 C CA . ASN A 1 406 ? 9.628 8.250 26.947 1.00 95.50 406 ASN A CA 1
ATOM 3138 C C . ASN A 1 406 ? 9.869 8.364 25.430 1.00 95.50 406 ASN A C 1
ATOM 3140 O O . ASN A 1 406 ? 10.467 7.460 24.839 1.00 95.50 406 ASN A O 1
ATOM 3144 N N . GLN A 1 407 ? 9.385 9.436 24.788 1.00 94.81 407 GLN A N 1
ATOM 3145 C CA . GLN A 1 407 ? 9.480 9.663 23.341 1.00 94.81 407 GLN A CA 1
ATOM 3146 C C . GLN A 1 407 ? 9.025 8.438 22.535 1.00 94.81 407 GLN A C 1
ATOM 3148 O O . GLN A 1 407 ? 9.773 7.891 21.727 1.00 94.81 407 GLN A O 1
ATOM 3153 N N . GLY A 1 408 ? 7.795 7.976 22.757 1.00 96.00 408 GLY A N 1
ATOM 3154 C CA . GLY A 1 408 ? 7.256 6.734 22.198 1.00 96.00 408 GLY A CA 1
ATOM 3155 C C . GLY A 1 408 ? 7.414 6.606 20.679 1.00 96.00 408 GLY A C 1
ATOM 3156 O O . GLY A 1 408 ? 7.650 5.502 20.186 1.00 96.00 408 GLY A O 1
ATOM 3157 N N . TRP A 1 409 ? 7.411 7.722 19.939 1.00 95.88 409 TRP A N 1
ATOM 3158 C CA . TRP A 1 409 ? 7.703 7.734 18.502 1.00 95.88 409 TRP A CA 1
ATOM 3159 C C . TRP A 1 409 ? 9.096 7.168 18.177 1.00 95.88 409 TRP A C 1
ATOM 3161 O O . TRP A 1 409 ? 9.242 6.413 17.222 1.00 95.88 409 TRP A O 1
ATOM 3171 N N . CYS A 1 410 ? 10.118 7.416 19.001 1.00 96.12 410 CYS A N 1
ATOM 3172 C CA . CYS A 1 410 ? 11.460 6.847 18.833 1.00 96.12 410 CYS A CA 1
ATOM 3173 C C . CYS A 1 410 ? 11.497 5.313 18.905 1.00 96.12 410 CYS A C 1
ATOM 3175 O O . CYS A 1 410 ? 12.484 4.713 18.489 1.00 96.12 410 CYS A O 1
ATOM 3177 N N . GLN A 1 411 ? 10.458 4.659 19.429 1.00 94.69 411 GLN A N 1
ATOM 3178 C CA . GLN A 1 411 ? 10.373 3.197 19.443 1.00 94.69 411 GLN A CA 1
ATOM 3179 C C . GLN A 1 411 ? 9.732 2.635 18.167 1.00 94.69 411 GLN A C 1
ATOM 3181 O O . GLN A 1 411 ? 9.882 1.445 17.877 1.00 94.69 411 GLN A O 1
ATOM 3186 N N . GLN A 1 412 ? 9.055 3.475 17.378 1.00 95.12 412 GLN A N 1
ATOM 3187 C CA . GLN A 1 412 ? 8.356 3.034 16.179 1.00 95.12 412 GLN A CA 1
ATOM 3188 C C . GLN A 1 412 ? 9.336 2.671 15.057 1.00 95.12 412 GLN A C 1
ATOM 3190 O O . GLN A 1 412 ? 10.368 3.333 14.889 1.00 95.12 412 GLN A O 1
ATOM 3195 N N . PRO A 1 413 ? 9.014 1.669 14.212 1.00 92.75 413 PRO A N 1
ATOM 3196 C CA . PRO A 1 413 ? 9.860 1.250 13.097 1.00 92.75 413 PRO A CA 1
ATOM 3197 C C . PRO A 1 413 ? 10.310 2.384 12.173 1.00 92.75 413 PRO A C 1
ATOM 3199 O O . PRO A 1 413 ? 11.407 2.299 11.627 1.00 92.75 413 PRO A O 1
ATOM 3202 N N . GLN A 1 414 ? 9.485 3.421 12.011 1.00 94.50 414 GLN A N 1
ATOM 3203 C CA . GLN A 1 414 ? 9.791 4.574 11.170 1.00 94.50 414 GLN A CA 1
ATOM 3204 C C . GLN A 1 414 ? 10.920 5.447 11.735 1.00 94.50 414 GLN A C 1
ATOM 3206 O O . GLN A 1 414 ? 11.790 5.869 10.976 1.00 94.50 414 GLN A O 1
ATOM 3211 N N . PHE A 1 415 ? 10.912 5.723 13.043 1.00 94.50 415 PHE A N 1
ATOM 3212 C CA . PHE A 1 415 ? 11.787 6.735 13.644 1.00 94.50 415 PHE A CA 1
ATOM 3213 C C . PHE A 1 415 ? 12.954 6.144 14.446 1.00 94.50 415 PHE A C 1
ATOM 3215 O O . PHE A 1 415 ? 13.936 6.843 14.686 1.00 94.50 415 PHE A O 1
ATOM 3222 N N . LYS A 1 416 ? 12.905 4.856 14.819 1.00 92.88 416 LYS A N 1
ATOM 3223 C CA . LYS A 1 416 ? 13.900 4.210 15.702 1.00 92.88 416 LYS A CA 1
ATOM 3224 C C . LYS A 1 416 ? 15.353 4.266 15.228 1.00 92.88 416 LYS A C 1
ATOM 3226 O O . LYS A 1 416 ? 16.267 4.138 16.035 1.00 92.88 416 LYS A O 1
ATOM 3231 N N . SER A 1 417 ? 15.580 4.403 13.922 1.00 90.12 417 SER A N 1
ATOM 3232 C CA . SER A 1 417 ? 16.922 4.499 13.334 1.00 90.12 417 SER A CA 1
ATOM 3233 C C . SER A 1 417 ? 17.357 5.936 13.044 1.00 90.12 417 SER A C 1
ATOM 3235 O O . SER A 1 417 ? 18.463 6.141 12.547 1.00 90.12 417 SER A O 1
ATOM 3237 N N . ILE A 1 418 ? 16.506 6.929 13.314 1.00 91.06 418 ILE A N 1
ATOM 3238 C CA . ILE A 1 418 ? 16.814 8.338 13.077 1.00 91.06 418 ILE A CA 1
ATOM 3239 C C . ILE A 1 418 ? 17.694 8.847 14.216 1.00 91.06 418 ILE A C 1
ATOM 3241 O O . ILE A 1 418 ? 17.355 8.744 15.397 1.00 91.06 418 ILE A O 1
ATOM 3245 N N . ALA A 1 419 ? 18.842 9.421 13.858 1.00 91.44 419 ALA A N 1
ATOM 3246 C CA . ALA A 1 419 ? 19.698 10.089 14.824 1.00 91.44 419 ALA A CA 1
ATOM 3247 C C . ALA A 1 419 ? 18.945 11.271 15.447 1.00 91.44 419 ALA A C 1
ATOM 3249 O O . ALA A 1 419 ? 18.405 12.104 14.728 1.00 91.44 419 ALA A O 1
ATOM 3250 N N . ARG A 1 420 ? 18.952 11.360 16.783 1.00 92.00 420 ARG A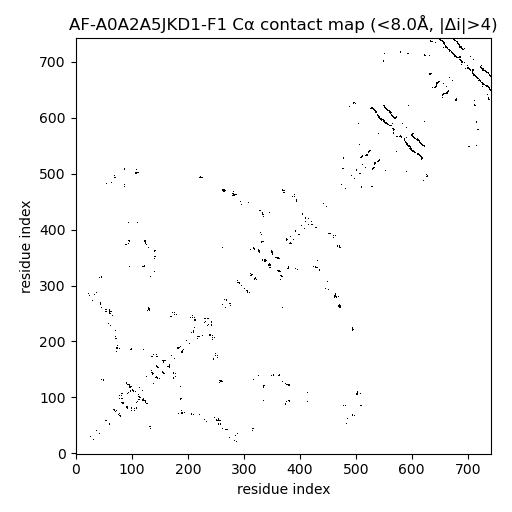 N 1
ATOM 3251 C CA . ARG A 1 420 ? 18.224 12.392 17.540 1.00 92.00 420 ARG A CA 1
ATOM 3252 C C . ARG A 1 420 ? 16.705 12.388 17.293 1.00 92.00 420 ARG A C 1
ATOM 3254 O O . ARG A 1 420 ? 16.087 13.446 17.265 1.00 92.00 420 ARG A O 1
ATOM 3261 N N . CYS A 1 421 ? 16.096 11.207 17.155 1.00 93.88 421 CYS A N 1
ATOM 3262 C CA . CYS A 1 421 ? 14.648 11.056 16.962 1.00 93.88 421 CYS A CA 1
ATOM 3263 C C . CYS A 1 421 ? 13.796 11.826 17.995 1.00 93.88 421 CYS A C 1
ATOM 3265 O O . CYS A 1 421 ? 12.690 12.249 17.675 1.00 93.88 421 CYS A O 1
ATOM 3267 N N . GLN A 1 422 ? 14.301 12.056 19.213 1.00 94.31 422 GLN A N 1
ATOM 3268 C CA . GLN A 1 422 ? 13.611 12.822 20.254 1.00 94.31 422 GLN A CA 1
ATOM 3269 C C . GLN A 1 422 ? 13.335 14.283 19.864 1.00 94.31 422 GLN A C 1
ATOM 3271 O O . GLN A 1 422 ? 12.401 14.881 20.386 1.00 94.31 422 GLN A O 1
ATOM 3276 N N . ASP A 1 423 ? 14.111 14.843 18.933 1.00 94.31 423 ASP A N 1
ATOM 3277 C CA . ASP A 1 423 ? 13.994 16.241 18.514 1.00 94.31 423 ASP A CA 1
ATOM 3278 C C . ASP A 1 423 ? 12.992 16.432 17.360 1.00 94.31 423 ASP A C 1
ATOM 3280 O O . ASP A 1 423 ? 12.745 17.565 16.960 1.00 94.31 423 ASP A O 1
ATOM 3284 N N . LEU A 1 424 ? 12.413 15.348 16.820 1.00 93.25 424 LEU A N 1
ATOM 3285 C CA . LEU A 1 424 ? 11.517 15.407 15.657 1.00 93.25 424 LEU A CA 1
ATOM 3286 C C . LEU A 1 424 ? 10.224 16.183 15.935 1.00 93.25 424 LEU A C 1
ATOM 3288 O O . LEU A 1 424 ? 9.712 16.857 15.046 1.00 93.25 424 LEU A O 1
ATOM 3292 N N . PHE A 1 425 ? 9.680 16.083 17.152 1.00 95.25 425 PHE A N 1
ATOM 3293 C CA . PHE A 1 425 ? 8.370 16.645 17.499 1.00 95.25 425 PHE A CA 1
ATOM 3294 C C . PHE A 1 425 ? 8.443 17.466 18.797 1.00 95.25 425 PHE A C 1
ATOM 3296 O O . PHE A 1 425 ? 7.900 17.051 19.823 1.00 95.25 425 PHE A O 1
ATOM 3303 N N . PRO A 1 426 ? 9.111 18.636 18.782 1.00 94.50 426 PRO A N 1
ATOM 3304 C CA . PRO A 1 426 ? 9.359 19.427 19.991 1.00 94.50 426 PRO A CA 1
ATOM 3305 C C . PRO A 1 426 ? 8.072 19.936 20.661 1.00 94.50 426 PRO A C 1
ATOM 3307 O O . PRO A 1 426 ? 8.036 20.089 21.880 1.00 94.50 426 PRO A O 1
ATOM 3310 N N . ASP A 1 427 ? 7.002 20.135 19.886 1.00 95.62 427 ASP A N 1
ATOM 3311 C CA . ASP 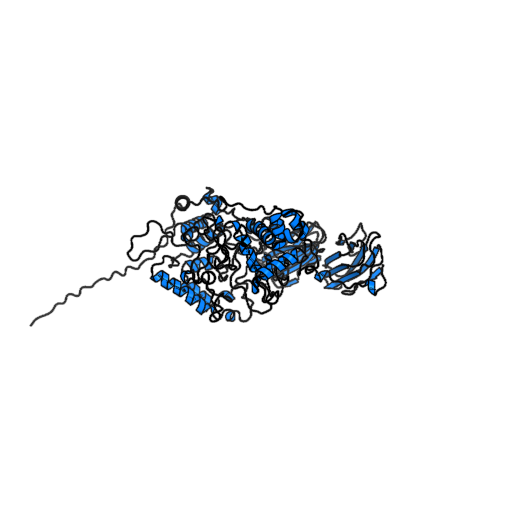A 1 427 ? 5.712 20.634 20.380 1.00 95.62 427 ASP A CA 1
ATOM 3312 C C . ASP A 1 427 ? 4.732 19.515 20.774 1.00 95.62 427 ASP A C 1
ATOM 3314 O O . ASP A 1 427 ? 3.598 19.801 21.165 1.00 95.62 427 ASP A O 1
ATOM 3318 N N . ALA A 1 428 ? 5.135 18.239 20.684 1.00 95.88 428 ALA A N 1
ATOM 3319 C CA . ALA A 1 428 ? 4.224 17.110 20.887 1.00 95.88 428 ALA A CA 1
ATOM 3320 C C . ALA A 1 428 ? 3.554 17.138 22.266 1.00 95.88 428 ALA A C 1
ATOM 3322 O O . ALA A 1 428 ? 2.351 16.897 22.363 1.00 95.88 428 ALA A O 1
ATOM 3323 N N . ARG A 1 429 ? 4.306 17.487 23.322 1.00 96.06 429 ARG A N 1
ATOM 3324 C CA . ARG A 1 429 ? 3.770 17.665 24.682 1.00 96.06 429 ARG A CA 1
ATOM 3325 C C . ARG A 1 429 ? 2.679 18.731 24.706 1.00 96.06 429 ARG A C 1
ATOM 3327 O O . ARG A 1 429 ? 1.561 18.461 25.121 1.00 96.06 429 ARG A O 1
ATOM 3334 N N . TYR A 1 430 ? 3.008 19.927 24.222 1.00 95.94 430 TYR A N 1
ATOM 3335 C CA . TYR A 1 430 ? 2.116 21.080 24.256 1.00 95.94 430 TYR A CA 1
ATOM 3336 C C . TYR A 1 430 ? 0.815 20.816 23.486 1.00 95.94 430 TYR A C 1
ATOM 3338 O O . TYR A 1 430 ? -0.271 21.014 24.025 1.00 95.94 430 TYR A O 1
ATOM 3346 N N . ASN A 1 431 ? 0.911 20.308 22.255 1.00 95.44 431 ASN A N 1
ATOM 3347 C CA . ASN A 1 431 ? -0.262 20.036 21.423 1.00 95.44 431 ASN A CA 1
ATOM 3348 C C . ASN A 1 431 ? -1.119 18.889 21.985 1.00 95.44 431 ASN A C 1
ATOM 3350 O O . ASN A 1 431 ? -2.347 18.940 21.901 1.00 95.44 431 ASN A O 1
ATOM 3354 N N . THR A 1 432 ? -0.489 17.868 22.575 1.00 95.94 432 THR A N 1
ATOM 3355 C CA . THR A 1 432 ? -1.201 16.749 23.213 1.00 95.94 432 THR A CA 1
ATOM 3356 C C . THR A 1 432 ? -1.944 17.213 24.467 1.00 95.94 432 THR A C 1
ATOM 3358 O O . THR A 1 432 ? -3.122 16.895 24.613 1.00 95.94 432 THR A O 1
ATOM 3361 N N . ASP A 1 433 ? -1.317 18.037 25.312 1.00 95.94 433 ASP A N 1
ATOM 3362 C CA . ASP A 1 433 ? -1.942 18.592 26.521 1.00 95.94 433 ASP A CA 1
ATOM 3363 C C . ASP A 1 433 ? -3.151 19.484 26.187 1.00 95.94 433 ASP A C 1
ATOM 3365 O O . ASP A 1 433 ? -4.162 19.445 26.887 1.00 95.94 433 ASP A O 1
ATOM 3369 N N . LEU A 1 434 ? -3.092 20.262 25.096 1.00 94.25 434 LEU A N 1
ATOM 3370 C CA . LEU A 1 434 ? -4.238 21.055 24.628 1.00 94.25 434 LEU A CA 1
ATOM 3371 C C . LEU A 1 434 ? -5.435 20.176 24.246 1.00 94.25 434 LEU A C 1
ATOM 3373 O O . LEU A 1 434 ? -6.574 20.514 24.572 1.00 94.25 434 LEU A O 1
ATOM 3377 N N . ALA A 1 435 ? -5.183 19.061 23.556 1.00 93.19 435 ALA A N 1
ATOM 3378 C CA . ALA A 1 435 ? -6.230 18.124 23.170 1.00 93.19 435 ALA A CA 1
ATOM 3379 C C . ALA A 1 435 ? -6.796 17.371 24.384 1.00 93.19 435 ALA A C 1
ATOM 3381 O O . ALA A 1 435 ? -8.014 17.241 24.491 1.00 93.19 435 ALA A O 1
ATOM 3382 N N . ALA A 1 436 ? -5.932 16.921 25.300 1.00 94.44 436 ALA A N 1
ATOM 3383 C CA . ALA A 1 436 ? -6.323 16.241 26.534 1.00 94.44 436 ALA A CA 1
ATOM 3384 C C . ALA A 1 436 ? -7.178 17.140 27.433 1.00 94.44 436 ALA A C 1
ATOM 3386 O O . ALA A 1 436 ? -8.238 16.717 27.881 1.00 94.44 436 ALA A O 1
ATOM 3387 N N . LYS A 1 437 ? -6.787 18.409 27.601 1.00 94.62 437 LYS A N 1
ATOM 3388 C CA . LYS A 1 437 ? -7.525 19.367 28.427 1.00 94.62 437 LYS A CA 1
ATOM 3389 C C . LYS A 1 437 ? -8.975 19.555 27.975 1.00 94.62 437 LYS A C 1
ATOM 3391 O O . LYS A 1 437 ? -9.861 19.627 28.812 1.00 94.62 437 LYS A O 1
ATOM 3396 N N . ILE A 1 438 ? -9.234 19.633 26.668 1.00 91.31 438 ILE A N 1
ATOM 3397 C CA . ILE A 1 438 ? -10.615 19.782 26.176 1.00 91.31 438 ILE A CA 1
ATOM 3398 C C . ILE A 1 438 ? -11.460 18.560 26.549 1.00 91.31 438 ILE A C 1
ATOM 3400 O O . ILE A 1 438 ? -12.636 18.709 26.853 1.00 91.31 438 ILE A O 1
ATOM 3404 N N . ILE A 1 439 ? -10.868 17.365 26.542 1.00 89.06 439 ILE A N 1
ATOM 3405 C CA . ILE A 1 439 ? -11.565 16.146 26.961 1.00 89.06 439 ILE A CA 1
ATOM 3406 C C . ILE A 1 439 ? -11.774 16.135 28.477 1.00 89.06 439 ILE A C 1
ATOM 3408 O O . ILE A 1 439 ? -12.853 15.758 28.919 1.00 89.06 439 ILE A O 1
ATOM 3412 N N . ASP A 1 440 ? -10.793 16.591 29.262 1.00 90.38 440 ASP A N 1
ATOM 3413 C CA . ASP A 1 440 ? -10.940 16.747 30.715 1.00 90.38 440 ASP A CA 1
ATOM 3414 C C . ASP A 1 440 ? -12.119 17.668 31.054 1.00 90.38 440 ASP A C 1
ATOM 3416 O O . ASP A 1 440 ? -12.978 17.291 31.851 1.00 90.38 440 ASP A O 1
ATOM 3420 N N . ASP A 1 441 ? -12.189 18.831 30.396 1.00 90.25 441 ASP A N 1
ATOM 3421 C CA . ASP A 1 441 ? -13.272 19.804 30.559 1.00 90.25 441 ASP A CA 1
ATOM 3422 C C . ASP A 1 441 ? -14.633 19.175 30.159 1.00 90.25 441 ASP A C 1
ATOM 3424 O O . ASP A 1 441 ? -15.626 19.320 30.869 1.00 90.25 441 ASP A O 1
ATOM 3428 N N . GLU A 1 442 ? -14.688 18.398 29.065 1.00 85.25 442 GLU A N 1
ATOM 3429 C CA . GLU A 1 442 ? -15.904 17.677 28.647 1.00 85.25 442 GLU A CA 1
ATOM 3430 C C . GLU A 1 442 ? -16.338 16.604 29.658 1.00 85.25 442 GLU A C 1
ATOM 3432 O O . GLU A 1 442 ? -17.535 16.442 29.906 1.00 85.25 442 GLU A O 1
ATOM 3437 N N . ILE A 1 443 ? -15.393 15.857 30.237 1.00 83.31 443 ILE A N 1
ATOM 3438 C CA . ILE A 1 443 ? -15.671 14.848 31.269 1.00 83.31 443 ILE A CA 1
ATOM 3439 C C . ILE A 1 443 ? -16.172 15.522 32.553 1.00 83.31 443 ILE A C 1
ATOM 3441 O O . ILE A 1 443 ? -17.120 15.014 33.156 1.00 83.31 443 ILE A O 1
ATOM 3445 N N . GLU A 1 444 ? -15.584 16.654 32.958 1.00 86.12 444 GLU A N 1
ATOM 3446 C CA . GLU A 1 444 ? -16.040 17.451 34.109 1.00 86.12 444 GLU A CA 1
ATOM 3447 C C . GLU A 1 444 ? -17.477 17.962 33.909 1.00 86.12 444 GLU A C 1
ATOM 3449 O O . GLU A 1 444 ? -18.278 17.927 34.843 1.00 86.12 444 GLU A O 1
ATOM 3454 N N . ASP A 1 445 ? -17.840 18.312 32.671 1.00 83.06 445 ASP A N 1
ATOM 3455 C CA . ASP A 1 445 ? -19.201 18.689 32.265 1.00 83.06 445 ASP A CA 1
ATOM 3456 C C . ASP A 1 445 ? -20.162 17.484 32.088 1.00 83.06 445 ASP A C 1
ATOM 3458 O O . ASP A 1 445 ? -21.327 17.651 31.706 1.00 83.06 445 ASP A O 1
ATOM 3462 N N . GLY A 1 446 ? -19.709 16.258 32.377 1.00 75.19 446 GLY A N 1
ATOM 3463 C CA . GLY A 1 446 ? -20.530 15.043 32.388 1.00 75.19 446 GLY A CA 1
ATOM 3464 C C . GLY A 1 446 ? -20.527 14.236 31.085 1.00 75.19 446 GLY A C 1
ATOM 3465 O O . GLY A 1 446 ? -21.387 13.367 30.899 1.00 75.19 446 GLY A O 1
ATOM 3466 N N . ALA A 1 447 ? -19.584 14.477 30.165 1.00 74.94 447 ALA A N 1
ATOM 3467 C CA . ALA A 1 447 ? -19.448 13.658 28.965 1.00 74.94 447 ALA A CA 1
ATOM 3468 C C . ALA A 1 447 ? -19.078 12.204 29.330 1.00 74.94 447 ALA A C 1
ATOM 3470 O O . ALA A 1 447 ? -18.134 11.951 30.085 1.00 74.94 447 ALA A O 1
ATOM 3471 N N . PRO A 1 448 ? -19.773 11.200 28.768 1.00 66.75 448 PRO A N 1
ATOM 3472 C CA . PRO A 1 448 ? -19.536 9.803 29.116 1.00 66.75 448 PRO A CA 1
ATOM 3473 C C . PRO A 1 448 ? -18.405 9.151 28.295 1.00 66.75 448 PRO A C 1
ATOM 3475 O O . PRO A 1 448 ? -18.370 7.927 28.168 1.00 66.75 448 PRO A O 1
ATOM 3478 N N . VAL A 1 449 ? -17.520 9.944 27.684 1.00 71.12 449 VAL A N 1
ATOM 3479 C CA . VAL A 1 449 ? -16.489 9.493 26.733 1.00 71.12 449 VAL A CA 1
ATOM 3480 C C . VAL A 1 449 ? -15.120 9.474 27.414 1.00 71.12 449 VAL A C 1
ATOM 3482 O O . VAL A 1 449 ? -14.819 10.364 28.196 1.00 71.12 449 VAL A O 1
ATOM 3485 N N . LEU A 1 450 ? -14.300 8.456 27.118 1.00 78.19 450 LEU A N 1
ATOM 3486 C CA . LEU A 1 450 ? -12.926 8.287 27.632 1.00 78.19 450 LEU A CA 1
ATOM 3487 C C . LEU A 1 450 ? -12.764 8.301 29.164 1.00 78.19 450 LEU A C 1
ATOM 3489 O O . LEU A 1 450 ? -11.661 8.474 29.677 1.00 78.19 450 LEU A O 1
ATOM 3493 N N . GLN A 1 451 ? -13.836 8.038 29.909 1.00 77.50 451 GLN A N 1
ATOM 3494 C CA . GLN A 1 451 ? -13.712 7.746 31.333 1.00 77.50 451 GLN A CA 1
ATOM 3495 C C . GLN A 1 451 ? -12.938 6.441 31.551 1.00 77.50 451 GLN A C 1
ATOM 3497 O O . GLN A 1 451 ? -13.046 5.508 30.756 1.00 77.50 451 GLN A O 1
ATOM 3502 N N . LYS A 1 452 ? -12.191 6.364 32.657 1.00 81.81 452 LYS A N 1
ATOM 3503 C CA . LYS A 1 452 ? -11.358 5.203 32.985 1.00 81.81 452 LYS A CA 1
ATOM 3504 C C . LYS A 1 452 ? -12.177 3.913 33.090 1.00 81.81 452 LYS A C 1
ATOM 3506 O O . LYS A 1 452 ? -13.157 3.851 33.834 1.00 81.81 452 LYS A O 1
ATOM 3511 N N . LEU A 1 453 ? -11.731 2.866 32.395 1.00 81.25 453 LEU A N 1
ATOM 3512 C CA . LEU A 1 453 ? -12.486 1.615 32.232 1.00 81.25 453 LEU A CA 1
ATOM 3513 C C . LEU A 1 453 ? -12.109 0.517 33.229 1.00 81.25 453 LEU A C 1
ATOM 3515 O O . LEU A 1 453 ? -12.871 -0.434 33.416 1.00 81.25 453 LEU A O 1
ATOM 3519 N N . TYR A 1 454 ? -10.954 0.649 33.883 1.00 84.00 454 TYR A N 1
ATOM 3520 C CA . TYR A 1 454 ? -10.432 -0.312 34.860 1.00 84.00 454 TYR A CA 1
ATOM 3521 C C . TYR A 1 454 ? -10.348 -1.746 34.307 1.00 84.00 454 TYR A C 1
ATOM 3523 O O . TYR A 1 454 ? -10.626 -2.729 35.005 1.00 84.00 454 TYR A O 1
ATOM 3531 N N . LEU A 1 455 ? -9.957 -1.882 33.039 1.00 87.44 455 LEU A N 1
ATOM 3532 C CA . LEU A 1 455 ? -9.868 -3.169 32.366 1.00 87.44 455 LEU A CA 1
ATOM 3533 C C . LEU A 1 455 ? -8.724 -4.009 32.941 1.00 87.44 455 LEU A C 1
ATOM 3535 O O . LEU A 1 455 ? -7.562 -3.598 33.004 1.00 87.44 455 LEU A O 1
ATOM 3539 N N . SER A 1 456 ? -9.035 -5.257 33.293 1.00 92.00 456 SER A N 1
ATOM 3540 C CA . SER A 1 456 ? -7.998 -6.244 33.596 1.00 92.00 456 SER A CA 1
ATOM 3541 C C . SER A 1 456 ? -7.150 -6.528 32.353 1.00 92.00 456 SER A C 1
ATOM 3543 O O . SER A 1 456 ? -7.614 -6.389 31.221 1.00 92.00 456 SER A O 1
ATOM 3545 N N . ARG A 1 457 ? -5.918 -7.016 32.541 1.00 94.25 457 ARG A N 1
ATOM 3546 C CA . ARG A 1 457 ? -5.063 -7.445 31.422 1.00 94.25 457 ARG A CA 1
ATOM 3547 C C . ARG A 1 457 ? -5.776 -8.427 30.482 1.00 94.25 457 ARG A C 1
ATOM 3549 O O . ARG A 1 457 ? -5.696 -8.268 29.270 1.00 94.25 457 ARG A O 1
ATOM 3556 N N . GLN A 1 458 ? -6.508 -9.394 31.039 1.00 95.56 458 GLN A N 1
ATOM 3557 C CA . GLN A 1 458 ? -7.266 -10.367 30.251 1.00 95.56 458 GLN A CA 1
ATOM 3558 C C . GLN A 1 458 ? -8.360 -9.692 29.413 1.00 95.56 458 GLN A C 1
ATOM 3560 O O . GLN A 1 458 ? -8.525 -10.038 28.250 1.00 95.56 458 GLN A O 1
ATOM 3565 N N . ALA A 1 459 ? -9.067 -8.705 29.971 1.00 93.62 459 ALA A N 1
ATOM 3566 C CA . ALA A 1 459 ? -10.097 -7.965 29.243 1.00 93.62 459 ALA A CA 1
ATOM 3567 C C . ALA A 1 459 ? -9.505 -7.174 28.062 1.00 93.62 459 ALA A C 1
ATOM 3569 O O . ALA A 1 459 ? -10.072 -7.188 26.969 1.00 93.62 459 ALA A O 1
ATOM 3570 N N . LYS A 1 460 ? -8.333 -6.548 28.246 1.00 95.25 460 LYS A N 1
ATOM 3571 C CA . LYS A 1 460 ? -7.617 -5.865 27.153 1.00 95.25 460 LYS A CA 1
ATOM 3572 C C . LYS A 1 460 ? -7.198 -6.849 26.057 1.00 95.25 460 LYS A C 1
ATOM 3574 O O . LYS A 1 460 ? -7.403 -6.586 24.874 1.00 95.25 460 LYS A O 1
ATOM 3579 N N . GLU A 1 461 ? -6.659 -8.007 26.440 1.00 97.44 461 GLU A N 1
ATOM 3580 C CA . GLU A 1 461 ? -6.285 -9.077 25.504 1.00 97.44 461 GLU A CA 1
ATOM 3581 C C . GLU A 1 461 ? -7.505 -9.639 24.749 1.00 97.44 461 GLU A C 1
ATOM 3583 O O . GLU A 1 461 ? -7.430 -9.845 23.536 1.00 97.44 461 GLU A O 1
ATOM 3588 N N . ASP A 1 462 ? -8.637 -9.830 25.430 1.00 97.56 462 ASP A N 1
ATOM 3589 C CA . ASP A 1 462 ? -9.893 -10.292 24.831 1.00 97.56 462 ASP A CA 1
ATOM 3590 C C . ASP A 1 462 ? -10.436 -9.275 23.809 1.00 97.56 462 ASP A C 1
ATOM 3592 O O . ASP A 1 462 ? -10.783 -9.664 22.692 1.00 97.56 462 ASP A O 1
ATOM 3596 N N . LEU A 1 463 ? -10.429 -7.972 24.125 1.00 96.88 463 LEU A N 1
ATOM 3597 C CA . LEU A 1 463 ? -10.791 -6.903 23.180 1.00 96.88 463 LEU A CA 1
ATOM 3598 C C . LEU A 1 463 ? -9.877 -6.893 21.948 1.00 96.88 463 LEU A C 1
ATOM 3600 O O . LEU A 1 463 ? -10.363 -6.854 20.817 1.00 96.88 463 LEU A O 1
ATOM 3604 N N . VAL A 1 464 ? -8.557 -6.991 22.144 1.00 98.00 464 VAL A N 1
ATOM 3605 C CA . VAL A 1 464 ? -7.598 -7.098 21.033 1.00 98.00 464 VAL A CA 1
ATOM 3606 C C . VAL A 1 464 ? -7.889 -8.330 20.177 1.00 98.00 464 VAL A C 1
ATOM 3608 O O . VAL A 1 464 ? -7.837 -8.252 18.951 1.00 98.00 464 VAL A O 1
ATOM 3611 N N . ASN A 1 465 ? -8.203 -9.475 20.782 1.00 98.31 465 ASN A N 1
ATOM 3612 C CA . ASN A 1 465 ? -8.517 -10.687 20.031 1.00 98.31 465 ASN A CA 1
ATOM 3613 C C . ASN A 1 465 ? -9.836 -10.560 19.263 1.00 98.31 465 ASN A C 1
ATOM 3615 O O . ASN A 1 465 ? -9.898 -11.014 18.118 1.00 98.31 465 ASN A O 1
ATOM 3619 N N . PHE A 1 466 ? -10.848 -9.895 19.828 1.00 98.44 466 PHE A N 1
ATOM 3620 C CA . PHE A 1 466 ? -12.074 -9.567 19.104 1.00 98.44 466 PHE A CA 1
ATOM 3621 C C . PHE A 1 466 ? -11.797 -8.686 17.878 1.00 98.44 466 PHE A C 1
ATOM 3623 O O . PHE A 1 466 ? -12.259 -9.022 16.793 1.00 98.44 466 PHE A O 1
ATOM 3630 N N . MET A 1 467 ? -10.955 -7.652 17.988 1.00 97.94 467 MET A N 1
ATOM 3631 C CA . MET A 1 467 ? -10.549 -6.842 16.825 1.00 97.94 467 MET A CA 1
ATOM 3632 C C . MET A 1 467 ? -9.915 -7.687 15.704 1.00 97.94 467 MET A C 1
ATOM 3634 O O . MET A 1 467 ? -10.164 -7.440 14.527 1.00 97.94 467 MET A O 1
ATOM 3638 N N . LYS A 1 468 ? -9.149 -8.736 16.040 1.00 97.62 468 LYS A N 1
ATOM 3639 C CA . LYS A 1 468 ? -8.597 -9.681 15.044 1.00 97.62 468 LYS A CA 1
ATOM 3640 C C . LYS A 1 468 ? -9.668 -10.558 14.385 1.00 97.62 468 LYS A C 1
ATOM 3642 O O . LYS A 1 468 ? -9.469 -11.024 13.267 1.00 97.62 468 LYS A O 1
ATOM 3647 N N . ALA A 1 469 ? -10.804 -10.789 15.049 1.00 98.38 469 ALA A N 1
ATOM 3648 C CA . ALA A 1 469 ? -11.949 -11.496 14.465 1.00 98.38 469 ALA A CA 1
ATOM 3649 C C . ALA A 1 469 ? -12.651 -10.680 13.362 1.00 98.38 469 ALA A C 1
ATOM 3651 O O . ALA A 1 469 ? -13.476 -11.230 12.634 1.00 98.38 469 ALA A O 1
ATOM 3652 N N . LEU A 1 470 ? -12.325 -9.387 13.233 1.00 98.50 470 LEU A N 1
ATOM 3653 C CA . LEU A 1 470 ? -12.855 -8.483 12.208 1.00 98.50 470 LEU A CA 1
ATOM 3654 C C . LEU A 1 470 ? -12.030 -8.501 10.910 1.00 98.50 470 LEU A C 1
ATOM 3656 O O . LEU A 1 470 ? -12.355 -7.781 9.963 1.00 98.50 470 LEU A O 1
ATOM 3660 N N . THR A 1 471 ? -10.961 -9.299 10.861 1.00 98.12 471 THR A N 1
ATOM 3661 C CA . THR A 1 471 ? -10.053 -9.382 9.716 1.00 98.12 471 THR A CA 1
ATOM 3662 C C . THR A 1 471 ? -10.513 -10.442 8.723 1.00 98.12 471 THR A C 1
ATOM 3664 O O . THR A 1 471 ? -10.677 -11.611 9.073 1.00 98.12 471 THR A O 1
ATOM 3667 N N . ASP A 1 472 ? -10.685 -10.041 7.468 1.00 98.38 472 ASP A N 1
ATOM 3668 C CA . ASP A 1 472 ? -10.873 -10.958 6.349 1.00 98.38 472 ASP A CA 1
ATOM 3669 C C . ASP A 1 472 ? -9.553 -11.710 6.086 1.00 98.38 472 ASP A C 1
ATOM 3671 O O . ASP A 1 472 ? -8.521 -11.065 5.890 1.00 98.38 472 ASP A O 1
ATOM 3675 N N . PRO A 1 473 ? -9.517 -13.053 6.068 1.00 96.75 473 PRO A N 1
ATOM 3676 C CA . PRO A 1 473 ? -8.283 -13.798 5.813 1.00 96.75 473 PRO A CA 1
ATOM 3677 C C . PRO A 1 473 ? -7.573 -13.414 4.505 1.00 96.75 473 PRO A C 1
ATOM 3679 O O . PRO A 1 473 ? -6.351 -13.547 4.425 1.00 96.75 473 PRO A O 1
ATOM 3682 N N . CYS A 1 474 ? -8.301 -12.891 3.510 1.00 97.50 474 CYS A N 1
ATOM 3683 C CA . CYS A 1 474 ? -7.745 -12.442 2.236 1.00 97.50 474 CYS A CA 1
ATOM 3684 C C . CYS A 1 474 ? -6.647 -11.388 2.407 1.00 97.50 474 CYS A C 1
ATOM 3686 O O . CYS A 1 474 ? -5.621 -11.461 1.736 1.00 97.50 474 CYS A O 1
ATOM 3688 N N . VAL A 1 475 ? -6.793 -10.447 3.351 1.00 97.44 475 VAL A N 1
ATOM 3689 C CA . VAL A 1 475 ? -5.802 -9.366 3.536 1.00 97.44 475 VAL A CA 1
ATOM 3690 C C . VAL A 1 475 ? -4.479 -9.852 4.140 1.00 97.44 475 VAL A C 1
ATOM 3692 O O . VAL A 1 475 ? -3.535 -9.076 4.273 1.00 97.44 475 VAL A O 1
ATOM 3695 N N . LYS A 1 476 ? -4.405 -11.134 4.513 1.00 95.44 476 LYS A N 1
ATOM 3696 C CA . LYS A 1 476 ? -3.209 -11.817 5.020 1.00 95.44 476 LYS A CA 1
ATOM 3697 C C . LYS A 1 476 ? -2.658 -12.871 4.055 1.00 95.44 476 LYS A C 1
ATOM 3699 O O . LYS A 1 476 ? -1.694 -13.548 4.412 1.00 95.44 476 LYS A O 1
ATOM 3704 N N . ASP A 1 477 ? -3.230 -12.993 2.858 1.00 95.56 477 ASP A N 1
ATOM 3705 C CA . ASP A 1 477 ? -2.781 -13.915 1.818 1.00 95.56 477 ASP A CA 1
ATOM 3706 C C . ASP A 1 477 ? -2.435 -13.150 0.530 1.00 95.56 477 ASP A C 1
ATOM 3708 O O . ASP A 1 477 ? -3.276 -12.496 -0.092 1.00 95.56 477 ASP A O 1
ATOM 3712 N N . ALA A 1 478 ? -1.169 -13.230 0.118 1.00 95.81 478 ALA A N 1
ATOM 3713 C CA . ALA A 1 478 ? -0.667 -12.498 -1.041 1.00 95.81 478 ALA A CA 1
ATOM 3714 C C . ALA A 1 478 ? -1.346 -12.922 -2.355 1.00 95.81 478 ALA A C 1
ATOM 3716 O O . ALA A 1 478 ? -1.564 -12.082 -3.229 1.00 95.81 478 ALA A O 1
ATOM 3717 N N . ARG A 1 479 ? -1.728 -14.201 -2.495 1.00 94.56 479 ARG A N 1
ATOM 3718 C CA . ARG A 1 479 ? -2.435 -14.695 -3.690 1.00 94.56 479 ARG A CA 1
ATOM 3719 C C . ARG A 1 479 ? -3.849 -14.136 -3.749 1.00 94.56 479 ARG A C 1
ATOM 3721 O O . ARG A 1 479 ? -4.311 -13.789 -4.830 1.00 94.56 479 ARG A O 1
ATOM 3728 N N . CYS A 1 480 ? -4.505 -13.996 -2.600 1.00 96.81 480 CYS A N 1
ATOM 3729 C CA . CYS A 1 480 ? -5.814 -13.370 -2.521 1.00 96.81 480 CYS A CA 1
ATOM 3730 C C . CYS A 1 480 ? -5.758 -11.883 -2.892 1.00 96.81 480 CYS A C 1
ATOM 3732 O O . CYS A 1 480 ? -6.611 -11.425 -3.641 1.00 96.81 480 CYS A O 1
ATOM 3734 N N . LEU A 1 481 ? -4.731 -11.142 -2.458 1.00 97.69 481 LEU A N 1
ATOM 3735 C CA . LEU A 1 481 ? -4.553 -9.723 -2.809 1.00 97.69 481 LEU A CA 1
ATOM 3736 C C . LEU A 1 481 ? -4.050 -9.475 -4.244 1.00 97.69 481 LEU A C 1
ATOM 3738 O O . LEU A 1 481 ? -4.158 -8.350 -4.739 1.00 97.69 481 LEU A O 1
ATOM 3742 N N . ALA A 1 482 ? -3.529 -10.496 -4.930 1.00 96.25 482 ALA A N 1
ATOM 3743 C CA . ALA A 1 482 ? -2.921 -10.369 -6.255 1.00 96.25 482 ALA A CA 1
ATOM 3744 C C . ALA A 1 482 ? -3.789 -9.658 -7.321 1.00 96.25 482 ALA A C 1
ATOM 3746 O O . ALA A 1 482 ? -3.227 -8.863 -8.074 1.00 96.25 482 ALA A O 1
ATOM 3747 N N . PRO A 1 483 ? -5.128 -9.838 -7.399 1.00 97.44 483 PRO A N 1
ATOM 3748 C CA . PRO A 1 483 ? -5.962 -9.140 -8.386 1.00 97.44 483 PRO A CA 1
ATOM 3749 C C . PRO A 1 483 ? -5.901 -7.606 -8.306 1.00 97.44 483 PRO A C 1
ATOM 3751 O O . PRO A 1 483 ? -6.135 -6.926 -9.310 1.00 97.44 483 PRO A O 1
ATOM 3754 N N . TRP A 1 484 ? -5.566 -7.061 -7.132 1.00 98.12 484 TRP A N 1
ATOM 3755 C CA . TRP A 1 484 ? -5.475 -5.623 -6.880 1.00 98.12 484 TRP A CA 1
ATOM 3756 C C . TRP A 1 484 ? -4.079 -5.039 -7.109 1.00 98.12 484 TRP A C 1
ATOM 3758 O O . TRP A 1 484 ? -3.917 -3.827 -7.061 1.00 98.12 484 TRP A O 1
ATOM 3768 N N . ILE A 1 485 ? -3.066 -5.856 -7.387 1.00 97.25 485 ILE A N 1
ATOM 3769 C CA . ILE A 1 485 ? -1.693 -5.389 -7.596 1.00 97.25 485 ILE A CA 1
ATOM 3770 C C . ILE A 1 485 ? -1.329 -5.619 -9.068 1.00 97.25 485 ILE A C 1
ATOM 3772 O O . ILE A 1 485 ? -1.616 -6.693 -9.598 1.00 97.25 485 ILE A O 1
ATOM 3776 N N . PRO A 1 486 ? -0.726 -4.641 -9.771 1.00 94.94 486 PRO A N 1
ATOM 3777 C CA . PRO A 1 486 ? -0.249 -4.854 -11.123 1.00 94.94 486 PRO A CA 1
ATOM 3778 C C . PRO A 1 486 ? 0.712 -6.036 -11.183 1.00 94.94 486 PRO A C 1
ATOM 3780 O O . PRO A 1 486 ? 1.751 -6.064 -10.524 1.00 94.94 486 PRO A O 1
ATOM 3783 N N . SER A 1 487 ? 0.361 -7.004 -12.011 1.00 89.12 487 SER A N 1
ATOM 3784 C CA . SER A 1 487 ? 1.218 -8.128 -12.340 1.00 89.12 487 SER A CA 1
ATOM 3785 C C . SER A 1 487 ? 2.304 -7.691 -13.324 1.00 89.12 487 SER A C 1
ATOM 3787 O O . SER A 1 487 ? 2.227 -6.632 -13.965 1.00 89.12 487 SER A O 1
ATOM 3789 N N . ARG A 1 488 ? 3.324 -8.531 -13.508 1.00 81.00 488 ARG A N 1
ATOM 3790 C CA . ARG A 1 488 ? 4.330 -8.289 -14.549 1.00 81.00 488 ARG A CA 1
ATOM 3791 C C . ARG A 1 488 ? 3.741 -8.405 -15.958 1.00 81.00 488 ARG A C 1
ATOM 3793 O O . ARG A 1 488 ? 4.363 -7.938 -16.901 1.00 81.00 488 ARG A O 1
ATOM 3800 N N . GLU A 1 489 ? 2.580 -9.024 -16.126 1.00 84.31 489 GLU A N 1
ATOM 3801 C CA . GLU A 1 489 ? 1.876 -9.177 -17.399 1.00 84.31 489 GLU A CA 1
ATOM 3802 C C . GLU A 1 489 ? 1.089 -7.922 -17.772 1.00 84.31 489 GLU A C 1
ATOM 3804 O O . GLU A 1 489 ? 0.912 -7.642 -18.957 1.00 84.31 489 GLU A O 1
ATOM 3809 N N . ASP A 1 490 ? 0.667 -7.147 -16.774 1.00 90.94 490 ASP A N 1
ATOM 3810 C CA . ASP A 1 490 ? -0.069 -5.913 -17.000 1.00 90.94 490 ASP A CA 1
ATOM 3811 C C . ASP A 1 490 ? 0.777 -4.926 -17.824 1.00 90.94 490 ASP A C 1
ATOM 3813 O O . ASP A 1 490 ? 1.987 -4.767 -17.600 1.00 90.94 490 ASP A O 1
ATOM 3817 N N . ILE A 1 491 ? 0.129 -4.212 -18.747 1.00 90.69 491 ILE A N 1
ATOM 3818 C CA . ILE A 1 491 ? 0.754 -3.149 -19.542 1.00 90.69 491 ILE A CA 1
ATOM 3819 C C . ILE A 1 491 ? 1.216 -2.005 -18.643 1.00 90.69 491 ILE A C 1
ATOM 3821 O O . ILE A 1 491 ? 0.462 -1.527 -17.799 1.00 90.69 491 ILE A O 1
ATOM 3825 N N . ASP A 1 492 ? 2.454 -1.559 -18.819 1.00 90.88 492 ASP A N 1
ATOM 3826 C CA . ASP A 1 492 ? 2.943 -0.315 -18.232 1.00 90.88 492 ASP A CA 1
ATOM 3827 C C . ASP A 1 492 ? 2.792 0.787 -19.291 1.00 90.88 492 ASP A C 1
ATOM 3829 O O . ASP A 1 492 ? 3.584 0.815 -20.236 1.00 90.88 492 ASP A O 1
ATOM 3833 N N . PRO A 1 493 ? 1.709 1.589 -19.255 1.00 93.31 493 PRO A N 1
ATOM 3834 C CA . PRO A 1 493 ? 1.355 2.477 -20.357 1.00 93.31 493 PRO A CA 1
ATOM 3835 C C . PRO A 1 493 ? 2.316 3.656 -20.513 1.00 93.31 493 PRO A C 1
ATOM 3837 O O . PRO A 1 493 ? 2.436 4.165 -21.630 1.00 93.31 493 PRO A O 1
ATOM 3840 N N . ASP A 1 494 ? 3.022 4.045 -19.454 1.00 92.81 494 ASP A N 1
ATOM 3841 C CA . ASP A 1 494 ? 3.907 5.210 -19.427 1.00 92.81 494 ASP A CA 1
ATOM 3842 C C . ASP A 1 494 ? 5.341 4.920 -18.964 1.00 92.81 494 ASP A C 1
ATOM 3844 O O . ASP A 1 494 ? 6.214 5.777 -19.107 1.00 92.81 494 ASP A O 1
ATOM 3848 N N . GLY A 1 495 ? 5.613 3.707 -18.474 1.00 88.81 495 GLY A N 1
ATOM 3849 C CA . GLY A 1 495 ? 6.921 3.345 -17.933 1.00 88.81 495 GLY A CA 1
ATOM 3850 C C . GLY A 1 495 ? 7.174 3.932 -16.543 1.00 88.81 495 GLY A C 1
ATOM 3851 O O . GLY A 1 495 ? 8.304 3.876 -16.071 1.00 88.81 495 GLY A O 1
ATOM 3852 N N . LEU A 1 496 ? 6.159 4.528 -15.908 1.00 93.31 496 LEU A N 1
ATOM 3853 C CA . LEU A 1 496 ? 6.228 5.172 -14.594 1.00 93.31 496 LEU A CA 1
ATOM 3854 C C . LEU A 1 496 ? 5.480 4.366 -13.526 1.00 93.31 496 LEU A C 1
ATOM 3856 O O . LEU A 1 496 ? 5.101 4.905 -12.482 1.00 93.31 496 LEU A O 1
ATOM 3860 N N . ARG A 1 497 ? 5.235 3.073 -13.766 1.00 94.44 497 ARG A N 1
ATOM 3861 C CA . ARG A 1 497 ? 4.658 2.195 -12.751 1.00 94.44 497 ARG A CA 1
ATOM 3862 C C . ARG A 1 497 ? 5.608 2.069 -11.558 1.00 94.44 497 ARG A C 1
ATOM 3864 O O . ARG A 1 497 ? 6.752 1.654 -11.713 1.00 94.44 497 ARG A O 1
ATOM 3871 N N . LEU A 1 498 ? 5.086 2.328 -10.360 1.00 94.31 498 LEU A N 1
ATOM 3872 C CA . LEU A 1 498 ? 5.746 2.048 -9.087 1.00 94.31 498 LEU A CA 1
ATOM 3873 C C . LEU A 1 498 ? 6.251 0.599 -9.042 1.00 94.31 498 LEU A C 1
ATOM 3875 O O . LEU A 1 498 ? 5.465 -0.335 -9.228 1.00 94.31 498 LEU A O 1
ATOM 3879 N N . GLN A 1 499 ? 7.540 0.421 -8.750 1.00 91.81 499 GLN A N 1
ATOM 3880 C CA . GLN A 1 499 ? 8.152 -0.888 -8.537 1.00 91.81 499 GLN A CA 1
ATOM 38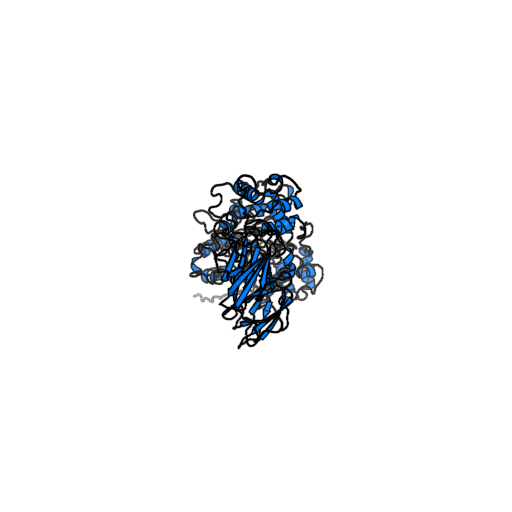81 C C . GLN A 1 499 ? 8.341 -1.084 -7.035 1.00 91.81 499 GLN A C 1
ATOM 3883 O O . GLN A 1 499 ? 9.337 -0.646 -6.481 1.00 91.81 499 GLN A O 1
ATOM 3888 N N . PRO A 1 500 ? 7.384 -1.700 -6.332 1.00 94.12 500 PRO A N 1
ATOM 3889 C CA . PRO A 1 500 ? 7.353 -1.653 -4.882 1.00 94.12 500 PRO A CA 1
ATOM 3890 C C . PRO A 1 500 ? 8.537 -2.401 -4.252 1.00 94.12 500 PRO A C 1
ATOM 3892 O O . PRO A 1 500 ? 8.650 -3.615 -4.419 1.00 94.12 500 PRO A O 1
ATOM 3895 N N . LEU A 1 501 ? 9.386 -1.709 -3.486 1.00 94.75 501 LEU A N 1
ATOM 3896 C CA . LEU A 1 501 ? 10.532 -2.277 -2.769 1.00 94.75 501 LEU A CA 1
ATOM 3897 C C . LEU A 1 501 ? 10.397 -2.104 -1.251 1.00 94.75 501 LEU A C 1
ATOM 3899 O O . LEU A 1 501 ? 9.757 -1.181 -0.752 1.00 94.75 501 LEU A O 1
ATOM 3903 N N . ASN A 1 502 ? 11.038 -2.992 -0.493 1.00 94.06 502 ASN A N 1
ATOM 3904 C CA . ASN A 1 502 ? 11.262 -2.798 0.940 1.00 94.06 502 ASN A CA 1
ATOM 3905 C C . ASN A 1 502 ? 12.646 -2.165 1.213 1.00 94.06 502 ASN A C 1
ATOM 3907 O O . ASN A 1 502 ? 13.452 -1.979 0.302 1.00 94.06 502 ASN A O 1
ATOM 3911 N N . TYR A 1 503 ? 12.963 -1.900 2.484 1.00 91.94 503 TYR A N 1
ATOM 3912 C CA . TYR A 1 503 ? 14.242 -1.303 2.900 1.00 91.94 503 TYR A CA 1
ATOM 3913 C C . TYR A 1 503 ? 15.503 -2.118 2.538 1.00 91.94 503 TYR A C 1
ATOM 3915 O O . TYR A 1 503 ? 16.600 -1.568 2.514 1.00 91.94 503 TYR A O 1
ATOM 3923 N N . GLN A 1 504 ? 15.373 -3.415 2.232 1.00 92.56 504 GLN A N 1
ATOM 3924 C CA . GLN A 1 504 ? 16.466 -4.273 1.747 1.00 92.56 504 GLN A CA 1
ATOM 3925 C C . GLN A 1 504 ? 16.613 -4.210 0.209 1.00 92.56 504 GLN A C 1
ATOM 3927 O O . GLN A 1 504 ? 17.384 -4.975 -0.388 1.00 92.56 504 GLN A O 1
ATOM 3932 N N . GLN A 1 505 ? 15.864 -3.318 -0.455 1.00 91.38 505 GLN A N 1
ATOM 3933 C CA . GLN A 1 505 ? 15.808 -3.154 -1.910 1.00 91.38 505 GLN A CA 1
ATOM 3934 C C . GLN A 1 505 ? 15.446 -4.460 -2.634 1.00 91.38 505 GLN A C 1
ATOM 3936 O O . GLN A 1 505 ? 16.073 -4.838 -3.630 1.00 91.38 505 GLN A O 1
ATOM 3941 N N . VAL A 1 506 ? 14.498 -5.213 -2.078 1.00 93.25 506 VAL A N 1
ATOM 3942 C CA . VAL A 1 506 ? 13.861 -6.359 -2.745 1.00 93.25 506 VAL A CA 1
ATOM 3943 C C . VAL A 1 506 ? 12.376 -6.063 -2.942 1.00 93.25 506 VAL A C 1
ATOM 3945 O O . VAL A 1 506 ? 11.849 -5.230 -2.198 1.00 93.25 506 VAL A O 1
ATOM 3948 N N . PRO A 1 507 ? 11.698 -6.726 -3.901 1.00 94.25 507 PRO A N 1
ATOM 3949 C CA . PRO A 1 507 ? 10.266 -6.562 -4.106 1.00 94.25 507 PRO A CA 1
ATOM 3950 C C . PRO A 1 507 ? 9.485 -6.668 -2.799 1.00 94.25 507 PRO A C 1
ATOM 3952 O O . PRO A 1 507 ? 9.735 -7.556 -1.978 1.00 94.25 507 PRO A O 1
ATOM 3955 N N . LEU A 1 508 ? 8.549 -5.744 -2.602 1.00 94.81 508 LEU A N 1
ATOM 3956 C CA . LEU A 1 508 ? 7.681 -5.734 -1.439 1.00 94.81 508 LEU A CA 1
ATOM 3957 C C . LEU A 1 508 ? 6.819 -7.002 -1.430 1.00 94.81 508 LEU A C 1
ATOM 3959 O O . LEU A 1 508 ? 6.233 -7.396 -2.436 1.00 94.81 508 LEU A O 1
ATOM 3963 N N . TYR A 1 509 ? 6.707 -7.610 -0.258 1.00 94.81 509 TYR A N 1
ATOM 3964 C CA . TYR A 1 509 ? 5.898 -8.796 -0.013 1.00 94.81 509 TYR A CA 1
ATOM 3965 C C . TYR A 1 509 ? 4.997 -8.562 1.195 1.00 94.81 509 TYR A C 1
ATOM 3967 O O . TYR A 1 509 ? 5.299 -7.727 2.053 1.00 94.81 509 TYR A O 1
ATOM 3975 N N . LEU A 1 510 ? 3.907 -9.321 1.278 1.00 94.94 510 LEU A N 1
ATOM 3976 C CA . LEU A 1 510 ? 2.980 -9.268 2.400 1.00 94.94 510 LEU A CA 1
ATOM 3977 C C . LEU A 1 510 ? 3.679 -9.776 3.675 1.00 94.94 510 LEU A C 1
ATOM 3979 O O . LEU A 1 510 ? 4.038 -10.957 3.738 1.00 94.94 510 LEU A O 1
ATOM 3983 N N . PRO A 1 511 ? 3.923 -8.926 4.687 1.00 88.88 511 PRO A N 1
ATOM 3984 C CA . PRO A 1 511 ? 4.688 -9.326 5.861 1.00 88.88 511 PRO A CA 1
ATOM 3985 C C . PRO A 1 511 ? 3.895 -10.298 6.747 1.00 88.88 511 PRO A C 1
ATOM 3987 O O . PRO A 1 511 ? 2.686 -10.153 6.922 1.00 88.88 511 PRO A O 1
ATOM 3990 N N . LYS A 1 512 ? 4.589 -11.248 7.389 1.00 87.38 512 LYS A N 1
ATOM 3991 C CA . LYS A 1 512 ? 4.045 -12.057 8.494 1.00 87.38 512 LYS A CA 1
ATOM 3992 C C . LYS A 1 512 ? 4.738 -11.715 9.808 1.00 87.38 512 LYS A C 1
ATOM 3994 O O . LYS A 1 512 ? 5.947 -11.508 9.858 1.00 87.38 512 LYS A O 1
ATOM 3999 N N . LYS A 1 513 ? 3.964 -11.697 10.895 1.00 84.94 513 LYS A N 1
ATOM 4000 C CA . LYS A 1 513 ? 4.476 -11.537 12.262 1.00 84.94 513 LYS A CA 1
ATOM 4001 C C . LYS A 1 513 ? 4.874 -12.907 12.816 1.00 84.94 513 LYS A C 1
ATOM 4003 O O . LYS A 1 513 ? 4.035 -13.644 13.328 1.00 84.94 513 LYS A O 1
ATOM 4008 N N . CYS A 1 514 ? 6.157 -13.258 12.729 1.00 89.06 514 CYS A N 1
ATOM 4009 C CA . CYS A 1 514 ? 6.644 -14.598 13.092 1.00 89.06 514 CYS A CA 1
ATOM 4010 C C . CYS A 1 514 ? 6.567 -14.957 14.579 1.00 89.06 514 CYS A C 1
ATOM 4012 O O . CYS A 1 514 ? 6.755 -16.108 14.950 1.00 89.06 514 CYS A O 1
ATOM 4014 N N . ASN A 1 515 ? 6.232 -14.003 15.444 1.00 84.62 515 ASN A N 1
ATOM 4015 C CA . ASN A 1 515 ? 5.893 -14.274 16.839 1.00 84.62 515 ASN A CA 1
ATOM 4016 C C . ASN A 1 515 ? 4.448 -14.774 17.041 1.00 84.62 515 ASN A C 1
ATOM 4018 O O . ASN A 1 515 ? 4.114 -15.173 18.152 1.00 84.62 515 ASN A O 1
ATOM 4022 N N . GLN A 1 516 ? 3.601 -14.733 16.008 1.00 82.56 516 GLN A N 1
ATOM 4023 C CA . GLN A 1 516 ? 2.173 -15.074 16.071 1.00 82.56 516 GLN A CA 1
ATOM 4024 C C . GLN A 1 516 ? 1.790 -16.254 15.167 1.00 82.56 516 GLN A C 1
ATOM 4026 O O . GLN A 1 516 ? 0.633 -16.667 15.163 1.00 82.56 516 GLN A O 1
ATOM 4031 N N . VAL A 1 517 ? 2.736 -16.789 14.390 1.00 85.25 517 VAL A N 1
ATOM 4032 C CA . VAL A 1 517 ? 2.488 -17.830 13.385 1.00 85.25 517 VAL A CA 1
ATOM 4033 C C . VAL A 1 517 ? 3.508 -18.952 13.548 1.00 85.25 517 VAL A C 1
ATOM 4035 O O . VAL A 1 517 ? 4.661 -18.709 13.900 1.00 85.25 517 VAL A O 1
ATOM 4038 N N . MET A 1 518 ? 3.078 -20.186 13.285 1.00 89.25 518 MET A N 1
ATOM 4039 C CA . MET A 1 518 ? 3.961 -21.350 13.291 1.00 89.25 518 MET A CA 1
ATOM 4040 C C . MET A 1 518 ? 4.978 -21.260 12.143 1.00 89.25 518 MET A C 1
ATOM 4042 O O . MET A 1 518 ? 4.581 -20.961 11.013 1.00 89.25 518 MET A O 1
ATOM 4046 N N . PRO A 1 519 ? 6.268 -21.541 12.397 1.00 92.31 519 PRO A N 1
ATOM 4047 C CA . PRO A 1 519 ? 7.257 -21.643 11.336 1.00 92.31 519 PRO A CA 1
ATOM 4048 C C . PRO A 1 519 ? 6.915 -22.747 10.328 1.00 92.31 519 PRO A C 1
ATOM 4050 O O . PRO A 1 519 ? 6.380 -23.795 10.696 1.00 92.31 519 PRO A O 1
ATOM 4053 N N . LEU A 1 520 ? 7.274 -22.529 9.064 1.00 93.94 520 LEU A N 1
ATOM 4054 C CA . LEU A 1 520 ? 7.204 -23.532 8.013 1.00 93.94 520 LEU A CA 1
ATOM 4055 C C . LEU A 1 520 ? 8.062 -24.747 8.362 1.00 93.94 520 LEU A C 1
ATOM 4057 O O . LEU A 1 520 ? 9.174 -24.635 8.886 1.00 93.94 520 LEU A O 1
ATOM 4061 N N . SER A 1 521 ? 7.557 -25.922 7.998 1.00 93.19 521 SER A N 1
ATOM 4062 C CA . SER A 1 521 ? 8.335 -27.150 8.043 1.00 93.19 521 SER A CA 1
ATOM 4063 C C . SER A 1 521 ? 9.347 -27.190 6.896 1.00 93.19 521 SER A C 1
ATOM 4065 O O . SER A 1 521 ? 9.111 -26.689 5.794 1.00 93.19 521 SER A O 1
ATOM 4067 N N . SER A 1 522 ? 10.482 -27.835 7.148 1.00 95.00 522 SER A N 1
ATOM 4068 C CA . SER A 1 522 ? 11.466 -28.135 6.109 1.00 95.00 522 SER A CA 1
ATOM 4069 C C . SER A 1 522 ? 10.835 -28.988 4.998 1.00 95.00 522 SER A C 1
ATOM 4071 O O . SER A 1 522 ? 10.100 -29.934 5.280 1.00 95.00 522 SER A O 1
ATOM 4073 N N . GLY A 1 523 ? 11.116 -28.648 3.743 1.00 96.56 523 GLY A N 1
ATOM 4074 C CA . GLY A 1 523 ? 10.488 -29.212 2.549 1.00 96.56 523 GLY A CA 1
ATOM 4075 C C . GLY A 1 523 ? 9.251 -28.449 2.060 1.00 96.56 523 GLY A C 1
ATOM 4076 O O . GLY A 1 523 ? 8.619 -28.909 1.114 1.00 96.56 523 GLY A O 1
ATOM 4077 N N . SER A 1 524 ? 8.900 -27.314 2.673 1.00 97.12 524 SER A N 1
ATOM 4078 C CA . SER A 1 524 ? 7.765 -26.479 2.249 1.00 97.12 524 SER A CA 1
ATOM 4079 C C . SER A 1 524 ? 8.073 -25.626 1.013 1.00 97.12 524 SER A C 1
ATOM 4081 O O . SER A 1 524 ? 9.225 -25.286 0.734 1.00 97.12 524 SER A O 1
ATOM 4083 N N . GLU A 1 525 ? 7.015 -25.257 0.291 1.00 96.56 525 GLU A N 1
ATOM 4084 C CA . GLU A 1 525 ? 7.069 -24.286 -0.804 1.00 96.56 525 GLU A CA 1
ATOM 4085 C C . GLU A 1 525 ? 7.043 -22.851 -0.258 1.00 96.56 525 GLU A C 1
ATOM 4087 O O . GLU A 1 525 ? 6.216 -22.529 0.598 1.00 96.56 525 GLU A O 1
ATOM 4092 N N . LEU A 1 526 ? 7.896 -21.975 -0.786 1.00 95.69 526 LEU A N 1
ATOM 4093 C CA . LEU A 1 526 ? 7.779 -20.533 -0.607 1.00 95.69 526 LEU A CA 1
ATOM 4094 C C . LEU A 1 526 ? 6.796 -19.967 -1.625 1.00 95.69 526 LEU A C 1
ATOM 4096 O O . LEU A 1 526 ? 7.037 -20.011 -2.831 1.00 95.69 526 LEU A O 1
ATOM 4100 N N . GLN A 1 527 ? 5.705 -19.394 -1.124 1.00 92.81 527 GLN A N 1
ATOM 4101 C CA . GLN A 1 527 ? 4.724 -18.724 -1.966 1.00 92.81 527 GLN A CA 1
ATOM 4102 C C . GLN A 1 527 ? 5.263 -17.354 -2.430 1.00 92.81 527 GLN A C 1
ATOM 4104 O O . GLN A 1 527 ? 5.803 -16.602 -1.609 1.00 92.81 527 GLN A O 1
ATOM 4109 N N . PRO A 1 528 ? 5.109 -16.989 -3.716 1.00 92.00 528 PRO A N 1
ATOM 4110 C CA . PRO A 1 528 ? 5.516 -15.682 -4.222 1.00 92.00 528 PRO A CA 1
ATOM 4111 C C . PRO A 1 528 ? 4.867 -14.520 -3.474 1.00 92.00 528 PRO A C 1
ATOM 4113 O O . PRO A 1 528 ? 3.665 -14.520 -3.211 1.00 92.00 528 PRO A O 1
ATOM 4116 N N . ASN A 1 529 ? 5.673 -13.502 -3.171 1.00 92.75 529 ASN A N 1
ATOM 4117 C CA . ASN A 1 529 ? 5.279 -12.256 -2.512 1.00 92.75 529 ASN A CA 1
ATOM 4118 C C . ASN A 1 529 ? 4.612 -12.436 -1.134 1.00 92.75 529 ASN A C 1
ATOM 4120 O O . ASN A 1 529 ? 4.002 -11.499 -0.615 1.00 92.75 529 ASN A O 1
ATOM 4124 N N . GLN A 1 530 ? 4.763 -13.610 -0.519 1.00 95.25 530 GLN A N 1
ATOM 4125 C CA . GLN A 1 530 ? 4.289 -13.918 0.822 1.00 95.25 530 GLN A CA 1
ATOM 4126 C C . GLN A 1 530 ? 5.485 -14.014 1.770 1.00 95.25 530 GLN A C 1
ATOM 4128 O O . GLN A 1 530 ? 6.403 -14.804 1.556 1.00 95.25 530 GLN A O 1
ATOM 4133 N N . GLY A 1 531 ? 5.469 -13.222 2.841 1.00 94.88 531 GLY A N 1
ATOM 4134 C CA . GLY A 1 531 ? 6.361 -13.448 3.970 1.00 94.88 531 GLY A CA 1
ATOM 4135 C C . GLY A 1 531 ? 5.966 -14.736 4.683 1.00 94.88 531 GLY A C 1
ATOM 4136 O O . GLY A 1 531 ? 4.787 -14.956 4.952 1.00 94.88 531 GLY A O 1
ATOM 4137 N N . GLU A 1 532 ? 6.943 -15.569 4.997 1.00 95.75 532 GLU A N 1
ATOM 4138 C CA . GLU A 1 532 ? 6.803 -16.841 5.696 1.00 95.75 532 GLU A CA 1
ATOM 4139 C C . GLU A 1 532 ? 7.780 -16.908 6.866 1.00 95.75 532 GLU A C 1
ATOM 4141 O O . GLU A 1 532 ? 8.777 -16.196 6.893 1.00 95.75 532 GLU A O 1
ATOM 4146 N N . CYS A 1 533 ? 7.500 -17.749 7.857 1.00 96.38 533 CYS A N 1
ATOM 4147 C CA . CYS A 1 533 ? 8.299 -17.803 9.079 1.00 96.38 533 CYS A CA 1
ATOM 4148 C C . CYS A 1 533 ? 9.130 -19.075 9.131 1.00 96.38 533 CYS A C 1
ATOM 4150 O O . CYS A 1 533 ? 8.622 -20.150 8.835 1.00 96.38 533 CYS A O 1
ATOM 4152 N N . ILE A 1 534 ? 10.392 -18.974 9.538 1.00 96.81 534 ILE A N 1
ATOM 4153 C CA . ILE A 1 534 ? 11.300 -20.112 9.683 1.00 96.81 534 ILE A CA 1
ATOM 4154 C C . ILE A 1 534 ? 12.072 -20.034 11.005 1.00 96.81 534 ILE A C 1
ATOM 4156 O O . ILE A 1 534 ? 12.462 -18.961 11.469 1.00 96.81 534 ILE A O 1
ATOM 4160 N N . SER A 1 535 ? 12.317 -21.204 11.590 1.00 96.50 535 SER A N 1
ATOM 4161 C CA . SER A 1 535 ? 13.148 -21.401 12.781 1.00 96.50 535 SER A CA 1
ATOM 4162 C C . SER A 1 535 ? 13.901 -22.725 12.650 1.00 96.50 535 SER A C 1
ATOM 4164 O O . SER A 1 535 ? 13.402 -23.666 12.032 1.00 96.50 535 SER A O 1
ATOM 4166 N N . GLY A 1 536 ? 15.084 -22.825 13.252 1.00 95.56 536 GLY A N 1
ATOM 4167 C CA . GLY A 1 536 ? 15.886 -24.048 13.280 1.00 95.56 536 GLY A CA 1
ATOM 4168 C C . GLY A 1 536 ? 17.371 -23.786 13.050 1.00 95.56 536 GLY A C 1
ATOM 4169 O O . GLY A 1 536 ? 17.852 -22.672 13.201 1.00 95.56 536 GLY A O 1
ATOM 4170 N N . SER A 1 537 ? 18.123 -24.830 12.708 1.00 95.62 537 SER A N 1
ATOM 4171 C CA . SER A 1 537 ? 19.520 -24.717 12.252 1.00 95.62 537 SER A CA 1
ATOM 4172 C C . SER A 1 537 ? 19.657 -24.937 10.746 1.00 95.62 537 SER A C 1
ATOM 4174 O O . SER A 1 537 ? 20.607 -24.471 10.120 1.00 95.62 537 SER A O 1
ATOM 4176 N N . THR A 1 538 ? 18.721 -25.664 10.137 1.00 96.81 538 THR A N 1
ATOM 4177 C CA . THR A 1 538 ? 18.670 -25.898 8.694 1.00 96.81 538 THR A CA 1
ATOM 4178 C C . THR A 1 538 ? 17.222 -26.067 8.260 1.00 96.81 538 THR A C 1
ATOM 4180 O O . THR A 1 538 ? 16.508 -26.906 8.809 1.00 96.81 538 THR A O 1
ATOM 4183 N N . VAL A 1 539 ? 16.796 -25.280 7.276 1.00 97.75 539 VAL A N 1
ATOM 4184 C CA . VAL A 1 539 ? 15.454 -25.350 6.686 1.00 97.75 539 VAL A CA 1
ATOM 4185 C C . VAL A 1 539 ? 15.595 -25.426 5.167 1.00 97.75 539 VAL A C 1
ATOM 4187 O O . VAL A 1 539 ? 16.198 -24.545 4.556 1.00 97.75 539 VAL A O 1
ATOM 4190 N N . TYR A 1 540 ? 15.055 -26.489 4.572 1.00 97.94 540 TYR A N 1
ATOM 4191 C CA . TYR A 1 540 ? 15.025 -26.731 3.130 1.00 97.94 540 TYR A CA 1
ATOM 4192 C C . TYR A 1 540 ? 13.717 -26.190 2.555 1.00 97.94 540 TYR A C 1
ATOM 4194 O O . TYR A 1 540 ? 12.656 -26.470 3.107 1.00 97.94 540 TYR A O 1
ATOM 4202 N N . LEU A 1 541 ? 13.770 -25.418 1.473 1.00 98.19 541 LEU A N 1
ATOM 4203 C CA . LEU A 1 541 ? 12.599 -24.778 0.872 1.00 98.19 541 LEU A CA 1
ATOM 4204 C C . LEU A 1 541 ? 12.709 -24.789 -0.651 1.00 98.19 541 LEU A C 1
ATOM 4206 O O . LEU A 1 541 ? 13.809 -24.760 -1.206 1.00 98.19 541 LEU A O 1
ATOM 4210 N N . TYR A 1 542 ? 11.578 -24.832 -1.340 1.00 98.00 542 TYR A N 1
ATOM 4211 C CA . TYR A 1 542 ? 11.546 -24.733 -2.799 1.00 98.00 542 TYR A CA 1
ATOM 4212 C C . TYR A 1 542 ? 10.566 -23.657 -3.245 1.00 98.00 542 TYR A C 1
ATOM 4214 O O . TYR A 1 542 ? 9.721 -23.225 -2.470 1.00 98.00 542 TYR A O 1
ATOM 4222 N N . PHE A 1 543 ? 10.691 -23.212 -4.485 1.00 97.56 543 PHE A N 1
ATOM 4223 C CA . PHE A 1 543 ? 9.738 -22.308 -5.118 1.00 97.56 543 PHE A CA 1
ATOM 4224 C C . PHE A 1 543 ? 9.691 -22.604 -6.612 1.00 97.56 543 PHE A C 1
ATOM 4226 O O . PHE A 1 543 ? 10.683 -23.050 -7.200 1.00 97.56 543 PHE A O 1
ATOM 4233 N N . ASP A 1 544 ? 8.540 -22.349 -7.219 1.00 96.38 544 ASP A N 1
ATOM 4234 C CA . ASP A 1 544 ? 8.340 -22.546 -8.646 1.00 96.38 544 ASP A CA 1
ATOM 4235 C C . ASP A 1 544 ? 8.414 -21.193 -9.375 1.00 96.38 544 ASP A C 1
ATOM 4237 O O . ASP A 1 544 ? 7.806 -20.195 -8.988 1.00 96.38 544 ASP A O 1
ATOM 4241 N N . VAL A 1 545 ? 9.210 -21.152 -10.442 1.00 95.06 545 VAL A N 1
ATOM 4242 C CA . VAL A 1 545 ? 9.324 -20.012 -11.353 1.00 95.06 545 VAL A CA 1
ATOM 4243 C C . VAL A 1 545 ? 8.450 -20.297 -12.563 1.00 95.06 545 VAL A C 1
ATOM 4245 O O . VAL A 1 545 ? 8.647 -21.283 -13.270 1.00 95.06 545 VAL A O 1
ATOM 4248 N N . GLU A 1 546 ? 7.475 -19.431 -12.824 1.00 92.62 546 GLU A N 1
ATOM 4249 C CA . GLU A 1 546 ? 6.463 -19.694 -13.855 1.00 92.62 546 GLU A CA 1
ATOM 4250 C C . GLU A 1 546 ? 6.913 -19.359 -15.283 1.00 92.62 546 GLU A C 1
ATOM 4252 O O . GLU A 1 546 ? 6.358 -19.897 -16.246 1.00 92.62 546 GLU A O 1
ATOM 4257 N N . LYS A 1 547 ? 7.896 -18.460 -15.438 1.00 91.25 547 LYS A N 1
ATOM 4258 C CA . LYS A 1 547 ? 8.376 -17.982 -16.744 1.00 91.25 547 LYS A CA 1
ATOM 4259 C C . LYS A 1 547 ? 9.885 -17.834 -16.782 1.00 91.25 547 LYS A C 1
ATOM 4261 O O . LYS A 1 547 ? 10.514 -17.533 -15.769 1.00 91.25 547 LYS A O 1
ATOM 4266 N N . ASP A 1 548 ? 10.419 -17.969 -17.985 1.00 93.06 548 ASP A N 1
ATOM 4267 C CA . ASP A 1 548 ? 11.819 -17.693 -18.266 1.00 93.06 548 ASP A CA 1
ATOM 4268 C C . ASP A 1 548 ? 12.174 -16.228 -18.016 1.00 93.06 548 ASP A C 1
ATOM 4270 O O . ASP A 1 548 ? 11.295 -15.362 -18.023 1.00 93.06 548 ASP A O 1
ATOM 4274 N N . ASN A 1 549 ? 13.462 -15.959 -17.792 1.00 93.69 549 ASN A N 1
ATOM 4275 C CA . ASN A 1 549 ? 13.971 -14.609 -17.542 1.00 93.69 549 ASN A CA 1
ATOM 4276 C C . ASN A 1 549 ? 13.292 -13.921 -16.338 1.00 93.69 549 ASN A C 1
ATOM 4278 O O . ASN A 1 549 ? 12.918 -12.748 -16.399 1.00 93.69 549 ASN A O 1
ATOM 4282 N N . SER A 1 550 ? 13.108 -14.647 -15.233 1.00 94.25 550 SER A N 1
ATOM 4283 C CA . SER A 1 550 ? 12.539 -14.086 -14.003 1.00 94.25 550 SER A CA 1
ATOM 4284 C C . SER A 1 550 ? 13.648 -13.694 -13.031 1.00 94.25 550 SER A C 1
ATOM 4286 O O . SER A 1 550 ? 14.466 -14.531 -12.654 1.00 94.25 550 SER A O 1
ATOM 4288 N N . ASN A 1 551 ? 13.651 -12.441 -12.584 1.00 94.19 551 ASN A N 1
ATOM 4289 C CA . ASN A 1 551 ? 14.505 -11.987 -11.493 1.00 94.19 551 ASN A CA 1
ATOM 4290 C C . ASN A 1 551 ? 13.869 -12.390 -10.164 1.00 94.19 551 ASN A C 1
ATOM 4292 O O . ASN A 1 551 ? 12.818 -11.878 -9.784 1.00 94.19 551 ASN A O 1
ATOM 4296 N N . ILE A 1 552 ? 14.509 -13.332 -9.482 1.00 95.94 552 ILE A N 1
ATOM 4297 C CA . ILE A 1 552 ? 14.086 -13.894 -8.208 1.00 95.94 552 ILE A CA 1
ATOM 4298 C C . ILE A 1 552 ? 14.883 -13.247 -7.091 1.00 95.94 552 ILE A C 1
ATOM 4300 O O . ILE A 1 552 ? 16.113 -13.238 -7.116 1.00 95.94 552 ILE A O 1
ATOM 4304 N N . PHE A 1 553 ? 14.167 -12.755 -6.091 1.00 96.06 553 PHE A N 1
ATOM 4305 C CA . PHE A 1 553 ? 14.714 -12.152 -4.889 1.00 96.06 553 PHE A CA 1
ATOM 4306 C C . PHE A 1 553 ? 14.297 -13.004 -3.705 1.00 96.06 553 PHE A C 1
ATOM 4308 O O . PHE A 1 553 ? 13.111 -13.109 -3.416 1.00 96.06 553 PHE A O 1
ATOM 4315 N N . ILE A 1 554 ? 15.254 -13.601 -3.008 1.00 97.12 554 ILE A N 1
ATOM 4316 C CA . ILE A 1 554 ? 14.997 -14.306 -1.756 1.00 97.12 554 ILE A CA 1
ATOM 4317 C C . ILE A 1 554 ? 15.639 -13.491 -0.651 1.00 97.12 554 ILE A C 1
ATOM 4319 O O . ILE A 1 554 ? 16.843 -13.227 -0.686 1.00 97.12 554 ILE A O 1
ATOM 4323 N N . SER A 1 555 ? 14.836 -13.074 0.317 1.00 97.00 555 SER A N 1
ATOM 4324 C CA . SER A 1 555 ? 15.316 -12.269 1.435 1.00 97.00 555 SER A CA 1
ATOM 4325 C C . SER A 1 555 ? 14.856 -12.839 2.756 1.00 97.00 555 SER A C 1
ATOM 4327 O O . SER A 1 555 ? 13.713 -13.288 2.858 1.00 97.00 555 SER A O 1
ATOM 4329 N N . THR A 1 556 ? 15.713 -12.736 3.766 1.00 96.94 556 THR A N 1
ATOM 4330 C CA . THR A 1 556 ? 15.328 -12.932 5.161 1.00 96.94 556 THR A CA 1
ATOM 4331 C C . THR A 1 556 ? 15.507 -11.660 5.972 1.00 96.94 556 THR A C 1
ATOM 4333 O O . THR A 1 556 ? 16.332 -10.809 5.624 1.00 96.94 556 THR A O 1
ATOM 4336 N N . ARG A 1 557 ? 14.728 -11.534 7.049 1.00 93.69 557 ARG A N 1
ATOM 4337 C CA . ARG A 1 557 ? 14.832 -10.464 8.050 1.00 93.69 557 ARG A CA 1
ATOM 4338 C C . ARG A 1 557 ? 14.150 -10.865 9.358 1.00 93.69 557 ARG A C 1
ATOM 4340 O O . ARG A 1 557 ? 13.536 -11.929 9.439 1.00 93.69 557 ARG A O 1
ATOM 4347 N N . ASP A 1 558 ? 14.207 -9.974 10.344 1.00 91.19 558 ASP A N 1
ATOM 4348 C CA . ASP A 1 558 ? 13.611 -10.151 11.671 1.00 91.19 558 ASP A CA 1
ATOM 4349 C C . ASP A 1 558 ? 14.174 -11.378 12.420 1.00 91.19 558 ASP A C 1
ATOM 4351 O O . ASP A 1 558 ? 15.137 -12.021 11.992 1.00 91.19 558 ASP A O 1
ATOM 4355 N N . GLY A 1 559 ? 13.592 -11.690 13.577 1.00 93.19 559 GLY A N 1
ATOM 4356 C CA . GLY A 1 559 ? 13.995 -12.838 14.381 1.00 93.19 559 GLY A CA 1
ATOM 4357 C C . GLY A 1 559 ? 15.372 -12.682 15.022 1.00 93.19 559 GLY A C 1
ATOM 4358 O O . GLY A 1 559 ? 15.862 -11.582 15.271 1.00 93.19 559 GLY A O 1
ATOM 4359 N N . SER A 1 560 ? 15.983 -13.816 15.344 1.00 95.69 560 SER A N 1
ATOM 4360 C CA . SER A 1 560 ? 17.293 -13.882 15.993 1.00 95.69 560 SER A CA 1
ATOM 4361 C C . SER A 1 560 ? 18.134 -15.017 15.421 1.00 95.69 560 SER A C 1
ATOM 4363 O O . SER A 1 560 ? 17.602 -15.973 14.857 1.00 95.69 560 SER A O 1
ATOM 4365 N N . GLY A 1 561 ? 19.453 -14.919 15.590 1.00 95.56 561 GLY A N 1
ATOM 4366 C CA . GLY A 1 561 ? 20.418 -15.891 15.085 1.00 95.56 561 GLY A CA 1
ATOM 4367 C C . GLY A 1 561 ? 21.235 -15.339 13.921 1.00 95.56 561 GLY A C 1
ATOM 4368 O O . GLY A 1 561 ? 21.321 -14.133 13.699 1.00 95.56 561 GLY A O 1
ATOM 4369 N N . ASN A 1 562 ? 21.887 -16.235 13.194 1.00 95.62 562 ASN A N 1
ATOM 4370 C CA . ASN A 1 562 ? 22.682 -15.900 12.018 1.00 95.62 562 ASN A CA 1
ATOM 4371 C C . ASN A 1 562 ? 22.497 -17.020 11.008 1.00 95.62 562 ASN A C 1
ATOM 4373 O O . ASN A 1 562 ? 22.700 -18.163 11.392 1.00 95.62 562 ASN A O 1
ATOM 4377 N N . LEU A 1 563 ? 22.106 -16.739 9.772 1.00 97.25 563 LEU A N 1
ATOM 4378 C CA . LEU A 1 563 ? 21.929 -17.767 8.750 1.00 97.25 563 LEU A CA 1
ATOM 4379 C C . LEU A 1 563 ? 22.501 -17.308 7.415 1.00 97.25 563 LEU A C 1
ATOM 4381 O O . LEU A 1 563 ? 22.699 -16.121 7.179 1.00 97.25 563 LEU A O 1
ATOM 4385 N N . THR A 1 564 ? 22.722 -18.258 6.518 1.00 97.75 564 THR A N 1
ATOM 4386 C CA . THR A 1 564 ? 23.040 -17.993 5.114 1.00 97.75 564 THR A CA 1
ATOM 4387 C C . THR A 1 564 ? 22.048 -18.745 4.241 1.00 97.75 564 THR A C 1
ATOM 4389 O O . THR A 1 564 ? 21.720 -19.902 4.523 1.00 97.75 564 THR A O 1
ATOM 4392 N N . LEU A 1 565 ? 21.551 -18.081 3.198 1.00 97.88 565 LEU A N 1
ATOM 4393 C CA . LEU A 1 565 ? 20.737 -18.727 2.180 1.00 97.88 565 LEU A CA 1
ATOM 4394 C C . LEU A 1 565 ? 21.658 -19.322 1.123 1.00 97.88 565 LEU A C 1
ATOM 4396 O O . LEU A 1 565 ? 22.512 -18.625 0.582 1.00 97.88 565 LEU A O 1
ATOM 4400 N N . TYR A 1 566 ? 21.448 -20.587 0.800 1.00 97.62 566 TYR A N 1
ATOM 4401 C CA . TYR A 1 566 ? 22.131 -21.292 -0.277 1.00 97.62 566 TYR A CA 1
ATOM 4402 C C . TYR A 1 566 ? 21.128 -21.638 -1.364 1.00 97.62 566 TYR A C 1
ATOM 4404 O O . TYR A 1 566 ? 20.004 -22.020 -1.048 1.00 97.62 566 TYR A O 1
ATOM 4412 N N . TYR A 1 567 ? 21.527 -21.533 -2.630 1.00 97.31 567 TYR A N 1
ATOM 4413 C CA . TYR A 1 567 ? 20.672 -21.872 -3.765 1.00 97.31 567 TYR A CA 1
ATOM 4414 C C . TYR A 1 567 ? 21.306 -22.912 -4.682 1.00 97.31 567 TYR A C 1
ATOM 4416 O O . TYR A 1 567 ? 22.510 -22.885 -4.956 1.00 97.31 567 TYR A O 1
ATOM 4424 N N . HIS A 1 568 ? 20.462 -23.798 -5.204 1.00 96.12 568 HIS A N 1
ATOM 4425 C CA . HIS A 1 568 ? 20.822 -24.750 -6.237 1.00 96.12 568 HIS A CA 1
ATOM 4426 C C . HIS A 1 568 ? 19.604 -25.020 -7.147 1.00 96.12 568 HIS A C 1
ATOM 4428 O O . HIS A 1 568 ? 18.487 -25.169 -6.654 1.00 96.12 568 HIS A O 1
ATOM 4434 N N . PRO A 1 569 ? 19.783 -25.110 -8.479 1.00 94.88 569 PRO A N 1
ATOM 4435 C CA . PRO A 1 569 ? 18.660 -25.206 -9.416 1.00 94.88 569 PRO A CA 1
ATOM 4436 C C . PRO A 1 569 ? 17.871 -26.516 -9.300 1.00 94.88 569 PRO A C 1
ATOM 4438 O O . PRO A 1 569 ? 16.668 -26.519 -9.496 1.00 94.88 569 PRO A O 1
ATOM 4441 N N . ASN A 1 570 ? 18.528 -27.635 -8.965 1.00 95.44 570 ASN A N 1
ATOM 4442 C CA . ASN A 1 570 ? 17.939 -28.976 -9.149 1.00 95.44 570 ASN A CA 1
ATOM 4443 C C . ASN A 1 570 ? 17.862 -29.854 -7.884 1.00 95.44 570 ASN A C 1
ATOM 4445 O O . ASN A 1 570 ? 17.410 -30.991 -7.958 1.00 95.44 570 ASN A O 1
ATOM 4449 N N . THR A 1 571 ? 18.378 -29.399 -6.742 1.00 96.75 571 THR A N 1
ATOM 4450 C CA . THR A 1 571 ? 18.423 -30.186 -5.495 1.00 96.75 571 THR A CA 1
ATOM 4451 C C . THR A 1 571 ? 18.597 -29.250 -4.308 1.00 96.75 571 THR A C 1
ATOM 4453 O O . THR A 1 571 ? 18.984 -28.104 -4.503 1.00 96.75 571 THR A O 1
ATOM 4456 N N . TRP A 1 572 ? 18.367 -29.733 -3.088 1.00 97.19 572 TRP A N 1
ATOM 4457 C CA . TRP A 1 572 ? 18.637 -28.988 -1.860 1.00 97.19 572 TRP A CA 1
ATOM 4458 C C . TRP A 1 572 ? 20.064 -28.440 -1.823 1.00 97.19 572 TRP A C 1
ATOM 4460 O O . TRP A 1 572 ? 21.033 -29.164 -2.083 1.00 97.19 572 TRP A O 1
ATOM 4470 N N . ALA A 1 573 ? 20.162 -27.153 -1.504 1.00 95.06 573 ALA A N 1
ATOM 4471 C CA . ALA A 1 573 ? 21.403 -26.408 -1.518 1.00 95.06 573 ALA A CA 1
ATOM 4472 C C . ALA A 1 573 ? 22.080 -26.474 -0.147 1.00 95.06 573 ALA A C 1
ATOM 4474 O O . ALA A 1 573 ? 21.477 -26.194 0.883 1.00 95.06 573 ALA A O 1
ATOM 4475 N N . MET A 1 574 ? 23.352 -26.826 -0.137 1.00 95.75 574 MET A N 1
ATOM 4476 C CA . MET A 1 574 ? 24.204 -26.906 1.040 1.00 95.75 574 MET A CA 1
ATOM 4477 C C . MET A 1 574 ? 25.524 -26.186 0.739 1.00 95.75 574 MET A C 1
ATOM 4479 O O . MET A 1 574 ? 25.853 -25.989 -0.433 1.00 95.75 574 MET A O 1
ATOM 4483 N N . PRO A 1 575 ? 26.305 -25.788 1.759 1.00 95.44 575 PRO A N 1
ATOM 4484 C CA . PRO A 1 575 ? 27.542 -25.034 1.541 1.00 95.44 575 PRO A CA 1
ATOM 4485 C C . PRO A 1 575 ? 28.546 -25.687 0.575 1.00 95.44 575 PRO A C 1
ATOM 4487 O O . PRO A 1 575 ? 29.359 -24.991 -0.022 1.00 95.44 575 PRO A O 1
ATOM 4490 N N . ASP A 1 576 ? 28.507 -27.010 0.430 1.00 95.62 576 ASP A N 1
ATOM 4491 C CA . ASP A 1 576 ? 29.399 -27.807 -0.413 1.00 95.62 576 ASP A CA 1
ATOM 4492 C C . ASP A 1 576 ? 28.913 -27.992 -1.861 1.00 95.62 576 ASP A C 1
ATOM 4494 O O . ASP A 1 576 ? 29.731 -28.289 -2.733 1.00 95.62 576 ASP A O 1
ATOM 4498 N N . ASN A 1 577 ? 27.617 -27.812 -2.141 1.00 95.94 577 ASN A N 1
ATOM 4499 C CA . ASN A 1 577 ? 27.041 -28.008 -3.477 1.00 95.94 577 ASN A CA 1
ATOM 4500 C C . ASN A 1 577 ? 26.366 -26.758 -4.070 1.00 95.94 577 ASN A C 1
ATOM 4502 O O . ASN A 1 577 ? 25.990 -26.780 -5.243 1.00 95.94 577 ASN A O 1
ATOM 4506 N N . ALA A 1 578 ? 26.185 -25.691 -3.290 1.00 95.00 578 ALA A N 1
ATOM 4507 C CA . ALA A 1 578 ? 25.430 -24.520 -3.711 1.00 95.00 578 ALA A CA 1
ATOM 4508 C C . ALA A 1 578 ? 26.046 -23.841 -4.941 1.00 95.00 578 ALA A C 1
ATOM 4510 O O . ALA A 1 578 ? 27.262 -23.706 -5.076 1.00 95.00 578 ALA A O 1
ATOM 4511 N N . VAL A 1 579 ? 25.181 -23.364 -5.838 1.00 92.50 579 VAL A N 1
ATOM 4512 C CA . VAL A 1 579 ? 25.601 -22.573 -7.003 1.00 92.50 579 VAL A CA 1
ATOM 4513 C C . VAL A 1 579 ? 25.963 -21.152 -6.588 1.00 92.50 579 VAL A C 1
ATOM 4515 O O . VAL A 1 579 ? 26.886 -20.574 -7.155 1.00 92.50 579 VAL A O 1
ATOM 4518 N N . THR A 1 580 ? 25.234 -20.600 -5.619 1.00 93.38 580 THR A N 1
ATOM 4519 C CA . THR A 1 580 ? 25.533 -19.316 -4.983 1.00 93.38 580 THR A CA 1
ATOM 4520 C C . THR A 1 580 ? 24.912 -19.259 -3.584 1.00 93.38 580 THR A C 1
ATOM 4522 O O . THR A 1 580 ? 24.147 -20.147 -3.190 1.00 93.38 580 THR A O 1
ATOM 4525 N N . GLN A 1 581 ? 25.235 -18.202 -2.848 1.00 95.06 581 GLN A N 1
ATOM 4526 C CA . GLN A 1 581 ? 24.741 -17.921 -1.508 1.00 95.06 581 GLN A CA 1
ATOM 4527 C C . GLN A 1 581 ? 24.338 -16.449 -1.363 1.00 95.06 581 GLN A C 1
ATOM 4529 O O . GLN A 1 581 ? 24.755 -15.602 -2.157 1.00 95.06 581 GLN A O 1
ATOM 4534 N N . SER A 1 582 ? 23.543 -16.144 -0.340 1.00 95.62 582 SER A N 1
ATOM 4535 C CA . SER A 1 582 ? 23.163 -14.772 -0.009 1.00 95.62 582 SER A CA 1
ATOM 4536 C C . SER A 1 582 ? 24.343 -13.916 0.446 1.00 95.62 582 SER A C 1
ATOM 4538 O O . SER A 1 582 ? 25.341 -14.411 0.971 1.00 95.62 582 SER A O 1
ATOM 4540 N N . ALA A 1 583 ? 24.175 -12.604 0.304 1.00 92.38 583 ALA A N 1
ATOM 4541 C CA . ALA A 1 583 ? 24.952 -11.599 1.016 1.00 92.38 583 ALA A CA 1
ATOM 4542 C C . ALA A 1 583 ? 24.098 -10.989 2.139 1.00 92.38 583 ALA A C 1
ATOM 4544 O O . ALA A 1 583 ? 22.879 -10.868 1.994 1.00 92.38 583 ALA A O 1
ATOM 4545 N N . GLY A 1 584 ? 24.728 -10.591 3.245 1.00 93.56 584 GLY A N 1
ATOM 4546 C CA . GLY A 1 584 ? 24.032 -9.995 4.385 1.00 93.56 584 GLY A CA 1
ATOM 4547 C C . GLY A 1 584 ? 24.671 -10.325 5.732 1.00 93.56 584 GLY A C 1
ATOM 4548 O O . GLY A 1 584 ? 25.717 -10.976 5.796 1.00 93.56 584 GLY A O 1
ATOM 4549 N N . ALA A 1 585 ? 24.038 -9.881 6.816 1.00 93.75 585 ALA A N 1
ATOM 4550 C CA . ALA A 1 585 ? 24.516 -10.075 8.182 1.00 93.75 585 ALA A CA 1
ATOM 4551 C C . ALA A 1 585 ? 23.402 -10.607 9.091 1.00 93.75 585 ALA A C 1
ATOM 4553 O O . ALA A 1 585 ? 22.266 -10.140 9.052 1.00 93.75 585 ALA A O 1
ATOM 4554 N N . GLY A 1 586 ? 23.737 -11.573 9.951 1.00 95.75 586 GLY A N 1
ATOM 4555 C CA . GLY A 1 586 ? 22.772 -12.153 10.883 1.00 95.75 586 GLY A CA 1
ATOM 4556 C C . GLY A 1 586 ? 21.595 -12.793 10.144 1.00 95.75 586 GLY A C 1
ATOM 4557 O O . GLY A 1 586 ? 21.792 -13.672 9.303 1.00 95.75 586 GLY A O 1
ATOM 4558 N N . THR A 1 587 ? 20.379 -12.362 10.466 1.00 95.88 587 THR A N 1
ATOM 4559 C CA . THR A 1 587 ? 19.145 -12.817 9.812 1.00 95.88 587 THR A CA 1
ATOM 4560 C C . THR A 1 587 ? 18.762 -11.971 8.600 1.00 95.88 587 THR A C 1
ATOM 4562 O O . THR A 1 587 ? 17.885 -12.384 7.847 1.00 95.88 587 THR A O 1
ATOM 4565 N N . GLU A 1 588 ? 19.417 -10.832 8.362 1.00 95.88 588 GLU A N 1
ATOM 4566 C CA . GLU A 1 588 ? 19.187 -10.014 7.173 1.00 95.88 588 GLU A CA 1
ATOM 4567 C C . GLU A 1 588 ? 20.050 -10.515 6.020 1.00 95.88 588 GLU A C 1
ATOM 4569 O O . GLU A 1 588 ? 21.229 -10.180 5.914 1.00 95.88 588 GLU A O 1
ATOM 4574 N N . GLN A 1 589 ? 19.464 -11.348 5.163 1.00 97.06 589 GLN A N 1
ATOM 4575 C CA . GLN A 1 589 ? 20.134 -11.943 4.010 1.00 97.06 589 GLN A CA 1
ATOM 4576 C C . GLN A 1 589 ? 19.375 -11.606 2.733 1.00 97.06 589 GLN A C 1
ATOM 4578 O O . GLN A 1 589 ? 18.147 -11.550 2.735 1.00 97.06 589 GLN A O 1
ATOM 4583 N N . LYS A 1 590 ? 20.103 -11.428 1.631 1.00 96.19 590 LYS A N 1
ATOM 4584 C CA . LYS A 1 590 ? 19.553 -11.179 0.298 1.00 96.19 590 LYS A CA 1
ATOM 4585 C C . LYS A 1 590 ? 20.258 -12.051 -0.731 1.00 96.19 590 LYS A C 1
ATOM 4587 O O . LYS A 1 590 ? 21.486 -12.096 -0.793 1.00 96.19 590 LYS A O 1
ATOM 4592 N N . LEU A 1 591 ? 19.469 -12.717 -1.559 1.00 95.38 591 LEU A N 1
ATOM 4593 C CA . LEU A 1 591 ? 19.911 -13.515 -2.690 1.00 95.38 591 LEU A CA 1
ATOM 4594 C C . LEU A 1 591 ? 19.111 -13.099 -3.927 1.00 95.38 591 LEU A C 1
ATOM 4596 O O . LEU A 1 591 ? 17.884 -13.057 -3.873 1.00 95.38 591 LEU A O 1
ATOM 4600 N N . VAL A 1 592 ? 19.798 -12.786 -5.027 1.00 95.19 592 VAL A N 1
ATOM 4601 C CA . VAL A 1 592 ? 19.166 -12.326 -6.272 1.00 95.19 592 VAL A CA 1
ATOM 4602 C C . VAL A 1 592 ? 19.701 -13.118 -7.457 1.00 95.19 592 VAL A C 1
ATOM 4604 O O . VAL A 1 592 ? 20.913 -13.273 -7.596 1.00 95.19 592 VAL A O 1
ATOM 4607 N N . LEU A 1 593 ? 18.801 -13.638 -8.291 1.00 94.69 593 LEU A N 1
ATOM 4608 C CA . LEU A 1 593 ? 19.117 -14.558 -9.384 1.00 94.69 593 LEU A CA 1
ATOM 4609 C C . LEU A 1 593 ? 18.191 -14.334 -10.575 1.00 94.69 593 LEU A C 1
ATOM 4611 O O . LEU A 1 593 ? 16.998 -14.134 -10.374 1.00 94.69 593 LEU A O 1
ATOM 4615 N N . THR A 1 594 ? 18.693 -14.466 -11.804 1.00 95.75 594 THR A N 1
ATOM 4616 C CA . THR A 1 594 ? 17.811 -14.625 -12.971 1.00 95.75 594 THR A CA 1
ATOM 4617 C C . THR A 1 594 ? 17.634 -16.095 -13.292 1.00 95.75 594 THR A C 1
ATOM 4619 O O . THR A 1 594 ? 18.598 -16.792 -13.611 1.00 95.75 594 THR A O 1
ATOM 4622 N N . LEU A 1 595 ? 16.395 -16.566 -13.185 1.00 95.31 595 LEU A N 1
ATOM 4623 C CA . LEU A 1 595 ? 16.036 -17.970 -13.307 1.00 95.31 595 LEU A CA 1
ATOM 4624 C C . LEU A 1 595 ? 15.056 -18.189 -14.453 1.00 95.31 595 LEU A C 1
ATOM 4626 O O . LEU A 1 595 ? 14.209 -17.342 -14.751 1.00 95.31 595 LEU A O 1
ATOM 4630 N N . ASN A 1 596 ? 15.167 -19.371 -15.054 1.00 94.31 596 ASN A N 1
ATOM 4631 C CA . ASN A 1 596 ? 14.194 -19.860 -16.014 1.00 94.31 596 ASN A CA 1
ATOM 4632 C C . ASN A 1 596 ? 13.059 -20.620 -15.337 1.00 94.31 596 ASN A C 1
ATOM 4634 O O . ASN A 1 596 ? 13.151 -20.987 -14.159 1.00 94.31 596 ASN A O 1
ATOM 4638 N N . LYS A 1 597 ? 11.993 -20.855 -16.101 1.00 95.38 597 LYS A N 1
ATOM 4639 C CA . LYS A 1 597 ? 10.820 -21.596 -15.660 1.00 95.38 597 LYS A CA 1
ATOM 4640 C C . LYS A 1 597 ? 11.219 -22.956 -15.091 1.00 95.38 597 LYS A C 1
ATOM 4642 O O . LYS A 1 597 ? 12.006 -23.689 -15.686 1.00 95.38 597 LYS A O 1
ATOM 4647 N N . GLY A 1 598 ? 10.615 -23.321 -13.967 1.00 96.75 598 GLY A N 1
ATOM 4648 C CA . GLY A 1 598 ? 10.838 -24.604 -13.314 1.00 96.75 598 GLY A CA 1
ATOM 4649 C C . GLY A 1 598 ? 10.889 -24.486 -11.800 1.00 96.75 598 GLY A C 1
ATOM 4650 O O . GLY A 1 598 ? 10.706 -23.408 -11.239 1.00 96.75 598 GLY A O 1
ATOM 4651 N N . ARG A 1 599 ? 11.137 -25.621 -11.151 1.00 97.50 599 ARG A N 1
ATOM 4652 C CA . ARG A 1 599 ? 11.303 -25.704 -9.702 1.00 97.50 599 ARG A CA 1
ATOM 4653 C C . ARG A 1 599 ? 12.736 -25.404 -9.306 1.00 97.50 599 ARG A C 1
ATOM 4655 O O . ARG A 1 599 ? 13.657 -25.926 -9.923 1.00 97.50 599 ARG A O 1
ATOM 4662 N N . HIS A 1 600 ? 12.891 -24.641 -8.233 1.00 97.88 600 HIS A N 1
ATOM 4663 C CA . HIS A 1 600 ? 14.171 -24.187 -7.706 1.00 97.88 600 HIS A CA 1
ATOM 4664 C C . HIS A 1 600 ? 14.262 -24.426 -6.201 1.00 97.88 600 HIS A C 1
ATOM 4666 O O . HIS A 1 600 ? 13.244 -24.469 -5.509 1.00 97.88 600 HIS A O 1
ATOM 4672 N N . TYR A 1 601 ? 15.483 -24.578 -5.684 1.00 98.19 601 TYR A N 1
ATOM 4673 C CA . TYR A 1 601 ? 15.721 -24.998 -4.304 1.00 98.19 601 TYR A CA 1
ATOM 4674 C C . TYR A 1 601 ? 16.601 -23.994 -3.559 1.00 98.19 601 TYR A C 1
ATOM 4676 O O . TYR A 1 601 ? 17.668 -23.595 -4.032 1.00 98.19 601 TYR A O 1
ATOM 4684 N N . VAL A 1 602 ? 16.163 -23.617 -2.359 1.00 98.19 602 VAL A N 1
ATOM 4685 C CA . VAL A 1 602 ? 16.880 -22.730 -1.440 1.00 98.19 602 VAL A CA 1
ATOM 4686 C C . VAL A 1 602 ? 16.956 -23.365 -0.056 1.00 98.19 602 VAL A C 1
ATOM 4688 O O . VAL A 1 602 ? 16.130 -24.191 0.333 1.00 98.19 602 VAL A O 1
ATOM 4691 N N . SER A 1 603 ? 17.989 -23.052 0.712 1.00 98.12 603 SER A N 1
ATOM 4692 C CA . SER A 1 603 ? 18.131 -23.567 2.073 1.00 98.12 603 SER A CA 1
ATOM 4693 C C . SER A 1 603 ? 18.684 -22.497 2.990 1.00 98.12 603 SER A C 1
ATOM 4695 O O . SER A 1 603 ? 19.672 -21.851 2.658 1.00 98.12 603 SER A O 1
ATOM 4697 N N . ALA A 1 604 ? 18.045 -22.314 4.141 1.00 98.00 604 ALA A N 1
ATOM 4698 C CA . ALA A 1 604 ? 18.534 -21.453 5.208 1.00 98.00 604 ALA A CA 1
ATOM 4699 C C . ALA A 1 604 ? 19.366 -22.304 6.166 1.00 98.00 604 ALA A C 1
ATOM 4701 O O . ALA A 1 604 ? 18.828 -23.203 6.814 1.00 98.00 604 ALA A O 1
ATOM 4702 N N . VAL A 1 605 ? 20.671 -22.048 6.235 1.00 97.69 605 VAL A N 1
ATOM 4703 C CA . VAL A 1 605 ? 21.619 -22.861 7.008 1.00 97.69 605 VAL A CA 1
ATOM 4704 C C . VAL A 1 605 ? 22.336 -21.992 8.033 1.00 97.69 605 VAL A C 1
ATOM 4706 O O . VAL A 1 605 ? 22.791 -20.891 7.726 1.00 97.69 605 VAL A O 1
ATOM 4709 N N . SER A 1 606 ? 22.473 -22.506 9.252 1.00 96.38 606 SER A N 1
ATOM 4710 C CA . SER A 1 606 ? 23.232 -21.881 10.327 1.00 96.38 606 SER A CA 1
ATOM 4711 C C . SER A 1 606 ? 24.020 -22.903 11.141 1.00 96.38 606 SER A C 1
ATOM 4713 O O . SER A 1 606 ? 23.626 -24.059 11.282 1.00 96.38 606 SER A O 1
ATOM 4715 N N . ARG A 1 607 ? 25.139 -22.453 11.722 1.00 91.62 607 ARG A N 1
ATOM 4716 C CA . ARG A 1 607 ? 25.894 -23.218 12.729 1.00 91.62 607 ARG A CA 1
ATOM 4717 C C . ARG A 1 607 ? 25.187 -23.264 14.089 1.00 91.62 607 ARG A C 1
ATOM 4719 O O . ARG A 1 607 ? 25.423 -24.195 14.850 1.00 91.62 607 ARG A O 1
ATOM 4726 N N . SER A 1 608 ? 24.350 -22.271 14.381 1.00 92.69 608 SER A N 1
ATOM 4727 C CA . SER A 1 608 ? 23.566 -22.147 15.616 1.00 92.69 608 SER A CA 1
ATOM 4728 C C . SER A 1 608 ? 22.074 -22.113 15.275 1.00 92.69 608 SER A C 1
ATOM 4730 O O . SER A 1 608 ? 21.705 -22.051 14.110 1.00 92.69 608 SER A O 1
ATOM 4732 N N . GLN A 1 609 ? 21.182 -22.166 16.263 1.00 93.81 609 GLN A N 1
ATOM 4733 C CA . GLN A 1 609 ? 19.759 -21.995 15.962 1.00 93.81 609 GLN A CA 1
ATOM 4734 C C . GLN A 1 609 ? 19.441 -20.533 15.623 1.00 93.81 609 GLN A C 1
ATOM 4736 O O . GLN A 1 609 ? 19.918 -19.615 16.293 1.00 93.81 609 GLN A O 1
ATOM 4741 N N . PHE A 1 610 ? 18.632 -20.338 14.586 1.00 96.19 610 PHE A N 1
ATOM 4742 C CA . PHE A 1 610 ? 17.893 -19.110 14.328 1.00 96.19 610 PHE A CA 1
ATOM 4743 C C . PHE A 1 610 ? 16.419 -19.322 14.676 1.00 96.19 610 PHE A C 1
ATOM 4745 O O . PHE A 1 610 ? 15.904 -20.440 14.593 1.00 96.19 610 PHE A O 1
ATOM 4752 N N . ASP A 1 611 ? 15.736 -18.255 15.073 1.00 95.81 611 ASP A N 1
ATOM 4753 C CA . ASP A 1 611 ? 14.339 -18.321 15.501 1.00 95.81 611 ASP A CA 1
ATOM 4754 C C . ASP A 1 611 ? 13.543 -17.115 15.005 1.00 95.81 611 ASP A C 1
ATOM 4756 O O . ASP A 1 611 ? 14.024 -15.979 15.076 1.00 95.81 611 ASP A O 1
ATOM 4760 N N . LYS A 1 612 ? 12.313 -17.378 14.544 1.00 94.62 612 LYS A N 1
ATOM 4761 C CA . LYS A 1 612 ? 11.308 -16.393 14.111 1.00 94.62 612 LYS A CA 1
ATOM 4762 C C . LYS A 1 612 ? 11.804 -15.481 12.994 1.00 94.62 612 LYS A C 1
ATOM 4764 O O . LYS A 1 612 ? 11.476 -14.296 12.971 1.00 94.62 612 LYS A O 1
ATOM 4769 N N . VAL A 1 613 ? 12.591 -16.034 12.078 1.00 95.88 613 VAL A N 1
ATOM 4770 C CA . VAL A 1 613 ? 13.088 -15.305 10.914 1.00 95.88 613 VAL A CA 1
ATOM 4771 C C . VAL A 1 613 ? 12.007 -15.298 9.842 1.00 95.88 613 VAL A C 1
ATOM 4773 O O . VAL A 1 613 ? 11.432 -16.339 9.528 1.00 95.88 613 VAL A O 1
ATOM 4776 N N . SER A 1 614 ? 11.730 -14.123 9.288 1.00 95.44 614 SER A N 1
ATOM 4777 C CA . SER A 1 614 ? 10.858 -13.961 8.130 1.00 95.44 614 SER A CA 1
ATOM 4778 C C . SER A 1 614 ? 11.653 -14.238 6.858 1.00 95.44 614 SER A C 1
ATOM 4780 O O . SER A 1 614 ? 12.772 -13.746 6.725 1.00 95.44 614 SER A O 1
ATOM 4782 N N . ILE A 1 615 ? 11.098 -15.014 5.930 1.00 97.19 615 ILE A N 1
ATOM 4783 C CA . ILE A 1 615 ? 11.649 -15.303 4.604 1.00 97.19 615 ILE A CA 1
ATOM 4784 C C . ILE A 1 615 ? 10.590 -15.028 3.538 1.00 97.19 615 ILE A C 1
ATOM 4786 O O . ILE A 1 615 ? 9.419 -15.335 3.734 1.00 97.19 615 ILE A O 1
ATOM 4790 N N . ALA A 1 616 ? 10.989 -14.470 2.400 1.00 96.88 616 ALA A N 1
ATOM 4791 C CA . ALA A 1 616 ? 10.088 -14.244 1.275 1.00 96.88 616 ALA A CA 1
ATOM 4792 C C . ALA A 1 616 ? 10.802 -14.455 -0.057 1.00 96.88 616 ALA A C 1
ATOM 4794 O O . ALA A 1 616 ? 12.018 -14.256 -0.152 1.00 96.88 616 ALA A O 1
ATOM 4795 N N . VAL A 1 617 ? 10.023 -14.813 -1.080 1.00 96.38 617 VAL A N 1
ATOM 4796 C CA . VAL A 1 617 ? 10.461 -14.840 -2.476 1.00 96.38 617 VAL A CA 1
ATOM 4797 C C . VAL A 1 617 ? 9.673 -13.809 -3.287 1.00 96.38 617 VAL A C 1
ATOM 4799 O O . VAL A 1 617 ? 8.449 -13.864 -3.359 1.00 96.38 617 VAL A O 1
ATOM 4802 N N . GLY A 1 618 ? 10.376 -12.840 -3.865 1.00 94.25 618 GLY A N 1
ATOM 4803 C CA . GLY A 1 618 ? 9.842 -11.825 -4.771 1.00 94.25 618 GLY A CA 1
ATOM 4804 C C . GLY A 1 618 ? 10.259 -12.110 -6.210 1.00 94.25 618 GLY A C 1
ATOM 4805 O O . GLY A 1 618 ? 11.347 -12.638 -6.449 1.00 94.25 618 GLY A O 1
ATOM 4806 N N . VAL A 1 619 ? 9.404 -11.763 -7.171 1.00 91.88 619 VAL A N 1
ATOM 4807 C CA . VAL A 1 619 ? 9.625 -12.062 -8.595 1.00 91.88 619 VAL A CA 1
ATOM 4808 C C . VAL A 1 619 ? 9.390 -10.817 -9.444 1.00 91.88 619 VAL A C 1
ATOM 4810 O O . VAL A 1 619 ? 8.311 -10.235 -9.387 1.00 91.88 619 VAL A O 1
ATOM 4813 N N . LEU A 1 620 ? 10.372 -10.452 -10.270 1.00 90.50 620 LEU A N 1
ATOM 4814 C CA . LEU A 1 620 ? 10.268 -9.408 -11.297 1.00 90.50 620 LEU A CA 1
ATOM 4815 C C . LEU A 1 620 ? 10.590 -9.976 -12.689 1.00 90.50 620 LEU A C 1
ATOM 4817 O O . LEU A 1 620 ? 11.230 -11.021 -12.814 1.00 90.50 620 LEU A O 1
ATOM 4821 N N . ASP A 1 621 ? 10.154 -9.296 -13.752 1.00 89.62 621 ASP A N 1
ATOM 4822 C CA . ASP A 1 621 ? 10.530 -9.649 -15.130 1.00 89.62 621 ASP A CA 1
ATOM 4823 C C . ASP A 1 621 ? 11.891 -9.031 -15.475 1.00 89.62 621 ASP A C 1
ATOM 4825 O O . ASP A 1 621 ? 12.046 -7.813 -15.421 1.00 89.62 621 ASP A O 1
ATOM 4829 N N . ALA A 1 622 ? 12.874 -9.852 -15.850 1.00 91.94 622 ALA A N 1
ATOM 4830 C CA . ALA A 1 622 ? 14.206 -9.374 -16.222 1.00 91.94 622 ALA A CA 1
ATOM 4831 C C . ALA A 1 622 ? 14.210 -8.532 -17.506 1.00 91.94 622 ALA A C 1
ATOM 4833 O O . ALA A 1 622 ? 15.192 -7.842 -17.780 1.00 91.94 622 ALA A O 1
ATOM 4834 N N . ARG A 1 623 ? 13.134 -8.604 -18.296 1.00 91.38 623 ARG A N 1
ATOM 4835 C CA . ARG A 1 623 ? 13.006 -7.921 -19.587 1.00 91.38 623 ARG A CA 1
ATOM 4836 C C . ARG A 1 623 ? 12.331 -6.560 -19.498 1.00 91.38 623 ARG A C 1
ATOM 4838 O O . ARG A 1 623 ? 12.197 -5.875 -20.505 1.00 91.38 623 ARG A O 1
ATOM 4845 N N . LYS A 1 624 ? 11.865 -6.165 -18.312 1.00 86.62 624 LYS A N 1
ATOM 4846 C CA . LYS A 1 624 ? 11.225 -4.866 -18.114 1.00 86.62 624 LYS A CA 1
ATOM 4847 C C . LYS A 1 624 ? 12.200 -3.906 -17.432 1.00 86.62 624 LYS A C 1
ATOM 4849 O O . LYS A 1 624 ? 12.725 -4.256 -16.375 1.00 86.62 624 LYS A O 1
ATOM 4854 N N . PRO A 1 625 ? 12.457 -2.719 -18.010 1.00 84.62 625 PRO A N 1
ATOM 4855 C CA . PRO A 1 625 ? 13.192 -1.678 -17.305 1.00 84.62 625 PRO A CA 1
ATOM 4856 C C . PRO A 1 625 ? 12.395 -1.225 -16.076 1.00 84.62 625 PRO A C 1
ATOM 4858 O O . PRO A 1 625 ? 11.165 -1.277 -16.089 1.00 84.62 625 PRO A O 1
ATOM 4861 N N . ASN A 1 626 ? 13.083 -0.759 -15.030 1.00 76.25 626 ASN A N 1
ATOM 4862 C CA . ASN A 1 626 ? 12.394 -0.241 -13.846 1.00 76.25 626 ASN A CA 1
ATOM 4863 C C . ASN A 1 626 ? 11.814 1.150 -14.124 1.00 76.25 626 ASN A C 1
ATOM 4865 O O . ASN A 1 626 ? 10.733 1.471 -13.646 1.00 76.25 626 ASN A O 1
ATOM 4869 N N . LYS A 1 627 ? 12.534 1.963 -14.904 1.00 76.56 627 LYS A N 1
ATOM 4870 C CA . LYS A 1 627 ? 12.119 3.308 -15.323 1.00 76.56 627 LYS A CA 1
ATOM 4871 C C . LYS A 1 627 ? 12.582 3.620 -16.748 1.00 76.56 627 LYS A C 1
ATOM 4873 O O . LYS A 1 627 ? 13.535 3.000 -17.229 1.00 76.56 627 LYS A O 1
ATOM 4878 N N . PRO A 1 628 ? 12.002 4.621 -17.437 1.00 78.31 628 PRO A N 1
ATOM 4879 C CA . PRO A 1 628 ? 12.318 4.888 -18.841 1.00 78.31 628 PRO A CA 1
ATOM 4880 C C . PRO A 1 628 ? 13.785 5.281 -19.060 1.00 78.31 628 PRO A C 1
ATOM 4882 O O . PRO A 1 628 ? 14.366 4.975 -20.100 1.00 78.31 628 PRO A O 1
ATOM 4885 N N . SER A 1 629 ? 14.413 5.920 -18.067 1.00 80.00 629 SER A N 1
ATOM 4886 C CA . SER A 1 629 ? 15.833 6.282 -18.113 1.00 80.00 629 SER A CA 1
ATOM 4887 C C . SER A 1 629 ? 16.770 5.074 -18.107 1.00 80.00 629 SER A C 1
ATOM 4889 O O . SER A 1 629 ? 17.881 5.184 -18.624 1.00 80.00 629 SER A O 1
ATOM 4891 N N . ASP A 1 630 ? 16.323 3.904 -17.642 1.00 84.44 630 ASP A N 1
ATOM 4892 C CA . ASP A 1 630 ? 17.120 2.678 -17.724 1.00 84.44 630 ASP A CA 1
ATOM 4893 C C . ASP A 1 630 ? 17.322 2.236 -19.180 1.00 84.44 630 ASP A C 1
ATOM 4895 O O . ASP A 1 630 ? 18.337 1.618 -19.488 1.00 84.44 630 ASP A O 1
ATOM 4899 N N . MET A 1 631 ? 16.407 2.600 -20.089 1.00 86.06 631 MET A N 1
ATOM 4900 C CA . MET A 1 631 ? 16.500 2.327 -21.532 1.00 86.06 631 MET A CA 1
ATOM 4901 C C . MET A 1 631 ? 17.358 3.342 -22.297 1.00 86.06 631 MET A C 1
ATOM 4903 O O . MET A 1 631 ? 17.493 3.242 -23.522 1.00 86.06 631 MET A O 1
ATOM 4907 N N . ALA A 1 632 ? 17.913 4.353 -21.626 1.00 87.56 632 ALA A N 1
ATOM 4908 C CA . ALA A 1 632 ? 18.704 5.380 -22.287 1.00 87.56 632 ALA A CA 1
ATOM 4909 C C . ALA A 1 632 ? 20.062 4.817 -22.743 1.00 87.56 632 ALA A C 1
ATOM 4911 O O . ALA A 1 632 ? 20.867 4.342 -21.939 1.00 87.56 632 ALA A O 1
ATOM 4912 N N . VAL A 1 633 ? 20.326 4.904 -24.050 1.00 91.69 633 VAL A N 1
ATOM 4913 C CA . VAL A 1 633 ? 21.612 4.556 -24.674 1.00 91.69 633 VAL A CA 1
ATOM 4914 C C . VAL A 1 633 ? 21.932 5.533 -25.816 1.00 91.69 633 VAL A C 1
ATOM 4916 O O . VAL A 1 633 ? 21.030 5.871 -26.593 1.00 91.69 633 VAL A O 1
ATOM 4919 N N . PRO A 1 634 ? 23.186 6.009 -25.955 1.00 93.81 634 PRO A N 1
ATOM 4920 C CA . PRO A 1 634 ? 23.599 6.844 -27.086 1.00 93.81 634 PRO A CA 1
ATOM 4921 C C . PRO A 1 634 ? 23.441 6.110 -28.421 1.00 93.81 634 PRO A C 1
ATOM 4923 O O . PRO A 1 634 ? 23.618 4.899 -28.474 1.00 93.81 634 PRO A O 1
ATOM 4926 N N . ASN A 1 635 ? 23.164 6.822 -29.517 1.00 96.06 635 ASN A N 1
ATOM 4927 C CA . ASN A 1 635 ? 23.136 6.204 -30.847 1.00 96.06 635 ASN A CA 1
ATOM 4928 C C . ASN A 1 635 ? 24.563 6.076 -31.407 1.00 96.06 635 ASN A C 1
ATOM 4930 O O . ASN A 1 635 ? 25.093 7.006 -32.021 1.00 96.06 635 ASN A O 1
ATOM 4934 N N . ALA A 1 636 ? 25.190 4.919 -31.187 1.00 96.19 636 ALA A N 1
ATOM 4935 C CA . ALA A 1 636 ? 26.549 4.634 -31.644 1.00 96.19 636 ALA A CA 1
ATOM 4936 C C . ALA A 1 636 ? 26.656 4.546 -33.175 1.00 96.19 636 ALA A C 1
ATOM 4938 O O . ALA A 1 636 ? 27.713 4.836 -33.731 1.00 96.19 636 ALA A O 1
ATOM 4939 N N . CYS A 1 637 ? 25.569 4.206 -33.872 1.00 96.00 637 CYS A N 1
ATOM 4940 C CA . CYS A 1 637 ? 25.561 4.067 -35.330 1.00 96.00 637 CYS A CA 1
ATOM 4941 C C . CYS A 1 637 ? 25.705 5.390 -36.093 1.00 96.00 637 CYS A C 1
ATOM 4943 O O . CYS A 1 637 ? 25.923 5.373 -37.302 1.00 96.00 637 CYS A O 1
ATOM 4945 N N . LEU A 1 638 ? 25.622 6.536 -35.411 1.00 95.94 638 LEU A N 1
ATOM 4946 C CA . LEU A 1 638 ? 25.914 7.839 -36.014 1.00 95.94 638 LEU A CA 1
ATOM 4947 C C . LEU A 1 638 ? 27.418 8.099 -36.179 1.00 95.94 638 LEU A C 1
ATOM 4949 O O . LEU A 1 638 ? 27.805 8.938 -36.989 1.00 95.94 638 LEU A O 1
ATOM 4953 N N . THR A 1 639 ? 28.263 7.429 -35.391 1.00 94.00 639 THR A N 1
ATOM 4954 C CA . THR A 1 639 ? 29.700 7.744 -35.295 1.00 94.00 639 THR A CA 1
ATOM 4955 C C . THR A 1 639 ? 30.614 6.531 -35.434 1.00 94.00 639 THR A C 1
ATOM 4957 O O . THR A 1 639 ? 31.791 6.697 -35.749 1.00 94.00 639 THR A O 1
ATOM 4960 N N . GLN A 1 640 ? 30.103 5.317 -35.224 1.00 94.31 640 GLN A N 1
ATOM 4961 C CA . GLN A 1 640 ? 30.863 4.073 -35.303 1.00 94.31 640 GLN A CA 1
ATOM 4962 C C . GLN A 1 640 ? 30.505 3.274 -36.559 1.00 94.31 640 GLN A C 1
ATOM 4964 O O . GLN A 1 640 ? 29.372 3.307 -37.037 1.00 94.31 640 GLN A O 1
ATOM 4969 N N . GLN A 1 641 ? 31.467 2.500 -37.066 1.00 94.62 641 GLN A N 1
ATOM 4970 C CA . GLN A 1 641 ? 31.175 1.468 -38.059 1.00 94.62 641 GLN A CA 1
ATOM 4971 C C . GLN A 1 641 ? 30.418 0.309 -37.408 1.00 94.62 641 GLN A C 1
ATOM 4973 O O . GLN A 1 641 ? 30.693 -0.056 -36.264 1.00 94.62 641 GLN A O 1
ATOM 4978 N N . ALA A 1 642 ? 29.484 -0.268 -38.160 1.00 94.88 642 ALA A N 1
ATOM 4979 C CA . ALA A 1 642 ? 28.711 -1.418 -37.724 1.00 94.88 642 ALA A CA 1
ATOM 4980 C C . ALA A 1 642 ? 29.604 -2.652 -37.515 1.00 94.88 642 ALA A C 1
ATOM 4982 O O . ALA A 1 642 ? 30.495 -2.929 -38.320 1.00 94.88 642 ALA A O 1
ATOM 4983 N N . GLN A 1 643 ? 29.346 -3.397 -36.444 1.00 96.12 643 GLN A N 1
ATOM 4984 C CA . GLN A 1 643 ? 30.111 -4.571 -36.039 1.00 96.12 643 GLN A CA 1
ATOM 4985 C C . GLN A 1 643 ? 29.197 -5.796 -36.004 1.00 96.12 643 GLN A C 1
ATOM 4987 O O . GLN A 1 643 ? 28.145 -5.771 -35.373 1.00 96.12 643 GLN A O 1
ATOM 4992 N N . SER A 1 644 ? 29.613 -6.874 -36.672 1.00 94.31 644 SER A N 1
ATOM 4993 C CA . SER A 1 644 ? 28.933 -8.177 -36.626 1.00 94.31 644 SER A CA 1
ATOM 4994 C C . SER A 1 644 ? 29.561 -9.138 -35.616 1.00 94.31 644 SER A C 1
ATOM 4996 O O . SER A 1 644 ? 28.990 -10.188 -35.337 1.00 94.31 644 SER A O 1
ATOM 4998 N N . PHE A 1 645 ? 30.761 -8.817 -35.120 1.00 96.81 645 PHE A N 1
ATOM 4999 C CA . PHE A 1 645 ? 31.494 -9.617 -34.146 1.00 96.81 645 PHE A CA 1
ATOM 5000 C C . PHE A 1 645 ? 32.413 -8.742 -33.286 1.00 96.81 645 PHE A C 1
ATOM 5002 O O . PHE A 1 645 ? 33.324 -8.126 -33.842 1.00 96.81 645 PHE A O 1
ATOM 5009 N N . ALA A 1 646 ? 32.209 -8.690 -31.964 1.00 96.88 646 ALA A N 1
ATOM 5010 C CA . ALA A 1 646 ? 33.101 -7.958 -31.053 1.00 96.88 646 ALA A CA 1
ATOM 5011 C C . ALA A 1 646 ? 32.949 -8.338 -29.568 1.00 96.88 646 ALA A C 1
ATOM 5013 O O . ALA A 1 646 ? 31.937 -8.894 -29.142 1.00 96.88 646 ALA A O 1
ATOM 5014 N N . GLU A 1 647 ? 33.950 -7.976 -28.763 1.00 97.81 647 GLU A N 1
ATOM 5015 C CA . GLU A 1 647 ? 33.829 -7.946 -27.302 1.00 97.81 647 GLU A CA 1
ATOM 5016 C C . GLU A 1 647 ? 33.024 -6.711 -26.867 1.00 97.81 647 GLU A C 1
ATOM 5018 O O . GLU A 1 647 ? 33.285 -5.599 -27.331 1.00 97.81 647 GLU A O 1
ATOM 5023 N N . LEU A 1 648 ? 32.065 -6.888 -25.956 1.00 97.88 648 LEU A N 1
ATOM 5024 C CA . LEU A 1 648 ? 31.385 -5.772 -25.299 1.00 97.88 648 LEU A CA 1
ATOM 5025 C C . LEU A 1 648 ? 32.171 -5.342 -24.066 1.00 97.88 648 LEU A C 1
ATOM 5027 O O . LEU A 1 648 ? 32.668 -6.162 -23.295 1.00 97.88 648 LEU A O 1
ATOM 5031 N N . HIS A 1 649 ? 32.198 -4.036 -23.829 1.00 96.69 649 HIS A N 1
ATOM 5032 C CA . HIS A 1 649 ? 32.754 -3.456 -22.615 1.00 96.69 649 HIS A CA 1
ATOM 5033 C C . HIS A 1 649 ? 31.663 -2.686 -21.874 1.00 96.69 649 HIS A C 1
ATOM 5035 O O . HIS A 1 649 ? 30.901 -1.951 -22.502 1.00 96.69 649 HIS A O 1
ATOM 5041 N N . SER A 1 650 ? 31.625 -2.832 -20.545 1.00 96.62 650 SER A N 1
ATOM 5042 C CA . SER A 1 650 ? 30.647 -2.152 -19.685 1.00 96.62 650 SER A CA 1
ATOM 5043 C C . SER A 1 650 ? 30.586 -0.648 -19.991 1.00 96.62 650 SER A C 1
ATOM 5045 O O . SER A 1 650 ? 31.629 0.013 -20.056 1.00 96.62 650 SER A O 1
ATOM 5047 N N . GLY A 1 651 ? 29.383 -0.119 -20.227 1.00 95.81 651 GLY A N 1
ATOM 5048 C CA . GLY A 1 651 ? 29.133 1.295 -20.513 1.00 95.81 651 GLY A CA 1
ATOM 5049 C C . GLY A 1 651 ? 29.536 1.779 -21.910 1.00 95.81 651 GLY A C 1
ATOM 5050 O O . GLY A 1 651 ? 29.410 2.971 -22.189 1.00 95.81 651 GLY A O 1
ATOM 5051 N N . LYS A 1 652 ? 30.030 0.906 -22.802 1.00 96.38 652 LYS A N 1
ATOM 5052 C CA . LYS A 1 652 ? 30.445 1.287 -24.164 1.00 96.38 652 LYS A CA 1
ATOM 5053 C C . LYS A 1 652 ? 29.449 0.771 -25.211 1.00 96.38 652 LYS A C 1
ATOM 5055 O O . LYS A 1 652 ? 29.435 -0.431 -25.474 1.00 96.38 652 LYS A O 1
ATOM 5060 N N . PRO A 1 653 ? 28.640 1.647 -25.835 1.00 97.06 653 PRO A N 1
ATOM 5061 C CA . PRO A 1 653 ? 27.693 1.234 -26.864 1.00 97.06 653 PRO A CA 1
ATOM 5062 C C . PRO A 1 653 ? 28.399 0.895 -28.185 1.00 97.06 653 PRO A C 1
ATOM 5064 O O . PRO A 1 653 ? 29.370 1.560 -28.564 1.00 97.06 653 PRO A O 1
ATOM 5067 N N . VAL A 1 654 ? 27.871 -0.096 -28.905 1.00 97.31 654 VAL A N 1
ATOM 5068 C CA . VAL A 1 654 ? 28.359 -0.563 -30.213 1.00 97.31 654 VAL A CA 1
ATOM 5069 C C . VAL A 1 654 ? 27.256 -0.498 -31.268 1.00 97.31 654 VAL A C 1
ATOM 5071 O O . VAL A 1 654 ? 26.088 -0.755 -30.975 1.00 97.31 654 VAL A O 1
ATOM 5074 N N . CYS A 1 655 ? 27.619 -0.159 -32.506 1.00 97.19 655 CYS A N 1
ATOM 5075 C CA . CYS A 1 655 ? 26.688 -0.216 -33.633 1.00 97.19 655 CYS A CA 1
ATOM 5076 C C . CYS A 1 655 ? 26.594 -1.643 -34.187 1.00 97.19 655 CYS A C 1
ATOM 5078 O O . CYS A 1 655 ? 27.615 -2.231 -34.543 1.00 97.19 655 CYS A O 1
ATOM 5080 N N . LEU A 1 656 ? 25.381 -2.181 -34.295 1.00 95.69 656 LEU A N 1
ATOM 5081 C CA . LEU A 1 656 ? 25.131 -3.521 -34.819 1.00 95.69 656 LEU A CA 1
ATOM 5082 C C . LEU A 1 656 ? 25.198 -3.547 -36.349 1.00 95.69 656 LEU A C 1
ATOM 5084 O O . LEU A 1 656 ? 24.647 -2.674 -37.026 1.00 95.69 656 LEU A O 1
ATOM 5088 N N . ALA A 1 657 ? 25.840 -4.578 -36.902 1.00 92.81 657 ALA A N 1
ATOM 5089 C CA . ALA A 1 657 ? 25.643 -4.934 -38.302 1.00 92.81 657 ALA A CA 1
ATOM 5090 C C . ALA A 1 657 ? 24.216 -5.453 -38.523 1.00 92.81 657 ALA A C 1
ATOM 5092 O O . ALA A 1 657 ? 23.585 -5.988 -37.612 1.00 92.81 657 ALA A O 1
ATOM 5093 N N . ALA A 1 658 ? 23.711 -5.285 -39.746 1.00 88.06 658 ALA A N 1
ATOM 5094 C CA . ALA A 1 658 ? 22.400 -5.803 -40.119 1.00 88.06 658 ALA A CA 1
ATOM 5095 C C . ALA A 1 658 ? 22.352 -7.336 -39.999 1.00 88.06 658 ALA A C 1
ATOM 5097 O O . ALA A 1 658 ? 23.359 -8.015 -40.219 1.00 88.06 658 ALA A O 1
ATOM 5098 N N . ASN A 1 659 ? 21.160 -7.865 -39.735 1.00 87.69 659 ASN A N 1
ATOM 5099 C CA . ASN A 1 659 ? 20.856 -9.280 -39.524 1.00 87.69 659 ASN A CA 1
ATOM 5100 C C . ASN A 1 659 ? 21.346 -9.793 -38.160 1.00 87.69 659 ASN A C 1
ATOM 5102 O O . ASN A 1 659 ? 20.813 -9.396 -37.124 1.00 87.69 659 ASN A O 1
ATOM 5106 N N . ASP A 1 660 ? 22.328 -10.695 -38.164 1.00 93.44 660 ASP A N 1
ATOM 5107 C CA . ASP A 1 660 ? 22.814 -11.391 -36.978 1.00 93.44 660 ASP A CA 1
ATOM 5108 C C . ASP A 1 660 ? 24.201 -10.861 -36.610 1.00 93.44 660 ASP A C 1
ATOM 5110 O O . ASP A 1 660 ? 25.142 -10.932 -37.405 1.00 93.44 660 ASP A O 1
ATOM 5114 N N . SER A 1 661 ? 24.321 -10.343 -35.389 1.00 95.56 661 SER A N 1
ATOM 5115 C CA . SER A 1 661 ? 25.574 -9.855 -34.817 1.00 95.56 661 SER A CA 1
ATOM 5116 C C . SER A 1 661 ? 25.891 -10.591 -33.513 1.00 95.56 661 SER A C 1
ATOM 5118 O O . SER A 1 661 ? 25.021 -10.792 -32.666 1.00 95.56 661 SER A O 1
ATOM 5120 N N . TYR A 1 662 ? 27.148 -10.994 -33.353 1.00 97.56 662 TYR A N 1
ATOM 5121 C CA . TYR A 1 662 ? 27.619 -11.895 -32.304 1.00 97.56 662 TYR A CA 1
ATOM 5122 C C . TYR A 1 662 ? 28.578 -11.167 -31.370 1.00 97.56 662 TYR A C 1
ATOM 5124 O O . TYR A 1 662 ? 29.611 -10.663 -31.790 1.00 97.56 662 TYR A O 1
ATOM 5132 N N . PHE A 1 663 ? 28.289 -11.150 -30.080 1.00 98.38 663 PHE A N 1
ATOM 5133 C CA . PHE A 1 663 ? 29.125 -10.467 -29.108 1.00 98.38 663 PHE A CA 1
ATOM 5134 C C . PHE A 1 663 ? 29.424 -11.333 -27.902 1.00 98.38 663 PHE A C 1
ATOM 5136 O O . PHE A 1 663 ? 28.755 -12.330 -27.647 1.00 98.38 663 PHE A O 1
ATOM 5143 N N . TYR A 1 664 ? 30.441 -10.952 -27.144 1.00 98.31 664 TYR A N 1
ATOM 5144 C CA . TYR A 1 664 ? 30.803 -11.648 -25.919 1.00 98.31 664 TYR A CA 1
ATOM 5145 C C . TYR A 1 664 ? 31.318 -10.669 -24.867 1.00 98.31 664 TYR A C 1
ATOM 5147 O O . TYR A 1 664 ? 31.871 -9.622 -25.193 1.00 98.31 664 TYR A O 1
ATOM 5155 N N . ILE A 1 665 ? 31.109 -10.990 -23.595 1.00 97.88 665 ILE A N 1
ATOM 5156 C CA . ILE A 1 665 ? 31.501 -10.156 -22.460 1.00 97.88 665 ILE A CA 1
ATOM 5157 C C . ILE A 1 665 ? 31.955 -11.027 -21.292 1.00 97.88 665 ILE A C 1
ATOM 5159 O O . ILE A 1 665 ? 31.380 -12.086 -21.029 1.00 97.88 665 ILE A O 1
ATOM 5163 N N . LYS A 1 666 ? 33.012 -10.601 -20.594 1.00 96.50 666 LYS A N 1
ATOM 5164 C CA . LYS A 1 666 ? 33.534 -11.311 -19.424 1.00 96.50 666 LYS A CA 1
ATOM 5165 C C . LYS A 1 666 ? 32.975 -10.719 -18.138 1.00 96.50 666 LYS A C 1
ATOM 5167 O O . LYS A 1 666 ? 33.160 -9.537 -17.869 1.00 96.50 666 LYS A O 1
ATOM 5172 N N . ILE A 1 667 ? 32.385 -11.569 -17.311 1.00 96.00 667 ILE A N 1
ATOM 5173 C CA . ILE A 1 667 ? 32.012 -11.263 -15.931 1.00 96.00 667 ILE A CA 1
ATOM 5174 C C . ILE A 1 667 ? 33.131 -11.761 -15.022 1.00 96.00 667 ILE A C 1
ATOM 5176 O O . ILE A 1 667 ? 33.499 -12.938 -15.073 1.00 96.00 667 ILE A O 1
ATOM 5180 N N . THR A 1 668 ? 33.716 -10.865 -14.232 1.00 94.06 668 THR A N 1
ATOM 5181 C CA . THR A 1 668 ? 34.881 -11.171 -13.388 1.00 94.06 668 THR A CA 1
ATOM 5182 C C . THR A 1 668 ? 34.508 -11.501 -11.952 1.00 94.06 668 THR A C 1
ATOM 5184 O O . THR A 1 668 ? 35.178 -12.332 -11.346 1.00 94.06 668 THR A O 1
ATOM 5187 N N . GLU A 1 669 ? 33.434 -10.904 -11.441 1.00 91.00 669 GLU A N 1
ATOM 5188 C CA . GLU A 1 669 ? 32.979 -11.075 -10.063 1.00 91.00 669 GLU A CA 1
ATOM 5189 C C . GLU A 1 669 ? 31.730 -11.971 -9.996 1.00 91.00 669 GLU A C 1
ATOM 5191 O O . GLU A 1 669 ? 30.911 -11.982 -10.920 1.00 91.00 669 GLU A O 1
ATOM 5196 N N . PRO A 1 670 ? 31.571 -12.785 -8.939 1.00 85.81 670 PRO A N 1
ATOM 5197 C CA . PRO A 1 670 ? 30.328 -13.509 -8.705 1.00 85.81 670 PRO A CA 1
ATOM 5198 C C . PRO A 1 670 ? 29.211 -12.536 -8.311 1.00 85.81 670 PRO A C 1
ATOM 5200 O O . PRO A 1 670 ? 29.471 -11.478 -7.744 1.00 85.81 670 PRO A O 1
ATOM 5203 N N . ASN A 1 671 ? 27.956 -12.923 -8.549 1.00 84.94 671 ASN A N 1
ATOM 5204 C CA . ASN A 1 671 ? 26.768 -12.130 -8.203 1.00 84.94 671 ASN A CA 1
ATOM 5205 C C . ASN A 1 671 ? 26.692 -10.749 -8.891 1.00 84.94 671 ASN A C 1
ATOM 5207 O O . ASN A 1 671 ? 25.943 -9.884 -8.439 1.00 84.94 671 ASN A O 1
ATOM 5211 N N . SER A 1 672 ? 27.429 -10.543 -9.990 1.00 92.31 672 SER A N 1
ATOM 5212 C CA . SER A 1 672 ? 27.304 -9.347 -10.829 1.00 92.31 672 SER A CA 1
ATOM 5213 C C . SER A 1 672 ? 25.973 -9.307 -11.578 1.00 92.31 672 SER A C 1
ATOM 5215 O O . SER A 1 672 ? 25.366 -10.334 -11.894 1.00 92.31 672 SER A O 1
ATOM 5217 N N . THR A 1 673 ? 25.548 -8.100 -11.933 1.00 95.31 673 THR A N 1
ATOM 5218 C CA . THR A 1 673 ? 24.386 -7.866 -12.789 1.00 95.31 673 THR A CA 1
ATOM 5219 C C . THR A 1 673 ? 24.840 -7.465 -14.188 1.00 95.31 673 THR A C 1
ATOM 5221 O O . THR A 1 673 ? 25.513 -6.451 -14.337 1.00 95.31 673 THR A O 1
ATOM 5224 N N . LEU A 1 674 ? 24.446 -8.222 -15.216 1.00 97.06 674 LEU A N 1
ATOM 5225 C CA . LEU A 1 674 ? 24.625 -7.866 -16.626 1.00 97.06 674 LEU A CA 1
ATOM 5226 C C . LEU A 1 674 ? 23.324 -7.275 -17.169 1.00 97.06 674 LEU A C 1
ATOM 5228 O O . LEU A 1 674 ? 22.313 -7.967 -17.236 1.00 97.06 674 LEU A O 1
ATOM 5232 N N . THR A 1 675 ? 23.352 -6.014 -17.588 1.00 97.38 675 THR A N 1
ATOM 5233 C CA . THR A 1 675 ? 22.223 -5.362 -18.264 1.00 97.38 675 THR A CA 1
ATOM 5234 C C . THR A 1 675 ? 22.550 -5.172 -19.736 1.00 97.38 675 THR A C 1
ATOM 5236 O O . THR A 1 675 ? 23.557 -4.550 -20.061 1.00 97.38 675 THR A O 1
ATOM 5239 N N . LEU A 1 676 ? 21.705 -5.689 -20.624 1.00 97.50 676 LEU A N 1
ATOM 5240 C CA . LEU A 1 676 ? 21.790 -5.482 -22.066 1.00 97.50 676 LEU A CA 1
ATOM 5241 C C . LEU A 1 676 ? 20.654 -4.579 -22.529 1.00 97.50 676 LEU A C 1
ATOM 5243 O O . LEU A 1 676 ? 19.509 -4.758 -22.115 1.00 97.50 676 LEU A O 1
ATOM 5247 N N . LYS A 1 677 ? 20.986 -3.619 -23.389 1.00 95.94 677 LYS A N 1
ATOM 5248 C CA . LYS A 1 677 ? 20.047 -2.635 -23.930 1.00 95.94 677 LYS A CA 1
ATOM 5249 C C . LYS A 1 677 ? 20.260 -2.500 -25.424 1.00 95.94 677 LYS A C 1
ATOM 5251 O O . LYS A 1 677 ? 21.368 -2.150 -25.835 1.00 95.94 677 LYS A O 1
ATOM 5256 N N . ALA A 1 678 ? 19.219 -2.730 -26.214 1.00 95.19 678 ALA A N 1
ATOM 5257 C CA . ALA A 1 678 ? 19.212 -2.387 -27.631 1.00 95.19 678 ALA A CA 1
ATOM 5258 C C . ALA A 1 678 ? 18.230 -1.240 -27.876 1.00 95.19 678 ALA A C 1
ATOM 5260 O O . ALA A 1 678 ? 17.173 -1.189 -27.252 1.00 95.19 678 ALA A O 1
ATOM 5261 N N . ARG A 1 679 ? 18.601 -0.281 -28.731 1.00 93.50 679 ARG A N 1
ATOM 5262 C CA . ARG A 1 679 ? 17.749 0.847 -29.152 1.00 93.50 679 ARG A CA 1
ATOM 5263 C C . ARG A 1 679 ? 18.163 1.348 -30.533 1.00 93.50 679 ARG A C 1
ATOM 5265 O O . ARG A 1 679 ? 19.205 0.967 -31.067 1.00 93.50 679 ARG A O 1
ATOM 5272 N N . HIS A 1 680 ? 17.403 2.331 -31.019 1.00 94.00 680 HIS A N 1
ATOM 5273 C CA . HIS A 1 680 ? 17.615 3.046 -32.281 1.00 94.00 680 HIS A CA 1
ATOM 5274 C C . HIS A 1 680 ? 17.415 2.147 -33.499 1.00 94.00 680 HIS A C 1
ATOM 5276 O O . HIS A 1 680 ? 17.004 0.994 -33.390 1.00 94.00 680 HIS A O 1
ATOM 5282 N N . GLY A 1 681 ? 17.673 2.712 -34.674 1.00 92.19 681 GLY A N 1
ATOM 5283 C CA . GLY A 1 681 ? 17.538 1.992 -35.926 1.00 92.19 681 GLY A CA 1
ATOM 5284 C C . GLY A 1 681 ? 16.089 1.711 -36.312 1.00 92.19 681 GLY A C 1
ATOM 5285 O O . GLY A 1 681 ? 15.146 2.270 -35.755 1.00 92.19 681 GLY A O 1
ATOM 5286 N N . VAL A 1 682 ? 15.936 0.835 -37.295 1.00 91.31 682 VAL A N 1
ATOM 5287 C CA . VAL A 1 682 ? 14.653 0.338 -37.810 1.00 91.31 682 VAL A CA 1
ATOM 5288 C C . VAL A 1 682 ? 14.644 -1.187 -37.784 1.00 91.31 682 VAL A C 1
ATOM 5290 O O . VAL A 1 682 ? 15.706 -1.792 -37.630 1.00 91.31 682 VAL A O 1
ATOM 5293 N N . GLY A 1 683 ? 13.466 -1.794 -37.925 1.00 90.69 683 GLY A N 1
ATOM 5294 C CA . GLY A 1 683 ? 13.283 -3.246 -37.860 1.00 90.69 683 GLY A CA 1
ATOM 5295 C C . GLY A 1 683 ? 13.035 -3.761 -36.444 1.00 90.69 683 GLY A C 1
ATOM 5296 O O . GLY A 1 683 ? 12.633 -2.996 -35.567 1.00 90.69 683 GLY A O 1
ATOM 5297 N N . ASN A 1 684 ? 13.261 -5.059 -36.262 1.00 91.44 684 ASN A N 1
ATOM 5298 C CA . ASN A 1 684 ? 13.182 -5.746 -34.977 1.00 91.44 684 ASN A CA 1
ATOM 5299 C C . ASN A 1 684 ? 14.545 -6.353 -34.639 1.00 91.44 684 ASN A C 1
ATOM 5301 O O . ASN A 1 684 ? 15.201 -6.872 -35.539 1.00 91.44 684 ASN A O 1
ATOM 5305 N N . THR A 1 685 ? 14.964 -6.319 -33.377 1.00 94.00 685 THR A N 1
ATOM 5306 C CA . THR A 1 685 ? 16.197 -6.972 -32.922 1.00 94.00 685 THR A CA 1
ATOM 5307 C C . THR A 1 685 ? 15.903 -7.712 -31.643 1.00 94.00 685 THR A C 1
ATOM 5309 O O . THR A 1 685 ? 15.634 -7.058 -30.657 1.00 94.00 685 THR A O 1
ATOM 5312 N N . ASP A 1 686 ? 16.089 -9.025 -31.617 1.00 95.12 686 ASP A N 1
ATOM 5313 C CA . ASP A 1 686 ? 16.028 -9.798 -30.382 1.00 95.12 686 ASP A CA 1
ATOM 5314 C C . ASP A 1 686 ? 17.430 -9.993 -29.799 1.00 95.12 686 ASP A C 1
ATOM 5316 O O . ASP A 1 686 ? 18.419 -10.140 -30.529 1.00 95.12 686 ASP A O 1
ATOM 5320 N N . LEU A 1 687 ? 17.513 -10.071 -28.472 1.00 97.12 687 LEU A N 1
ATOM 5321 C CA . LEU A 1 687 ? 18.735 -10.417 -27.751 1.00 97.12 687 LEU A CA 1
ATOM 5322 C C . LEU A 1 687 ? 18.627 -11.832 -27.197 1.00 97.12 687 LEU A C 1
ATOM 5324 O O . LEU A 1 687 ? 17.767 -12.108 -26.364 1.00 97.12 687 LEU A O 1
ATOM 5328 N N . LEU A 1 688 ? 19.539 -12.713 -27.598 1.00 97.44 688 LEU A N 1
ATOM 5329 C CA . LEU A 1 688 ? 19.695 -14.055 -27.038 1.00 97.44 688 LEU A CA 1
ATOM 5330 C C . LEU A 1 688 ? 21.026 -14.133 -26.294 1.00 97.44 688 LEU A C 1
ATOM 5332 O O . LEU A 1 688 ? 22.045 -13.672 -26.804 1.00 97.44 688 LEU A O 1
ATOM 5336 N N . VAL A 1 689 ? 21.036 -14.717 -25.097 1.00 97.38 689 VAL A N 1
ATOM 5337 C CA . VAL A 1 689 ? 22.209 -14.739 -24.211 1.00 97.38 689 VAL A CA 1
ATOM 5338 C C . VAL A 1 689 ? 22.470 -16.145 -23.689 1.00 97.38 689 VAL A C 1
ATOM 5340 O O . VAL A 1 689 ? 21.541 -16.874 -23.336 1.00 97.38 689 VAL A O 1
ATOM 5343 N N . GLY A 1 690 ? 23.743 -16.521 -23.586 1.00 95.50 690 GLY A N 1
ATOM 5344 C CA . GLY A 1 690 ? 24.161 -17.774 -22.966 1.00 95.50 690 GLY A CA 1
ATOM 5345 C C . GLY A 1 690 ? 25.607 -17.762 -22.478 1.00 95.50 690 GLY A C 1
ATOM 5346 O O . GLY A 1 690 ? 26.396 -16.884 -22.805 1.00 95.50 690 GLY A O 1
ATOM 5347 N N . THR A 1 691 ? 25.969 -18.772 -21.694 1.00 93.94 691 THR A N 1
ATOM 5348 C CA . THR A 1 691 ? 27.356 -19.100 -21.297 1.00 93.94 691 THR A CA 1
ATOM 5349 C C . THR A 1 691 ? 28.131 -19.832 -22.400 1.00 93.94 691 THR A C 1
ATOM 5351 O O . THR A 1 691 ? 29.333 -20.062 -22.283 1.00 93.94 691 THR A O 1
ATOM 5354 N N . TYR A 1 692 ? 27.444 -20.139 -23.499 1.00 95.38 692 TYR A N 1
ATOM 5355 C CA . TYR A 1 692 ? 27.967 -20.577 -24.788 1.00 95.38 692 TYR A CA 1
ATOM 5356 C C . TYR A 1 692 ? 27.305 -19.728 -25.878 1.00 95.38 692 TYR A C 1
ATOM 5358 O O . TYR A 1 692 ? 26.316 -19.050 -25.595 1.00 95.38 692 TYR A O 1
ATOM 5366 N N . TRP A 1 693 ? 27.833 -19.764 -27.104 1.00 97.38 693 TRP A N 1
ATOM 5367 C CA . TRP A 1 693 ? 27.262 -19.031 -28.235 1.00 97.38 693 TRP A CA 1
ATOM 5368 C C . TRP A 1 693 ? 25.781 -19.382 -28.444 1.00 97.38 693 TRP A C 1
ATOM 5370 O O . TRP A 1 693 ? 25.492 -20.528 -28.795 1.00 97.38 693 TRP A O 1
ATOM 5380 N N . PRO A 1 694 ? 24.855 -18.427 -28.240 1.00 97.19 694 PRO A N 1
ATOM 5381 C CA . PRO A 1 694 ? 23.437 -18.688 -28.402 1.00 97.19 694 PRO A CA 1
ATOM 5382 C C . PRO A 1 694 ? 23.059 -18.779 -29.883 1.00 97.19 694 PRO A C 1
ATOM 5384 O O . PRO A 1 694 ? 23.693 -18.192 -30.762 1.00 97.19 694 PRO A O 1
ATOM 5387 N N . SER A 1 695 ? 21.974 -19.493 -30.145 1.00 94.75 695 SER A N 1
ATOM 5388 C CA . SER A 1 695 ? 21.294 -19.581 -31.433 1.00 94.75 695 SER A CA 1
ATOM 5389 C C . SER A 1 695 ? 19.795 -19.377 -31.228 1.00 94.75 695 SER A C 1
ATOM 5391 O O . SER A 1 695 ? 19.305 -19.450 -30.105 1.00 94.75 695 SER A O 1
ATOM 5393 N N . ARG A 1 696 ? 19.027 -19.202 -32.309 1.00 90.69 696 ARG A N 1
ATOM 5394 C CA . ARG A 1 696 ? 17.557 -19.088 -32.217 1.00 90.69 696 ARG A CA 1
ATOM 5395 C C . ARG A 1 696 ? 16.878 -20.311 -31.581 1.00 90.69 696 ARG A C 1
ATOM 5397 O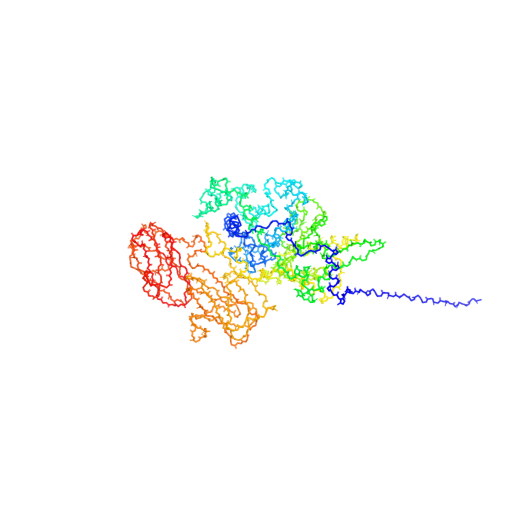 O . ARG A 1 696 ? 15.772 -20.182 -31.074 1.00 90.69 696 ARG A O 1
ATOM 5404 N N . GLY A 1 697 ? 17.517 -21.483 -31.621 1.00 91.62 697 GLY A N 1
ATOM 5405 C CA . GLY A 1 697 ? 16.992 -22.721 -31.032 1.00 91.62 697 GLY A CA 1
ATOM 5406 C C . GLY A 1 697 ? 17.634 -23.123 -29.703 1.00 91.62 697 GLY A C 1
ATOM 5407 O O . GLY A 1 697 ? 17.193 -24.101 -29.108 1.00 91.62 697 GLY A O 1
ATOM 5408 N N . ASP A 1 698 ? 18.675 -22.414 -29.260 1.00 95.19 698 ASP A N 1
ATOM 5409 C CA . ASP A 1 698 ? 19.435 -22.756 -28.056 1.00 95.19 698 ASP A CA 1
ATOM 5410 C C . ASP A 1 698 ? 20.040 -21.495 -27.433 1.00 95.19 698 ASP A C 1
ATOM 5412 O O . ASP A 1 698 ? 20.992 -20.916 -27.957 1.00 95.19 698 ASP A O 1
ATOM 5416 N N . TYR A 1 699 ? 19.452 -21.043 -26.332 1.00 95.00 699 TYR A N 1
ATOM 5417 C CA . TYR A 1 699 ? 19.889 -19.891 -25.553 1.00 95.00 699 TYR A CA 1
ATOM 5418 C C . TYR A 1 699 ? 19.463 -20.077 -24.095 1.00 95.00 699 TYR A C 1
ATOM 5420 O O . TYR A 1 699 ? 18.556 -20.850 -23.790 1.00 95.00 699 TYR A O 1
ATOM 5428 N N . GLN A 1 700 ? 20.119 -19.368 -23.176 1.00 94.44 700 GLN A N 1
ATOM 5429 C CA . GLN A 1 700 ? 19.774 -19.429 -21.754 1.00 94.44 700 GLN A CA 1
ATOM 5430 C C . GLN A 1 700 ? 18.802 -18.328 -21.358 1.00 94.44 700 GLN A C 1
ATOM 5432 O O . GLN A 1 700 ? 17.896 -18.586 -20.576 1.00 94.44 700 GLN A O 1
ATOM 5437 N N . PHE A 1 701 ? 18.974 -17.124 -21.897 1.00 96.44 701 PHE A N 1
ATOM 5438 C CA . PHE A 1 701 ? 18.105 -15.987 -21.616 1.00 96.44 701 PHE A CA 1
ATOM 5439 C C . PHE A 1 701 ? 17.798 -15.226 -22.896 1.00 96.44 701 PHE A C 1
ATOM 5441 O O . PHE A 1 701 ? 18.571 -15.290 -23.856 1.00 96.44 701 PHE A O 1
ATOM 5448 N N . SER A 1 702 ? 16.691 -14.491 -22.909 1.00 96.12 702 SER A N 1
ATOM 5449 C CA . SER A 1 702 ? 16.346 -13.660 -24.058 1.00 96.12 702 SER A CA 1
ATOM 5450 C C . SER A 1 702 ? 15.530 -12.424 -23.704 1.00 96.12 702 SER A C 1
ATOM 5452 O O . SER A 1 702 ? 14.775 -12.406 -22.733 1.00 96.12 702 SER A O 1
ATOM 5454 N N . SER A 1 703 ? 15.659 -11.397 -24.535 1.00 94.38 703 SER A N 1
ATOM 5455 C CA . SER A 1 703 ? 14.686 -10.318 -24.656 1.00 94.38 703 SER A CA 1
ATOM 5456 C C . SER A 1 703 ? 14.209 -10.289 -26.100 1.00 94.38 703 SER A C 1
ATOM 5458 O O . SER A 1 703 ? 15.024 -10.394 -27.018 1.00 94.38 703 SER A O 1
ATOM 5460 N N . GLN A 1 704 ? 12.889 -10.266 -26.257 1.00 90.81 704 GLN A N 1
ATOM 5461 C CA . GLN A 1 704 ? 12.198 -10.302 -27.539 1.00 90.81 704 GLN A CA 1
ATOM 5462 C C . GLN A 1 704 ? 11.038 -9.318 -27.452 1.00 90.81 704 GLN A C 1
ATOM 5464 O O . GLN A 1 704 ? 10.056 -9.566 -26.738 1.00 90.81 704 GLN A O 1
ATOM 5469 N N . SER A 1 705 ? 11.169 -8.191 -28.128 1.00 83.75 705 SER A N 1
ATOM 5470 C CA . SER A 1 705 ? 10.139 -7.175 -28.273 1.00 83.75 705 SER A CA 1
ATOM 5471 C C . SER A 1 705 ? 9.683 -7.108 -29.735 1.00 83.75 705 SER A C 1
ATOM 5473 O O . SER A 1 705 ? 10.101 -7.894 -30.578 1.00 83.75 705 SER A O 1
ATOM 5475 N N . ALA A 1 706 ? 8.714 -6.241 -30.035 1.00 82.75 706 ALA A N 1
ATOM 5476 C CA . ALA A 1 706 ? 8.244 -6.061 -31.412 1.00 82.75 706 ALA A CA 1
ATOM 5477 C C . ALA A 1 706 ? 9.085 -5.035 -32.199 1.00 82.75 706 ALA A C 1
ATOM 5479 O O . ALA A 1 706 ? 8.786 -4.770 -33.365 1.00 82.75 706 ALA A O 1
ATOM 5480 N N . ASP A 1 707 ? 10.068 -4.404 -31.553 1.00 86.56 707 ASP A N 1
ATOM 5481 C CA . ASP A 1 707 ? 10.902 -3.345 -32.108 1.00 86.56 707 ASP A CA 1
ATOM 5482 C C . ASP A 1 707 ? 12.365 -3.505 -31.652 1.00 86.56 707 ASP A C 1
ATOM 5484 O O . ASP A 1 707 ? 12.781 -4.544 -31.163 1.00 86.56 707 ASP A O 1
ATOM 5488 N N . ASN A 1 708 ? 13.204 -2.491 -31.857 1.00 89.50 708 ASN A N 1
ATOM 5489 C CA . ASN A 1 708 ? 14.611 -2.580 -31.461 1.00 89.50 708 ASN A CA 1
ATOM 5490 C C . ASN A 1 708 ? 14.852 -2.251 -29.978 1.00 89.50 708 ASN A C 1
ATOM 5492 O O . ASN A 1 708 ? 16.014 -2.152 -29.588 1.00 89.50 708 ASN A O 1
ATOM 5496 N N . ALA A 1 709 ? 13.815 -1.979 -29.177 1.00 89.75 709 ALA A N 1
ATOM 5497 C CA . ALA A 1 709 ? 13.927 -1.563 -27.783 1.00 89.75 709 ALA A CA 1
ATOM 5498 C C . ALA A 1 709 ? 13.990 -2.770 -26.837 1.00 89.75 709 ALA A C 1
ATOM 5500 O O . ALA A 1 709 ? 13.087 -3.014 -26.037 1.00 89.75 709 ALA A O 1
ATOM 5501 N N . GLU A 1 710 ? 15.110 -3.483 -26.882 1.00 93.19 710 GLU A N 1
ATOM 5502 C CA . GLU A 1 710 ? 15.352 -4.620 -25.998 1.00 93.19 710 GLU A CA 1
ATOM 5503 C C . GLU A 1 710 ? 15.958 -4.210 -24.663 1.00 93.19 710 GLU A C 1
ATOM 5505 O O . GLU A 1 710 ? 16.847 -3.353 -24.594 1.00 93.19 710 GLU A O 1
ATOM 5510 N N . TYR A 1 711 ? 15.535 -4.902 -23.609 1.00 94.00 711 TYR A N 1
ATOM 5511 C CA . TYR A 1 711 ? 16.087 -4.783 -22.268 1.00 94.00 711 TYR A CA 1
ATOM 5512 C C . TYR A 1 711 ? 16.234 -6.162 -21.653 1.00 94.00 711 TYR A C 1
ATOM 5514 O O . TYR A 1 711 ? 15.292 -6.944 -21.647 1.00 94.00 711 TYR A O 1
ATOM 5522 N N . LEU A 1 712 ? 17.394 -6.460 -21.081 1.00 96.00 712 LEU A N 1
ATOM 5523 C CA . LEU A 1 712 ? 17.580 -7.697 -20.336 1.00 96.00 712 LEU A CA 1
ATOM 5524 C C . LEU A 1 712 ? 18.541 -7.482 -19.173 1.00 96.00 712 LEU A C 1
ATOM 5526 O O . LEU A 1 712 ? 19.734 -7.280 -19.388 1.00 96.00 712 LEU A O 1
ATOM 5530 N N . LYS A 1 713 ? 18.034 -7.550 -17.940 1.00 96.06 713 LYS A N 1
ATOM 5531 C CA . LYS A 1 713 ? 18.818 -7.410 -16.706 1.00 96.06 713 LYS A CA 1
ATOM 5532 C C . LYS A 1 713 ? 18.974 -8.753 -16.004 1.00 96.06 713 LYS A C 1
ATOM 5534 O O . LYS A 1 713 ? 18.058 -9.215 -15.326 1.00 96.06 713 LYS A O 1
ATOM 5539 N N . LEU A 1 714 ? 20.153 -9.349 -16.152 1.00 96.12 714 LEU A N 1
ATOM 5540 C CA . LEU A 1 714 ? 20.505 -10.664 -15.633 1.00 96.12 714 LEU A CA 1
ATOM 5541 C C . LEU A 1 714 ? 21.328 -10.559 -14.342 1.00 96.12 714 LEU A C 1
ATOM 5543 O O . LEU A 1 714 ? 22.400 -9.961 -14.340 1.00 96.12 714 LEU A O 1
ATOM 5547 N N . HIS A 1 715 ? 20.874 -11.194 -13.266 1.00 94.81 715 HIS A N 1
ATOM 5548 C CA . HIS A 1 715 ? 21.611 -11.389 -12.018 1.00 94.81 715 HIS A CA 1
ATOM 5549 C C . HIS A 1 715 ? 22.351 -12.728 -12.066 1.00 94.81 715 HIS A C 1
ATOM 5551 O O . HIS A 1 715 ? 21.746 -13.804 -11.994 1.00 94.81 715 HIS A O 1
ATOM 5557 N N . LEU A 1 716 ? 23.671 -12.655 -12.234 1.00 91.56 716 LEU A N 1
ATOM 5558 C CA . LEU A 1 716 ? 24.515 -13.779 -12.616 1.00 91.56 716 LEU A CA 1
ATOM 5559 C C . LEU A 1 716 ? 25.229 -14.374 -11.404 1.00 91.56 716 LEU A C 1
ATOM 5561 O O . LEU A 1 716 ? 25.960 -13.693 -10.696 1.00 91.56 716 LEU A O 1
ATOM 5565 N N . SER A 1 717 ? 25.086 -15.681 -11.196 1.00 85.44 717 SER A N 1
ATOM 5566 C CA . SER A 1 717 ? 25.690 -16.373 -10.047 1.00 85.44 717 SER A CA 1
ATOM 5567 C C . SER A 1 717 ? 27.177 -16.701 -10.213 1.00 85.44 717 SER A C 1
ATOM 5569 O O . SER A 1 717 ? 27.851 -16.978 -9.223 1.00 85.44 717 SER A O 1
ATOM 5571 N N . ARG A 1 718 ? 27.710 -16.704 -11.444 1.00 85.12 718 ARG A N 1
ATOM 5572 C CA . ARG A 1 718 ? 29.070 -17.183 -11.739 1.00 85.12 718 ARG A CA 1
ATOM 5573 C C . ARG A 1 718 ? 29.850 -16.223 -12.645 1.00 85.12 718 ARG A C 1
ATOM 5575 O O . ARG A 1 718 ? 29.305 -15.818 -13.679 1.00 85.12 718 ARG A O 1
ATOM 5582 N N . PRO A 1 719 ? 31.133 -15.951 -12.325 1.00 91.50 719 PRO A N 1
ATOM 5583 C CA . PRO A 1 719 ? 32.077 -15.357 -13.264 1.00 91.50 719 PRO A CA 1
ATOM 5584 C C . PRO A 1 719 ? 32.254 -16.238 -14.502 1.00 91.50 719 PRO A C 1
ATOM 5586 O O . PRO A 1 719 ? 32.127 -17.463 -14.435 1.00 91.50 719 PRO A O 1
ATOM 5589 N N . GLY A 1 720 ? 32.607 -15.628 -15.627 1.00 95.00 720 GLY A N 1
ATOM 5590 C CA . GLY A 1 720 ? 32.826 -16.340 -16.881 1.00 95.00 720 GLY A CA 1
ATOM 5591 C C . GLY A 1 720 ? 32.537 -15.491 -18.108 1.00 95.00 720 GLY A C 1
ATOM 5592 O O . GLY A 1 720 ? 32.245 -14.300 -18.010 1.00 95.00 720 GLY A O 1
ATOM 5593 N N . TRP A 1 721 ? 32.640 -16.116 -19.277 1.00 96.88 721 TRP A N 1
ATOM 5594 C CA . TRP A 1 721 ? 32.230 -15.503 -20.535 1.00 96.88 721 TRP A CA 1
ATOM 5595 C C . TRP A 1 721 ? 30.736 -15.708 -20.763 1.00 96.88 721 TRP A C 1
ATOM 5597 O O . TRP A 1 721 ? 30.227 -16.817 -20.604 1.00 96.88 721 TRP A O 1
ATOM 5607 N N . TYR A 1 722 ? 30.072 -14.634 -21.170 1.00 97.56 722 TYR A N 1
ATOM 5608 C CA . TYR A 1 722 ? 28.700 -14.637 -21.651 1.00 97.56 722 TYR A CA 1
ATOM 5609 C C . TYR A 1 722 ? 28.703 -14.170 -23.098 1.00 97.56 722 TYR A C 1
ATOM 5611 O O . TYR A 1 722 ? 29.437 -13.256 -23.470 1.00 97.56 722 TYR A O 1
ATOM 5619 N N . TYR A 1 723 ? 27.890 -14.821 -23.909 1.00 98.25 723 TYR A N 1
ATOM 5620 C CA . TYR A 1 723 ? 27.791 -14.629 -25.342 1.00 98.25 723 TYR A CA 1
ATOM 5621 C C . TYR A 1 723 ? 26.396 -14.109 -25.665 1.00 98.25 723 TYR A C 1
ATOM 5623 O O . TYR A 1 723 ? 25.410 -14.579 -25.096 1.00 98.25 723 TYR A O 1
ATOM 5631 N N . VAL A 1 724 ? 26.326 -13.135 -26.564 1.00 98.19 724 VAL A N 1
ATOM 5632 C CA . VAL A 1 724 ? 25.111 -12.422 -26.952 1.00 98.19 724 VAL A CA 1
ATOM 5633 C C . VAL A 1 724 ? 24.951 -12.532 -28.462 1.00 98.19 724 VAL A C 1
ATOM 5635 O O . VAL A 1 724 ? 25.850 -12.157 -29.210 1.00 98.19 724 VAL A O 1
ATOM 5638 N N . LEU A 1 725 ? 23.805 -13.023 -28.917 1.00 97.69 725 LEU A N 1
ATOM 5639 C CA . LEU A 1 725 ? 23.367 -12.915 -30.304 1.00 97.69 725 LEU A CA 1
ATOM 5640 C C . LEU A 1 725 ? 22.300 -11.826 -30.370 1.00 97.69 725 LEU A C 1
ATOM 5642 O O . LEU A 1 725 ? 21.241 -11.969 -29.764 1.00 97.69 725 LEU A O 1
ATOM 5646 N N . ALA A 1 726 ? 22.583 -10.760 -31.112 1.00 96.50 726 ALA A N 1
ATOM 5647 C CA . ALA A 1 726 ? 21.581 -9.793 -31.529 1.00 96.50 726 ALA A CA 1
ATOM 5648 C C . ALA A 1 726 ? 21.096 -10.185 -32.932 1.00 96.50 726 ALA A C 1
ATOM 5650 O O . ALA A 1 726 ? 21.854 -10.069 -33.897 1.00 96.50 726 ALA A O 1
ATOM 5651 N N . THR A 1 727 ? 19.873 -10.702 -33.037 1.00 93.94 727 THR A N 1
ATOM 5652 C CA . THR A 1 727 ? 19.290 -11.225 -34.286 1.00 93.94 727 THR A CA 1
ATOM 5653 C C . THR A 1 727 ? 18.124 -10.352 -34.706 1.00 93.94 727 THR A C 1
ATOM 5655 O O . THR A 1 727 ? 17.185 -10.200 -33.937 1.00 93.94 727 THR A O 1
ATOM 5658 N N . GLY A 1 728 ? 18.135 -9.819 -35.927 1.00 83.31 728 GLY A N 1
ATOM 5659 C CA . GLY A 1 728 ? 16.999 -9.040 -36.435 1.00 83.31 728 GLY A CA 1
ATOM 5660 C C . GLY A 1 728 ? 16.266 -9.624 -37.629 1.00 83.31 728 GLY A C 1
ATOM 5661 O O . GLY A 1 728 ? 15.566 -8.896 -38.332 1.00 83.31 728 GLY A O 1
ATOM 5662 N N . GLU A 1 729 ? 16.458 -10.916 -37.905 1.00 79.25 729 GLU A N 1
ATOM 5663 C CA . GLU A 1 729 ? 15.734 -11.664 -38.948 1.00 79.25 729 GLU A CA 1
ATOM 5664 C C . GLU A 1 729 ? 15.766 -11.015 -40.348 1.00 79.25 729 GLU A C 1
ATOM 5666 O O . GLU A 1 729 ? 14.853 -11.187 -41.152 1.00 79.25 729 GLU A O 1
ATOM 5671 N N . GLY A 1 730 ? 16.818 -10.258 -40.671 1.00 72.69 730 GLY A N 1
ATOM 5672 C CA . GLY A 1 730 ? 16.909 -9.554 -41.955 1.00 72.69 730 GLY A CA 1
ATOM 5673 C C . GLY A 1 730 ? 16.422 -8.103 -41.946 1.00 72.69 730 GLY A C 1
ATOM 5674 O O . GLY A 1 730 ? 16.510 -7.430 -42.970 1.00 72.69 730 GLY A O 1
ATOM 5675 N N . THR A 1 731 ? 15.868 -7.629 -40.830 1.00 81.19 731 THR A N 1
ATOM 5676 C CA . THR A 1 731 ? 15.107 -6.371 -40.772 1.00 81.19 731 THR A CA 1
ATOM 5677 C C . THR A 1 731 ? 15.800 -5.264 -39.990 1.00 81.19 731 THR A C 1
ATOM 5679 O O . THR A 1 731 ? 15.524 -4.090 -40.241 1.00 81.19 731 THR A O 1
ATOM 5682 N N . ASN A 1 732 ? 16.700 -5.607 -39.064 1.00 89.94 732 ASN A N 1
ATOM 5683 C CA . ASN A 1 732 ? 17.361 -4.619 -38.225 1.00 89.94 732 ASN A CA 1
ATOM 5684 C C . ASN A 1 732 ? 18.463 -3.855 -38.959 1.00 89.94 732 ASN A C 1
ATOM 5686 O O . ASN A 1 732 ? 19.355 -4.424 -39.590 1.00 89.94 732 ASN A O 1
ATOM 5690 N N . GLN A 1 733 ? 18.450 -2.534 -38.806 1.00 91.12 733 GLN A N 1
ATOM 5691 C CA . GLN A 1 733 ? 19.510 -1.668 -39.307 1.00 91.12 733 GLN A CA 1
ATOM 5692 C C . GLN A 1 733 ? 19.699 -0.463 -38.390 1.00 91.12 733 GLN A C 1
ATOM 5694 O O . GLN A 1 733 ? 18.728 0.173 -37.990 1.00 91.12 733 GLN A O 1
ATOM 5699 N N . GLY A 1 734 ? 20.956 -0.106 -38.107 1.00 92.44 734 GLY A N 1
ATOM 5700 C CA . GLY A 1 734 ? 21.283 1.093 -37.326 1.00 92.44 734 GLY A CA 1
ATOM 5701 C C . GLY A 1 734 ? 20.966 0.967 -35.834 1.00 92.44 734 GLY A C 1
ATOM 5702 O O . GLY A 1 734 ? 20.741 1.976 -35.167 1.00 92.44 734 GLY A O 1
ATOM 5703 N N . VAL A 1 735 ? 20.923 -0.263 -35.324 1.00 95.88 735 VAL A N 1
ATOM 5704 C CA . VAL A 1 735 ? 20.632 -0.570 -33.922 1.00 95.88 735 VAL A CA 1
ATOM 5705 C C . VAL A 1 735 ? 21.904 -0.439 -33.098 1.00 95.88 735 VAL A C 1
ATOM 5707 O O . VAL A 1 735 ? 22.977 -0.873 -33.512 1.00 95.88 735 VAL A O 1
ATOM 5710 N N . THR A 1 736 ? 21.794 0.172 -31.925 1.00 97.31 736 THR A N 1
ATOM 5711 C CA . THR A 1 736 ? 22.881 0.241 -30.948 1.00 97.31 736 THR A CA 1
ATOM 5712 C C . THR A 1 736 ? 22.635 -0.757 -29.831 1.00 97.31 736 THR A C 1
ATOM 5714 O O . THR A 1 736 ? 21.539 -0.778 -29.279 1.00 97.31 736 THR A O 1
ATOM 5717 N N . LEU A 1 737 ? 23.665 -1.519 -29.466 1.00 97.56 737 LEU A N 1
ATOM 5718 C CA . LEU A 1 737 ? 23.684 -2.394 -28.295 1.00 97.56 737 LEU A CA 1
ATOM 5719 C C . LEU A 1 737 ? 24.639 -1.825 -27.241 1.00 97.56 737 LEU A C 1
ATOM 5721 O O . LEU A 1 737 ? 25.760 -1.438 -27.562 1.00 97.56 737 LEU A O 1
ATOM 5725 N N . GLN A 1 738 ? 24.224 -1.810 -25.979 1.00 97.62 738 GLN A N 1
ATOM 5726 C CA . GLN A 1 738 ? 25.092 -1.523 -24.838 1.00 97.62 738 GLN A CA 1
ATOM 5727 C C . GLN A 1 738 ? 24.953 -2.626 -23.791 1.00 97.62 738 GLN A C 1
ATOM 5729 O O . GLN A 1 738 ? 23.845 -3.084 -23.510 1.00 97.62 738 GLN A O 1
ATOM 5734 N N . ALA A 1 739 ? 26.082 -3.015 -23.201 1.00 97.56 739 ALA A N 1
ATOM 5735 C CA . ALA A 1 739 ? 26.133 -3.849 -22.010 1.00 97.56 739 ALA A CA 1
ATOM 5736 C C . ALA A 1 739 ? 26.640 -3.028 -20.821 1.00 97.56 739 ALA A C 1
ATOM 5738 O O . ALA A 1 739 ? 27.598 -2.271 -20.967 1.00 97.56 739 ALA A O 1
ATOM 5739 N N . ASP A 1 740 ? 26.043 -3.222 -19.650 1.00 96.81 740 ASP A N 1
ATOM 5740 C CA . ASP A 1 740 ? 26.483 -2.647 -18.379 1.00 96.81 740 ASP A CA 1
ATOM 5741 C C . ASP A 1 740 ? 26.646 -3.768 -17.343 1.00 96.81 740 ASP A C 1
ATOM 5743 O O . ASP A 1 740 ? 25.759 -4.609 -17.191 1.00 96.81 740 ASP A O 1
ATOM 5747 N N . ILE A 1 741 ? 27.781 -3.785 -16.643 1.00 96.31 741 ILE A N 1
ATOM 5748 C CA . ILE A 1 741 ? 28.076 -4.707 -15.537 1.00 96.31 741 ILE A CA 1
ATOM 5749 C C . ILE A 1 741 ? 28.114 -3.902 -14.240 1.00 96.31 741 ILE A C 1
ATOM 5751 O O . ILE A 1 741 ? 28.874 -2.933 -14.170 1.00 96.31 741 ILE A O 1
ATOM 5755 N N . ASN A 1 742 ? 27.346 -4.338 -13.237 1.00 91.06 742 ASN A N 1
ATOM 5756 C CA . ASN A 1 742 ? 27.323 -3.773 -11.883 1.00 91.06 742 ASN A CA 1
ATOM 5757 C C . ASN A 1 742 ? 27.536 -4.830 -10.803 1.00 91.06 742 ASN A C 1
ATOM 5759 O O . ASN A 1 742 ? 27.118 -5.994 -11.028 1.00 91.06 742 ASN A O 1
#

Secondary structure (DSSP, 8-state):
--------------------PPPPPPS-HHHHHHHHHHHHT--S-TTTT-PPPPTTSHHHHHHHHHHHBGGGSTTS---GGGT--GGGTTS-SSSS---SSBSSSSB-STT--BSSS-----S-----TTGGG--SEESSS--EEESSTT-GGG-EE-TTS-TT---TTS-SSHHHHHTTSGGG-IIIII-SSTTTT--HHHHHHHHHHHHHT-GGGTT-SSS--HHHHHHHHH-S--HHHHS-HHHHHHHHHHHHHH------HHHHHHTT-TTSS-HHHHHHHHHHHH-PPPPPSSSPPPS----SHHHHS-STTS---SS-SEEE------SS-S--TTSTT---BTHHHH--GGGBTEEE----TTGGGS-SBSSS--BSSHHHHHHHHH-HHHHHHHHHHTTGGGGSTTTTTSTTGGGS-TTHHHHHHHHHHHHHHHHHTT--SS------HHHHHHHHHHHHTT--GGGG-HHHHGGGS--TTS--SSS-B---B-TTSSB--B---TTSSPPPPTTEEPPBTB-EEEEEEEEEEEEEE-SSSEEEEEEEESSBS--EEEEESSS---TTT-SEE-EEETTEEEEEEEE-SEEEEEEEEEEEEEEEEEEEEEEEETTS-SSGGGG----GGGTS--BSEEE--TT--EEBPSSEEEEEEEE-STT-EEEEEEESSBS--EEEEESS--BTTB-SEEE--SSS--EEEEE-SS-EEEEEEEE-TTT-BS-EEEEEE-

Sequence (742 aa):
MKRLYGYIALTLSALASCCVQAIPIPDNLDDALQQLIQQHGLTGEPTKGITIPDIHSSEAQLGKLLFFSKALSGNQDVACASCHHPYLGGGDGLALAVGTLAIDEDIMGPGRQTTTGEYYVPRNTPSIFNSALYQRGLFRDARVEFLDWLKPEKGISTPDVPYGEADPNAGETLVAAQARFPVVTESEMRGFDFMQGYSNQAVRAHLAARIGDYDSAQGELIQNRWYPLFASVYGDKPAKEIVTFANITRALAAYQRSMNFVNNPWNAYVKGDKDAISESQKRGAYLYLFMPPPPSDGGTEPDYLPTQCIGCHNTDSFTQTKGSNYHRLAFPQIGPGTGTLDQPSNDLGRTQRNNNNDGLYSFRSGTLLNIEVTGPYGHAGSYDTLMQVIEHYDDYHQVLDDYIDNQGWCQQPQFKSIARCQDLFPDARYNTDLAAKIIDDEIEDGAPVLQKLYLSRQAKEDLVNFMKALTDPCVKDARCLAPWIPSREDIDPDGLRLQPLNYQQVPLYLPKKCNQVMPLSSGSELQPNQGECISGSTVYLYFDVEKDNSNIFISTRDGSGNLTLYYHPNTWAMPDNAVTQSAGAGTEQKLVLTLNKGRHYVSAVSRSQFDKVSIAVGVLDARKPNKPSDMAVPNACLTQQAQSFAELHSGKPVCLAANDSYFYIKITEPNSTLTLKARHGVGNTDLLVGTYWPSRGDYQFSSQSADNAEYLKLHLSRPGWYYVLATGEGTNQGVTLQADIN

Organism: Pseudoalteromonas piscicida (NCBI:txid43662)